Protein AF-A0A1I8IGD8-F1 (afdb_monomer)

Nearest PDB structures (foldseek):
  3fcs-assembly2_C  TM=5.533E-01  e=2.080E-25  Homo sapiens
  9deq-assembly1_A  TM=5.384E-01  e=1.278E-24  Homo sapiens
  6naj-assembly1_A  TM=5.267E-01  e=1.135E-25  Homo sapiens
  4g1m-assembly1_A  TM=5.327E-01  e=1.345E-24  Homo sapiens
  8xei-assembly1_A  TM=5.103E-01  e=1.880E-25  Homo sapiens

Solvent-accessible surface area (backbone atoms only — not comparable to full-atom values): 42184 Å² total; per-residue (Å²): 140,72,82,82,79,68,84,87,77,83,90,79,62,96,50,87,81,9,47,59,64,69,23,72,43,78,47,34,29,37,62,80,85,48,62,17,44,37,39,9,15,22,52,28,57,53,82,73,75,91,76,79,90,76,95,75,71,68,53,32,40,14,28,32,34,33,32,70,52,75,83,50,97,86,57,88,64,69,98,58,60,78,41,77,49,62,72,81,57,66,92,73,42,53,88,92,34,70,61,37,57,53,42,60,54,45,74,84,25,46,31,23,24,22,56,18,60,23,55,25,43,40,46,77,62,82,76,27,32,20,35,39,34,10,20,20,25,78,63,53,0,20,26,33,38,34,32,33,34,27,81,85,56,57,73,38,81,75,48,74,48,75,37,75,75,40,14,23,21,18,53,37,59,43,62,33,41,52,84,77,71,79,83,37,27,18,41,43,36,25,11,67,65,28,83,95,40,45,74,44,83,45,78,54,55,52,43,33,35,38,38,73,42,68,66,51,62,47,59,69,64,57,62,46,55,84,43,74,60,47,67,38,31,37,31,36,32,44,47,78,45,59,59,66,58,86,79,44,94,46,78,89,65,47,62,40,46,30,34,41,41,30,52,44,59,39,70,50,87,57,95,80,79,70,50,73,44,44,80,54,96,53,49,78,83,44,24,42,82,42,43,65,88,56,71,50,62,45,74,45,38,31,39,32,68,53,71,49,52,70,85,45,86,68,70,68,39,50,27,32,31,33,30,35,41,86,62,33,56,74,83,84,88,82,70,84,75,66,90,72,47,71,67,60,39,26,40,30,44,45,75,43,52,56,97,44,53,78,72,40,79,40,84,49,44,75,43,66,56,36,70,82,42,99,50,102,57,31,59,15,32,38,39,47,46,71,48,62,73,62,47,60,42,94,86,78,62,48,36,39,45,71,51,46,85,76,49,73,59,50,41,36,44,32,40,38,36,41,34,94,24,43,30,32,59,24,30,43,35,39,34,57,58,66,86,24,34,47,82,45,76,51,64,89,61,98,67,90,87,68,76,43,77,46,102,90,29,68,31,33,37,80,74,29,51,58,38,59,49,77,82,58,62,50,53,42,41,37,39,34,37,52,81,55,75,54,87,88,42,67,60,51,51,42,40,39,36,59,47,50,73,28,44,70,37,92,70,89,40,34,45,60,42,76,49,65,28,36,56,42,77,61,72,67,76,47,81,46,79,46,60,78,54,92,76,87,88,88,84,76,82,87,77,73,88,92,70,84,69,97,67,88,80,79,75,83,68,89,75,58,56,77,46,75,48,80,46,64,58,76,91,56,83,77,70,99,77,87,87,84,82,90,74,77,43,55,45,82,47,56,97,91,47,96,61,35,58,73,71,50,80,42,80,67,81,90,77,85,82,88,83,75,84,80,60,98,82,64,91,73,73,84,77,84,80,76,66,62,75,72,44,63,80,55,49,36,84,83,68,74,77,78,64,85,85,53,56,76,62,56,58,67,55,58,64,71,75,68,78,77,90,80,85,83,84,84,86,86,82,89,86,87,90,85,90,82,82,87,81,88,86,88,84,88,82,83,86,86,88,80,88,78,91,78,82,88,88,134

InterPro domains:
  IPR000413 Integrin alpha chain [PR01185] (13-33)
  IPR000413 Integrin alpha chain [PR01185] (169-190)
  IPR013517 FG-GAP repeat [PF01839] (114-147)
  IPR013517 FG-GAP repeat [PF01839] (169-202)
  IPR013519 Integrin alpha beta-propellor [PS51470] (99-156)
  IPR013519 Integrin alpha beta-propellor [PS51470] (169-211)
  IPR013519 Integrin alpha beta-propellor [SM00191] (16-83)
  IPR013519 Integrin alpha beta-propellor [SM00191] (109-162)
  IPR013519 Integrin alpha beta-propellor [SM00191] (165-214)
  IPR028994 Integrin alpha, N-terminal [G3DSA:2.130.10.130] (3-210)
  IPR028994 Integrin alpha, N-terminal [SSF69318] (10-200)

pLDDT: mean 74.11, std 19.92, range [24.48, 98.38]

Sequence (698 aa):
CFGESDLRGTLIGPAFAGRFGHALLAIDLNSDGWDDLLVSAPCTGVGEAAGGGGGGGARIHGAVFVYINKGSSGGYLPSLADHRLEFPSCATAAPDSPESAICSAASSSELWLGWSLANLGDVDLDGYADFAIGAPLTRGGGAVLIYRGAADGRPRHSQTLINTVANGFGESLSKGADFDGSGYPDLMIGAPRHGPGAVYFYPARYVVRLAIGEGGVDPGLPLDGTSPPGILRLTVWLNFTQQNDSLFKTDSEKPTYSVDLQFFIDTAVSPNGNGRFSAQGLGPNNTLRLSSGTPQLYTLNLVYTAGVSPESDTDSPLLIEAAWWNRSPKPRSDGVRPLDSRVTLRSAPLIRGIGSQEGTRFRLSEMKWNHGCRESWCQTTVTLDCESNITRQADTGSLEILVDSRATPVEVKCRIAVSDEPAYGAYLLVSYNSEAFSLTSSLEKSASSEFRSAANYTESLLIGNPVRPDGRSVEARLLFKPFAVGPDMAQVGFDFAVITRSRISPTGSRTRASLSAGVRTAVSVTLESLFTESTVYYNQRSVGFNAFDGSAYKLSRQFPRLSVTLSSQAGAYLPVSYVVLHWPLETRPEPGEQHGKYLTYWQTLPYIAVRGSKSNNATAATEVTCDADQVAGVLNPLQLKPDSVDAFAAAGAAEAATASPRTAGSAATRIVPVSLATGIAASAGQTPGPLTDEGQPD

Secondary structure (DSSP, 8-state):
--SS---------SSTTS-TTSSEEEE-SS-SSS-EEEEEETTPBP-----SSS--PPPB-BEEEEE-----TT-SS-SS-SEEEEPPPTTSPPTT-HHHHHHHHTTSS-B-BTSEEEEEE-SS-SSS-EEEEEEEBSSS-EEEEEEE--TTS--EEEEEEEESSSTTTTSEEPPPB-SSSSSS-BEEEEETTSTT-EEEEE----EEEEEEEEEEEESPPPSSTTSPSEEEEEEEEEEEEETTGGG-SSGGGSPP-EEEEEEEES-SS-TTS--SEEEES-BGGGEEEEETT--SEEEEEEEE-S---TTS--SS-EEEEEEEEE-S-PPP-SS---S--HHHHHTSPEEEESS--TT--EEEEEE------SSSS-EEEEEEEEEE-PEEPTTT--EEEEE-TT-PPEEEEEEEEEESS-BTTEEEEEEE-TTTEEEEEEESSSS----EEETTEEEEEEEETTBP-SSPPEEEEEEEEESS--TT-SEEEEEEEEE-SSEEPTTT-B-EEEEEEEEEE---EEEEEEES-S-----PPPPPSTT-SSS----SSPPPPEEEEEEE-TT----S---------BPPPPTT-SS--BSS-B-S-----------TT----------HHHHHTTB-TT-PPPPTTSHHHHHHHHTTS-----------------------------------------

Radius of gyration: 51.38 Å; Cα contacts (8 Å, |Δi|>4): 1357; chains: 1; bounding box: 122×74×148 Å

Foldseek 3Di:
DCDPVDPLDDADDPDDQQPWQLEKDWFFQQLPPGTKIKTWRQQDFDDPDDDDDDDDDGARFIKIFIWHDPPDPPDPTDNHGPDIDTQDDCVPDDPPDPSVVVVVLSVVWGWRWQLYKAWQQQQQLPNGTKIKTWTFTPPAWTKIWIWHGHNVRDT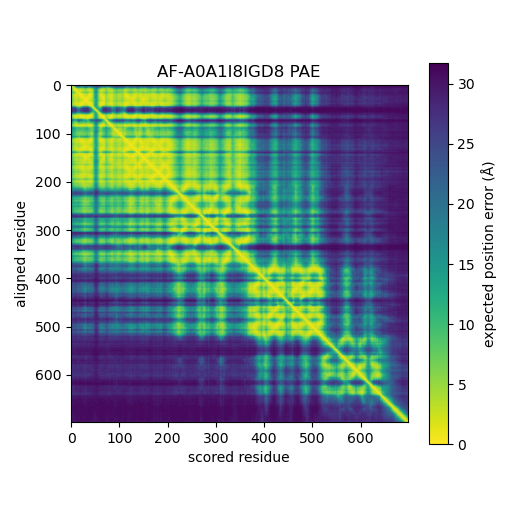HTDDMDTDRHLHCWRNYKYHFDQLLLQPGTWIWTWRCVGDVIDIDTGHGFWEKEKEKAWPDKPPAFPLFLQDAKDKIKTKMFIDIDTNPPVSDPDLVLAAKWKKKKAKDKQPFDDPPPDHQKDWPPADPRRIDIDIPPPDRIDITIIIGHRDCDLPHPGFFWTWMKMAMATPFDDPDPDDDDDSDDSVSSSRHHHYHYDVDDHPDIDTHDTHGRNNVDPDSFFEKAKAKDKDKPFDADPPPRFGADEDDPVQDKIKIKIWMAIDDGWFAQKKKFKAWDPVFWDKDKDWPDDDDWDWDQDPPGRTMTGQGGIDGNPVGITIMIMIIGTDHDDPVDQKIKMKIFIDGPGHYDPPNHDGIDMHMHGYDYDKDKDKDKDWPDPDDDDDDDDDDDPPLPDDDDDPPDDGTDIAIDIDIRPPHDDDDDDDDDDDQAFDDDDVPDPTHHGPDAAADDDDHDDDDDDDPPDPPPVDDDDDPVVVVVGYPPSVDDDDPVCVVVVVVVVVVVDDDDDDDDDDDDDDDDDDDDDDDDDDDDDDDDDDDDDDDDD

Mean predicted aligned error: 18.72 Å

Structure (mmCIF, N/CA/C/O backbone):
data_AF-A0A1I8IGD8-F1
#
_entry.id   AF-A0A1I8IGD8-F1
#
loop_
_atom_site.group_PDB
_atom_site.id
_atom_site.type_symbol
_atom_site.label_atom_id
_atom_site.label_alt_id
_atom_site.label_comp_id
_atom_site.label_asym_id
_atom_site.label_entity_id
_atom_site.label_seq_id
_atom_site.pdbx_PDB_ins_code
_atom_site.Cartn_x
_atom_site.Cartn_y
_atom_site.Cartn_z
_atom_site.occupancy
_atom_site.B_iso_or_equiv
_atom_site.auth_seq_id
_atom_site.auth_comp_id
_atom_site.auth_asym_id
_atom_site.auth_atom_id
_atom_site.pdbx_PDB_model_num
ATOM 1 N N . CYS A 1 1 ? 12.411 -9.472 -57.093 1.00 57.22 1 CYS A N 1
ATOM 2 C CA . CYS A 1 1 ? 12.026 -9.517 -55.665 1.00 57.22 1 CYS A CA 1
ATOM 3 C C . CYS A 1 1 ? 10.718 -8.787 -55.352 1.00 57.22 1 CYS A C 1
ATOM 5 O O . CYS A 1 1 ? 10.143 -9.086 -54.323 1.00 57.22 1 CYS A O 1
ATOM 7 N N . PHE A 1 2 ? 10.203 -7.927 -56.240 1.00 68.69 2 PHE A N 1
ATOM 8 C CA . PHE A 1 2 ? 8.816 -7.437 -56.189 1.00 68.69 2 PHE A CA 1
ATOM 9 C C . PHE A 1 2 ? 8.118 -7.755 -57.523 1.00 68.69 2 PHE A C 1
ATOM 11 O O . PHE A 1 2 ? 7.801 -6.860 -58.298 1.00 68.69 2 PHE A O 1
ATOM 18 N N . GLY A 1 3 ? 8.032 -9.045 -57.868 1.00 47.31 3 GLY A N 1
ATOM 19 C CA . GLY A 1 3 ? 7.309 -9.497 -59.063 1.00 47.31 3 GLY A CA 1
ATOM 20 C C . GLY A 1 3 ? 5.827 -9.609 -58.724 1.00 47.31 3 GLY A C 1
ATOM 21 O O . GLY A 1 3 ? 5.515 -10.306 -57.767 1.00 47.31 3 GLY A O 1
ATOM 22 N N . GLU A 1 4 ? 4.982 -8.895 -59.474 1.00 59.06 4 GLU A N 1
ATOM 23 C CA . GLU A 1 4 ? 3.607 -8.473 -59.126 1.00 59.06 4 GLU A CA 1
ATOM 24 C C . GLU A 1 4 ? 3.569 -7.419 -58.007 1.00 59.06 4 GLU A C 1
ATOM 26 O O . GLU A 1 4 ? 3.258 -7.677 -56.846 1.00 59.06 4 GLU A O 1
ATOM 31 N N . SER A 1 5 ? 3.913 -6.184 -58.384 1.00 60.81 5 SER A N 1
ATOM 32 C CA . SER A 1 5 ? 3.812 -4.962 -57.579 1.00 60.81 5 SER A CA 1
ATOM 33 C C . SER A 1 5 ? 2.357 -4.513 -57.379 1.00 60.81 5 SER A C 1
ATOM 35 O O . SER A 1 5 ? 2.017 -3.360 -57.647 1.00 60.81 5 SER A O 1
ATOM 37 N N . ASP A 1 6 ? 1.485 -5.419 -56.950 1.00 67.12 6 ASP A N 1
ATOM 38 C CA . ASP A 1 6 ? 0.107 -5.068 -56.635 1.00 67.12 6 ASP A CA 1
ATOM 39 C C . ASP A 1 6 ? 0.072 -4.417 -55.258 1.00 67.12 6 ASP A C 1
ATOM 41 O O . ASP A 1 6 ? 0.432 -5.023 -54.246 1.00 67.12 6 ASP A O 1
ATOM 45 N N . LEU A 1 7 ? -0.364 -3.160 -55.219 1.00 72.19 7 LEU A N 1
ATOM 46 C CA . LEU A 1 7 ? -0.692 -2.459 -53.985 1.00 72.19 7 LEU A CA 1
ATOM 47 C C . LEU A 1 7 ? -1.720 -3.290 -53.196 1.00 72.19 7 LEU A C 1
ATOM 49 O O . LEU A 1 7 ? -2.880 -3.382 -53.591 1.00 72.19 7 LEU A O 1
ATOM 53 N N . ARG A 1 8 ? -1.298 -3.902 -52.082 1.00 74.31 8 ARG A N 1
ATOM 54 C CA . ARG A 1 8 ? -2.155 -4.783 -51.262 1.00 74.31 8 ARG A CA 1
ATOM 55 C C . ARG A 1 8 ? -2.979 -4.047 -50.200 1.00 74.31 8 ARG A C 1
ATOM 57 O O . ARG A 1 8 ? -3.910 -4.631 -49.658 1.00 74.31 8 ARG A O 1
ATOM 64 N N . GLY A 1 9 ? -2.666 -2.785 -49.903 1.00 76.75 9 GLY A N 1
ATOM 65 C CA . GLY A 1 9 ? -3.381 -1.996 -48.900 1.00 76.75 9 GLY A CA 1
ATOM 66 C C . GLY A 1 9 ? -2.920 -0.541 -48.845 1.00 76.75 9 GLY A C 1
ATOM 67 O O . GLY A 1 9 ? -1.832 -0.200 -49.302 1.00 76.75 9 GLY A O 1
ATOM 68 N N . THR A 1 10 ? -3.762 0.338 -48.306 1.00 84.25 10 THR A N 1
ATOM 69 C CA . THR A 1 10 ? -3.452 1.759 -48.092 1.00 84.25 10 THR A CA 1
ATOM 70 C C . THR A 1 10 ? -3.971 2.179 -46.726 1.00 84.25 10 THR A C 1
ATOM 72 O O . THR A 1 10 ? -5.146 1.986 -46.427 1.00 84.25 10 THR A O 1
ATOM 75 N N . LEU A 1 11 ? -3.097 2.770 -45.910 1.00 87.81 11 LEU A N 1
ATOM 76 C CA . LEU A 1 11 ? -3.469 3.406 -44.650 1.00 87.81 11 LEU A CA 1
ATOM 77 C C . LEU A 1 11 ? -3.642 4.905 -44.885 1.00 87.81 11 LEU A C 1
ATOM 79 O O . LEU A 1 11 ? -2.775 5.547 -45.481 1.00 87.81 11 LEU A O 1
ATOM 83 N N . ILE A 1 12 ? -4.759 5.461 -44.421 1.00 87.69 12 ILE A N 1
ATOM 84 C CA . ILE A 1 12 ? -5.080 6.882 -44.573 1.00 87.69 12 ILE A CA 1
ATOM 85 C C . ILE A 1 12 ? -5.053 7.531 -43.193 1.00 87.69 12 ILE A C 1
ATOM 87 O O . ILE A 1 12 ? -5.730 7.087 -42.268 1.00 87.69 12 ILE A O 1
ATOM 91 N N . GLY A 1 13 ? -4.258 8.593 -43.063 1.00 86.06 13 GLY A N 1
ATOM 92 C CA . GLY A 1 13 ? -4.139 9.341 -41.818 1.00 86.06 13 GLY A CA 1
ATOM 93 C C . GLY A 1 13 ? -5.431 10.072 -41.437 1.00 86.06 13 GLY A C 1
ATOM 94 O O . GLY A 1 13 ? -6.161 10.530 -42.316 1.00 86.06 13 GLY A O 1
ATOM 95 N N . PRO A 1 14 ? -5.698 10.262 -40.135 1.00 83.50 14 PRO A N 1
ATOM 96 C CA . PRO A 1 14 ? -6.975 10.799 -39.664 1.00 83.50 14 PRO A CA 1
ATOM 97 C C . PRO A 1 14 ? -7.124 12.323 -39.803 1.00 83.50 14 PRO A C 1
ATOM 99 O O . PRO A 1 14 ? -8.210 12.843 -39.563 1.00 83.50 14 PRO A O 1
ATOM 102 N N . ALA A 1 15 ? -6.059 13.060 -40.146 1.00 82.38 15 ALA A N 1
ATOM 103 C CA . ALA A 1 15 ? -6.066 14.523 -40.168 1.00 82.38 15 ALA A CA 1
ATOM 104 C C . ALA A 1 15 ? -5.356 15.106 -41.400 1.00 82.38 15 ALA A C 1
ATOM 106 O O . ALA A 1 15 ? -4.236 14.715 -41.744 1.00 82.38 15 ALA A O 1
ATOM 107 N N . PHE A 1 16 ? -5.988 16.106 -42.023 1.00 79.81 16 PHE A N 1
ATOM 108 C CA . PHE A 1 16 ? -5.371 16.923 -43.068 1.00 79.81 16 PHE A CA 1
ATOM 109 C C . PHE A 1 16 ? -4.140 17.655 -42.514 1.00 79.81 16 PHE A C 1
ATOM 111 O O . PHE A 1 16 ? -4.165 18.151 -41.391 1.00 79.81 16 PHE A O 1
ATOM 118 N N . ALA A 1 17 ? -3.053 17.699 -43.290 1.00 83.19 17 ALA A N 1
ATOM 119 C CA . ALA A 1 17 ? -1.759 18.278 -42.903 1.00 83.19 17 ALA A CA 1
ATOM 120 C C . ALA A 1 17 ? -1.073 17.658 -41.660 1.00 83.19 17 ALA A C 1
ATOM 122 O O . ALA A 1 17 ? 0.001 18.116 -41.280 1.00 83.19 17 ALA A O 1
ATOM 123 N N . GLY A 1 18 ? -1.597 16.563 -41.090 1.00 84.88 18 GLY A N 1
ATOM 124 C CA . GLY A 1 18 ? -0.990 15.880 -39.937 1.00 84.88 18 GLY A CA 1
ATOM 125 C C . GLY A 1 18 ? 0.345 15.180 -40.233 1.00 84.88 18 GLY A C 1
ATOM 126 O O . GLY A 1 18 ? 1.047 14.776 -39.308 1.00 84.88 18 GLY A O 1
ATOM 127 N N . ARG A 1 19 ? 0.717 15.062 -41.520 1.00 92.25 19 ARG A N 1
ATOM 128 C CA . ARG A 1 19 ? 1.899 14.332 -42.020 1.00 92.25 19 ARG A CA 1
ATOM 129 C C . ARG A 1 19 ? 1.926 12.859 -41.601 1.00 92.25 19 ARG A C 1
ATOM 131 O O . ARG A 1 19 ? 2.971 12.337 -41.234 1.00 92.25 19 ARG A O 1
ATOM 138 N N . PHE A 1 20 ? 0.778 12.190 -41.649 1.00 94.31 20 PHE A N 1
ATOM 139 C CA . PHE A 1 20 ? 0.714 10.748 -41.423 1.00 94.31 20 PHE A CA 1
ATOM 140 C C . PHE A 1 20 ? 1.608 10.002 -42.425 1.00 94.31 20 PHE A C 1
ATOM 142 O O . PHE A 1 20 ? 1.514 10.250 -43.627 1.00 94.31 20 PHE A O 1
ATOM 149 N N . GLY A 1 21 ? 2.477 9.123 -41.928 1.00 94.69 21 GLY A N 1
ATOM 150 C CA . GLY A 1 21 ? 3.507 8.457 -42.728 1.00 94.69 21 GLY A CA 1
ATOM 151 C C . GLY A 1 21 ? 4.850 9.187 -42.758 1.00 94.69 21 GLY A C 1
ATOM 152 O O . GLY A 1 21 ? 5.694 8.841 -43.577 1.00 94.69 21 GLY A O 1
ATOM 153 N N . HIS A 1 22 ? 5.062 10.193 -41.900 1.00 96.44 22 HIS A N 1
ATOM 154 C CA . HIS A 1 22 ? 6.326 10.936 -41.852 1.00 96.44 22 HIS A CA 1
ATOM 155 C C . HIS A 1 22 ? 7.520 10.042 -41.494 1.00 96.44 22 HIS A C 1
ATOM 157 O O . HIS A 1 22 ? 8.560 10.114 -42.142 1.00 96.44 22 HIS A O 1
ATOM 163 N N . ALA A 1 23 ? 7.346 9.186 -40.489 1.00 97.25 23 ALA A N 1
ATOM 164 C CA . ALA A 1 23 ? 8.264 8.119 -40.130 1.00 97.25 23 ALA A CA 1
ATOM 165 C C . ALA A 1 23 ? 7.481 6.810 -39.973 1.00 97.25 23 ALA A C 1
ATOM 167 O O . ALA A 1 23 ? 6.320 6.805 -39.548 1.00 97.25 23 ALA A O 1
ATOM 168 N N . LEU A 1 24 ? 8.136 5.706 -40.325 1.00 97.38 24 LEU A N 1
ATOM 169 C CA . LEU A 1 24 ? 7.604 4.351 -40.238 1.00 97.38 24 LEU A CA 1
ATOM 170 C C . LEU A 1 24 ? 8.573 3.494 -39.429 1.00 97.38 24 LEU A C 1
ATOM 172 O O . LEU A 1 24 ? 9.787 3.634 -39.584 1.00 97.38 24 LEU A O 1
ATOM 176 N N . LEU A 1 25 ? 8.042 2.595 -38.605 1.00 97.56 25 LEU A N 1
ATOM 177 C CA . LEU A 1 25 ? 8.843 1.591 -37.917 1.00 97.56 25 LEU A CA 1
ATOM 178 C C . LEU A 1 25 ? 8.132 0.239 -37.935 1.00 97.56 25 LEU A C 1
ATOM 180 O O . LEU A 1 25 ? 6.968 0.163 -37.563 1.00 97.56 25 LEU A O 1
ATOM 184 N N . ALA A 1 26 ? 8.854 -0.795 -38.365 1.00 95.81 26 ALA A N 1
ATOM 185 C CA . ALA A 1 26 ? 8.448 -2.190 -38.244 1.00 95.81 26 ALA A CA 1
ATOM 186 C C . ALA A 1 26 ? 9.211 -2.822 -37.070 1.00 95.81 26 ALA A C 1
ATOM 188 O O . ALA A 1 26 ? 10.444 -2.711 -37.015 1.00 95.81 26 ALA A O 1
ATOM 189 N N . ILE A 1 27 ? 8.487 -3.384 -36.106 1.00 95.56 27 ILE A N 1
ATOM 190 C CA . ILE A 1 27 ? 9.047 -3.961 -34.879 1.00 95.56 27 ILE A CA 1
ATOM 191 C C . ILE A 1 27 ? 8.040 -4.927 -34.253 1.00 95.56 27 ILE A C 1
ATOM 193 O O . ILE A 1 27 ? 6.880 -4.576 -34.106 1.00 95.56 27 ILE A O 1
ATOM 197 N N . ASP A 1 28 ? 8.480 -6.119 -33.871 1.00 95.19 28 ASP A N 1
ATOM 198 C CA . ASP A 1 28 ? 7.681 -7.085 -33.108 1.00 95.19 28 ASP A CA 1
ATOM 199 C C . ASP A 1 28 ? 7.604 -6.667 -31.620 1.00 95.19 28 ASP A C 1
ATOM 201 O O . ASP A 1 28 ? 8.544 -6.888 -30.848 1.00 95.19 28 ASP A O 1
ATOM 205 N N . LEU A 1 29 ? 6.521 -5.987 -31.218 1.00 95.31 29 LEU A N 1
ATOM 206 C CA . LEU A 1 29 ? 6.360 -5.418 -29.869 1.00 95.31 29 LEU A CA 1
ATOM 207 C C . LEU A 1 29 ? 5.888 -6.440 -28.832 1.00 95.31 29 LEU A C 1
ATOM 209 O O . LEU A 1 29 ? 6.079 -6.228 -27.629 1.00 95.31 29 LEU A O 1
ATOM 213 N N . ASN A 1 30 ? 5.217 -7.501 -29.276 1.00 93.81 30 ASN A N 1
ATOM 214 C CA . ASN A 1 30 ? 4.636 -8.542 -28.426 1.00 93.81 30 ASN A CA 1
ATOM 215 C C . ASN A 1 30 ? 5.386 -9.879 -28.504 1.00 93.81 30 ASN A C 1
ATOM 217 O O . ASN A 1 30 ? 5.003 -10.821 -27.809 1.00 93.81 30 ASN A O 1
ATOM 221 N N . SER A 1 31 ? 6.471 -9.935 -29.278 1.00 94.94 31 SER A N 1
ATOM 222 C CA . SER A 1 31 ? 7.325 -11.110 -29.465 1.00 94.94 31 SER A CA 1
ATOM 223 C C . SER A 1 31 ? 6.558 -12.329 -29.974 1.00 94.94 31 SER A C 1
ATOM 225 O O . SER A 1 31 ? 6.815 -13.460 -29.549 1.00 94.94 31 SER A O 1
ATOM 227 N N . ASP A 1 32 ? 5.597 -12.103 -30.874 1.00 92.38 32 ASP A N 1
ATOM 228 C CA . ASP A 1 32 ? 4.801 -13.164 -31.499 1.00 92.38 32 ASP A CA 1
ATOM 229 C C . ASP A 1 32 ? 5.383 -13.666 -32.835 1.00 92.38 32 ASP A C 1
ATOM 231 O O . ASP A 1 32 ? 4.859 -14.613 -33.435 1.00 92.38 32 ASP A O 1
ATOM 235 N N . GLY A 1 33 ? 6.511 -13.089 -33.262 1.00 91.50 33 GLY A N 1
ATOM 236 C CA . GLY A 1 33 ? 7.224 -13.429 -34.486 1.00 91.50 33 GLY A CA 1
ATOM 237 C C . GLY A 1 33 ? 6.783 -12.626 -35.710 1.00 91.50 33 GLY A C 1
ATOM 238 O O . GLY A 1 33 ? 7.309 -12.880 -36.800 1.00 91.50 33 GLY A O 1
ATOM 239 N N . TRP A 1 34 ? 5.850 -11.681 -35.564 1.00 90.38 34 TRP A N 1
ATOM 240 C CA . TRP A 1 34 ? 5.403 -10.788 -36.627 1.00 90.38 34 TRP A CA 1
ATOM 241 C C . TRP A 1 34 ? 5.750 -9.335 -36.309 1.00 90.38 34 TRP A C 1
ATOM 243 O O . TRP A 1 34 ? 5.475 -8.833 -35.230 1.00 90.38 34 TRP A O 1
ATOM 253 N N . ASP A 1 35 ? 6.310 -8.619 -37.287 1.00 92.44 35 ASP A N 1
ATOM 254 C CA . ASP A 1 35 ? 6.536 -7.185 -37.117 1.00 92.44 35 ASP A CA 1
ATOM 255 C C . ASP A 1 35 ? 5.198 -6.427 -37.070 1.00 92.44 35 ASP A C 1
ATOM 257 O O . ASP A 1 35 ? 4.358 -6.553 -37.975 1.00 92.44 35 ASP A O 1
ATOM 261 N N . ASP A 1 36 ? 5.053 -5.578 -36.055 1.00 93.50 36 ASP A N 1
ATOM 262 C CA . ASP A 1 36 ? 4.009 -4.566 -35.934 1.00 93.50 36 ASP A CA 1
ATOM 263 C C . ASP A 1 36 ? 4.425 -3.280 -36.653 1.00 93.50 36 ASP A C 1
ATOM 265 O O . ASP A 1 36 ? 5.614 -2.980 -36.793 1.00 93.50 36 ASP A O 1
ATOM 269 N N . LEU A 1 37 ? 3.450 -2.478 -37.090 1.00 94.69 37 LEU A N 1
ATOM 270 C CA . LEU A 1 37 ? 3.718 -1.217 -37.784 1.00 94.69 37 LEU A CA 1
ATOM 271 C C . LEU A 1 37 ? 3.411 -0.009 -36.902 1.00 94.69 37 LEU A C 1
ATOM 273 O O . LEU A 1 37 ? 2.296 0.166 -36.416 1.00 94.69 37 LEU A O 1
ATOM 277 N N . LEU A 1 38 ? 4.371 0.905 -36.802 1.00 96.81 38 LEU A N 1
ATOM 278 C CA . LEU A 1 38 ? 4.176 2.243 -36.261 1.00 96.81 38 LEU A CA 1
ATOM 279 C C . LEU A 1 38 ? 4.226 3.269 -37.390 1.00 96.81 38 LEU A C 1
ATOM 281 O O . LEU A 1 38 ? 5.144 3.269 -38.212 1.00 96.81 38 LEU A O 1
ATOM 285 N N . VAL A 1 39 ? 3.256 4.179 -37.396 1.00 96.94 39 VAL A N 1
ATOM 286 C CA . VAL A 1 39 ? 3.142 5.262 -38.375 1.00 96.94 39 VAL A CA 1
ATOM 287 C C . VAL A 1 39 ? 3.008 6.590 -37.651 1.00 96.94 39 VAL A C 1
ATOM 289 O O . VAL A 1 39 ? 2.057 6.800 -36.898 1.00 96.94 39 VAL A O 1
ATOM 292 N N . SER A 1 40 ? 3.941 7.512 -37.874 1.00 96.31 40 SER A N 1
ATOM 293 C CA . SER A 1 40 ? 3.903 8.813 -37.210 1.00 96.31 40 SER A CA 1
ATOM 294 C C . SER A 1 40 ? 3.138 9.879 -37.992 1.00 96.31 40 SER A C 1
ATOM 296 O O . SER A 1 40 ? 3.037 9.836 -39.219 1.00 96.31 40 SER A O 1
ATOM 298 N N . ALA A 1 41 ? 2.608 10.858 -37.259 1.00 95.25 41 ALA A N 1
ATOM 299 C CA . ALA A 1 41 ? 1.933 12.041 -37.777 1.00 95.25 41 ALA A CA 1
ATOM 300 C C . ALA A 1 41 ? 2.287 13.274 -36.913 1.00 95.25 41 ALA A C 1
ATOM 302 O O . ALA A 1 41 ? 1.457 13.747 -36.124 1.00 95.25 41 ALA A O 1
ATOM 303 N N . PRO A 1 42 ? 3.522 13.799 -37.025 1.00 92.44 42 PRO A N 1
ATOM 304 C CA . PRO A 1 42 ? 4.070 14.795 -36.100 1.00 92.44 42 PRO A CA 1
ATOM 305 C C . PRO A 1 42 ? 3.386 16.161 -36.131 1.00 92.44 42 PRO A C 1
ATOM 307 O O . PRO A 1 42 ? 3.524 16.928 -35.185 1.00 92.44 42 PRO A O 1
ATOM 310 N N . CYS A 1 43 ? 2.629 16.472 -37.186 1.00 87.94 43 CYS A N 1
ATOM 311 C CA . CYS A 1 43 ? 1.902 17.737 -37.304 1.00 87.94 43 CYS A CA 1
ATOM 312 C C . CYS A 1 43 ? 0.430 17.623 -36.877 1.00 87.94 43 CYS A C 1
ATOM 314 O O . CYS A 1 43 ? -0.363 18.528 -37.126 1.00 87.94 43 CYS A O 1
ATOM 316 N N . THR A 1 44 ? 0.041 16.508 -36.255 1.00 84.75 44 THR A N 1
ATOM 317 C CA . THR A 1 44 ? -1.319 16.328 -35.739 1.00 84.75 44 THR A CA 1
ATOM 318 C C . THR A 1 44 ? -1.519 17.188 -34.489 1.00 84.75 44 THR A C 1
ATOM 320 O O . THR A 1 44 ? -0.753 17.096 -33.527 1.00 84.75 44 THR A O 1
ATOM 323 N N . GLY A 1 45 ? -2.544 18.041 -34.506 1.00 69.81 45 GLY A N 1
ATOM 324 C CA . GLY A 1 45 ? -2.974 18.807 -33.336 1.00 69.81 45 GLY A CA 1
ATOM 325 C C . GLY A 1 45 ? -3.813 17.965 -32.375 1.00 69.81 45 GLY A C 1
ATOM 326 O O . GLY A 1 45 ? -4.552 17.075 -32.805 1.00 69.81 45 GLY A O 1
ATOM 327 N N . VAL A 1 46 ? -3.729 18.270 -31.081 1.00 58.00 46 VAL A N 1
ATOM 328 C CA . VAL A 1 46 ? -4.670 17.755 -30.075 1.00 58.00 46 VAL A CA 1
ATOM 329 C C . VAL A 1 46 ? -5.769 18.802 -29.902 1.00 58.00 46 VAL A C 1
ATOM 331 O O . VAL A 1 46 ? -5.486 19.985 -29.715 1.00 58.00 46 VAL A O 1
ATOM 334 N N . GLY A 1 47 ? -7.030 18.391 -30.035 1.00 51.44 47 GLY A N 1
ATOM 335 C CA . GLY A 1 47 ? -8.165 19.293 -29.880 1.00 51.44 47 GLY A CA 1
ATOM 336 C C . GLY A 1 47 ? -8.405 19.644 -28.414 1.00 51.44 47 GLY A C 1
ATOM 337 O O . GLY A 1 47 ? -8.937 18.821 -27.678 1.00 51.44 47 GLY A O 1
ATOM 338 N N . GLU A 1 48 ? -8.116 20.881 -28.011 1.00 41.75 48 GLU A N 1
ATOM 339 C CA . GLU A 1 48 ? -9.015 21.570 -27.084 1.00 41.75 48 GLU A CA 1
ATOM 340 C C . GLU A 1 48 ? -10.167 22.105 -27.933 1.00 41.75 48 GLU A C 1
ATOM 342 O O . GLU A 1 48 ? -9.997 22.996 -28.768 1.00 41.75 48 GLU A O 1
ATOM 347 N N . ALA A 1 49 ? -11.340 21.490 -27.795 1.00 36.03 49 ALA A N 1
ATOM 348 C CA . ALA A 1 49 ? -12.545 22.024 -28.398 1.00 36.03 49 ALA A CA 1
ATOM 349 C C . ALA A 1 49 ? -12.762 23.448 -27.873 1.00 36.03 49 ALA A C 1
ATOM 351 O O . ALA A 1 49 ? -12.762 23.688 -26.667 1.00 36.03 49 ALA A O 1
ATOM 352 N N . ALA A 1 50 ? -12.944 24.375 -28.809 1.00 38.22 50 ALA A N 1
ATOM 353 C CA . ALA A 1 50 ? -13.294 25.759 -28.568 1.00 38.22 50 ALA A CA 1
ATOM 354 C C . ALA A 1 50 ? -14.481 25.869 -27.595 1.00 38.22 50 ALA A C 1
ATOM 356 O O . ALA A 1 50 ? -15.638 25.692 -27.972 1.00 38.22 50 ALA A O 1
ATOM 357 N N . GLY A 1 51 ? -14.176 26.203 -26.345 1.00 33.31 51 GLY A N 1
ATOM 358 C CA . GLY A 1 51 ? -15.127 26.637 -25.335 1.00 33.31 51 GLY A CA 1
ATOM 359 C C . GLY A 1 51 ? -14.778 28.047 -24.878 1.00 33.31 51 GLY A C 1
ATOM 360 O O . GLY A 1 51 ? -14.158 28.215 -23.840 1.00 33.31 51 GLY A O 1
ATOM 361 N N . GLY A 1 52 ? -15.186 29.050 -25.662 1.00 33.28 52 GLY A N 1
ATOM 362 C CA . GLY A 1 52 ? -15.310 30.439 -25.207 1.00 33.28 52 GLY A CA 1
ATOM 363 C C . GLY A 1 52 ? -14.037 31.294 -25.209 1.00 33.28 52 GLY A C 1
ATOM 364 O O . GLY A 1 52 ? -13.311 31.350 -24.230 1.00 33.28 52 GLY A O 1
ATOM 365 N N . GLY A 1 53 ? -13.866 32.076 -26.280 1.00 39.25 53 GLY A N 1
ATOM 366 C CA . GLY A 1 53 ? -13.299 33.430 -26.217 1.00 39.25 53 GLY A CA 1
ATOM 367 C C . GLY A 1 53 ? -11.835 33.585 -25.792 1.00 39.25 53 GLY A C 1
ATOM 368 O O . GLY A 1 53 ? -11.562 34.000 -24.673 1.00 39.25 53 GLY A O 1
ATOM 369 N N . GLY A 1 54 ? -10.906 33.417 -26.741 1.00 34.12 54 GLY A N 1
ATOM 370 C CA . GLY A 1 54 ? -9.566 34.009 -26.647 1.00 34.12 54 GLY A CA 1
ATOM 371 C C . GLY A 1 54 ? -8.454 33.188 -27.299 1.00 34.12 54 GLY A C 1
ATOM 372 O O . GLY A 1 54 ? -7.870 32.337 -26.650 1.00 34.12 54 GLY A O 1
ATOM 373 N N . GLY A 1 55 ? -8.131 33.468 -28.567 1.00 36.66 55 GLY A N 1
ATOM 374 C CA . GLY A 1 55 ? -6.779 33.362 -29.155 1.00 36.66 55 GLY A CA 1
ATOM 375 C C . GLY A 1 55 ? -5.939 32.070 -29.057 1.00 36.66 55 GLY A C 1
ATOM 376 O O . GLY A 1 55 ? -4.778 32.119 -29.454 1.00 36.66 55 GLY A O 1
ATOM 377 N N . GLY A 1 56 ? -6.443 30.942 -28.557 1.00 40.31 56 GLY A N 1
ATOM 378 C CA . GLY A 1 56 ? -5.690 29.686 -28.451 1.00 40.31 56 GLY A CA 1
ATOM 379 C C . GLY A 1 56 ? -5.868 28.799 -29.684 1.00 40.31 56 GLY A C 1
ATOM 380 O O . GLY A 1 56 ? -6.854 28.078 -29.783 1.00 40.31 56 GLY A O 1
ATOM 381 N N . GLY A 1 57 ? -4.940 28.853 -30.643 1.00 46.97 57 GLY A N 1
ATOM 382 C CA . GLY A 1 57 ? -4.904 27.888 -31.750 1.00 46.97 57 GLY A CA 1
ATOM 383 C C . GLY A 1 57 ? -4.633 26.463 -31.247 1.00 46.97 57 GLY A C 1
ATOM 384 O O . GLY A 1 57 ? -3.935 26.288 -30.248 1.00 46.97 57 GLY A O 1
ATOM 385 N N . ALA A 1 58 ? -5.167 25.452 -31.942 1.00 51.91 58 ALA A N 1
ATOM 386 C CA . ALA A 1 58 ? -4.871 24.046 -31.665 1.00 51.91 58 ALA A CA 1
ATOM 387 C C . ALA A 1 58 ? -3.350 23.831 -31.632 1.00 51.91 58 ALA A C 1
ATOM 389 O O . ALA A 1 58 ? -2.661 24.097 -32.620 1.00 51.91 58 ALA A O 1
ATOM 390 N N . ARG A 1 59 ? -2.814 23.388 -30.491 1.00 65.25 59 ARG A N 1
ATOM 391 C CA . ARG A 1 59 ? -1.373 23.168 -30.342 1.00 65.25 59 ARG A CA 1
ATOM 392 C C . ARG A 1 59 ? -0.984 21.850 -31.004 1.00 65.25 59 ARG A C 1
ATOM 394 O O . ARG A 1 59 ? -1.594 20.806 -30.765 1.00 65.25 59 ARG A O 1
ATOM 401 N N . ILE A 1 60 ? 0.030 21.912 -31.864 1.00 65.12 60 ILE A N 1
ATOM 402 C CA . ILE A 1 60 ? 0.603 20.741 -32.527 1.00 65.12 60 ILE A CA 1
ATOM 403 C C . ILE A 1 60 ? 1.526 20.047 -31.530 1.00 65.12 60 ILE A C 1
ATOM 405 O O . ILE A 1 60 ? 2.554 20.611 -31.150 1.00 65.12 60 ILE A O 1
ATOM 409 N N . HIS A 1 61 ? 1.119 18.853 -31.092 1.00 78.56 61 HIS A N 1
ATOM 410 C CA . HIS A 1 61 ? 1.917 17.980 -30.226 1.00 78.56 61 HIS A CA 1
ATOM 411 C C . HIS A 1 61 ? 2.402 16.712 -30.950 1.00 78.56 61 HIS A C 1
ATOM 413 O O . HIS A 1 61 ? 3.359 16.096 -30.489 1.00 78.56 61 HIS A O 1
ATOM 419 N N . GLY A 1 62 ? 1.791 16.346 -32.085 1.00 89.06 62 GLY A N 1
ATOM 420 C CA . GLY A 1 62 ? 2.120 15.140 -32.844 1.00 89.06 62 GLY A CA 1
ATOM 421 C C . GLY A 1 62 ? 1.542 13.857 -32.237 1.00 89.06 62 GLY A C 1
ATOM 422 O O . GLY A 1 62 ? 1.118 13.826 -31.082 1.00 89.06 62 GLY A O 1
ATOM 423 N N . ALA A 1 63 ? 1.496 12.793 -33.039 1.00 92.69 63 ALA A N 1
ATOM 424 C CA . ALA A 1 63 ? 1.005 11.480 -32.621 1.00 92.69 63 ALA A CA 1
ATOM 425 C C . ALA A 1 63 ? 1.712 10.342 -33.372 1.00 92.69 63 ALA A C 1
ATOM 427 O O . ALA A 1 63 ? 2.216 10.530 -34.484 1.00 92.69 63 ALA A O 1
ATOM 428 N N . VAL A 1 64 ? 1.695 9.145 -32.785 1.00 95.81 64 VAL A N 1
ATOM 429 C CA . VAL A 1 64 ? 2.151 7.898 -33.419 1.00 95.81 64 VAL A CA 1
ATOM 430 C C . VAL A 1 64 ? 1.050 6.849 -33.332 1.00 95.81 64 VAL A C 1
ATOM 432 O O . VAL A 1 64 ? 0.467 6.634 -32.275 1.00 95.81 64 VAL A O 1
ATOM 435 N N . PHE A 1 65 ? 0.752 6.207 -34.453 1.00 95.19 65 PHE A N 1
ATOM 436 C CA . PHE A 1 65 ? -0.278 5.184 -34.583 1.00 95.19 65 PHE A CA 1
ATOM 437 C C . PHE A 1 65 ? 0.380 3.811 -34.639 1.00 95.19 65 PHE A C 1
ATOM 439 O O . PHE A 1 65 ? 1.305 3.623 -35.423 1.00 95.19 65 PHE A O 1
ATOM 446 N N . VAL A 1 66 ? -0.092 2.877 -33.823 1.00 95.56 66 VAL A N 1
ATOM 447 C CA . VAL A 1 66 ? 0.461 1.525 -33.685 1.00 95.56 66 VAL A CA 1
ATOM 448 C C . VAL A 1 66 ? -0.566 0.532 -34.205 1.00 95.56 66 VAL A C 1
ATOM 450 O O . VAL A 1 66 ? -1.722 0.566 -33.779 1.00 95.56 66 VAL A O 1
ATOM 453 N N . TYR A 1 67 ? -0.138 -0.323 -35.123 1.00 93.38 67 TYR A N 1
ATOM 454 C CA . TYR A 1 67 ? -0.934 -1.359 -35.767 1.00 93.38 67 TYR A CA 1
ATOM 455 C C . TYR A 1 67 ? -0.304 -2.705 -35.425 1.00 93.38 67 TYR A C 1
ATOM 457 O O . TYR A 1 67 ? 0.780 -3.013 -35.921 1.00 93.38 67 TYR A O 1
ATOM 465 N N . ILE A 1 68 ? -0.975 -3.473 -34.572 1.00 91.31 68 ILE A N 1
ATOM 466 C CA . ILE A 1 68 ? -0.492 -4.770 -34.109 1.00 91.31 68 ILE A CA 1
ATOM 467 C C . ILE A 1 68 ? -0.850 -5.829 -35.141 1.00 91.31 68 ILE A C 1
ATOM 469 O O . ILE A 1 68 ? -2.023 -6.021 -35.490 1.00 91.31 68 ILE A O 1
ATOM 473 N N . ASN A 1 69 ? 0.166 -6.525 -35.631 1.00 88.94 69 ASN A N 1
ATOM 474 C CA . ASN A 1 69 ? -0.006 -7.608 -36.572 1.00 88.94 69 ASN A CA 1
ATOM 475 C C . ASN A 1 69 ? -0.638 -8.812 -35.859 1.00 88.94 69 ASN A C 1
ATOM 477 O O . ASN A 1 69 ? -0.364 -9.094 -34.699 1.00 88.94 69 ASN A O 1
ATOM 481 N N . LYS A 1 70 ? -1.562 -9.507 -36.530 1.00 84.19 70 LYS A N 1
ATOM 482 C CA . LYS A 1 70 ? -2.250 -10.687 -35.972 1.00 84.19 70 LYS A CA 1
ATOM 483 C C . LYS A 1 70 ? -1.837 -11.992 -36.652 1.00 84.19 70 LYS A C 1
ATOM 485 O O . LYS A 1 70 ? -2.432 -13.028 -36.367 1.00 84.19 70 LYS A O 1
ATOM 490 N N . GLY A 1 71 ? -0.890 -11.949 -37.594 1.00 74.00 71 GLY A N 1
ATOM 491 C CA . GLY A 1 71 ? -0.285 -13.129 -38.225 1.00 74.00 71 GLY A CA 1
ATOM 492 C C . GLY A 1 71 ? -1.224 -14.028 -39.048 1.00 74.00 71 GLY A C 1
ATOM 493 O O . GLY A 1 71 ? -0.794 -15.051 -39.577 1.00 74.00 71 GLY A O 1
ATOM 494 N N . SER A 1 72 ? -2.515 -13.698 -39.176 1.00 65.25 72 SER A N 1
ATOM 495 C CA . SER A 1 72 ? -3.483 -14.529 -39.898 1.00 65.25 72 SER A CA 1
ATOM 496 C C . SER A 1 72 ? -3.327 -14.393 -41.416 1.00 65.25 72 SER A C 1
ATOM 498 O O . SER A 1 72 ? -3.249 -13.281 -41.944 1.00 65.25 72 SER A O 1
ATOM 500 N N . SER A 1 73 ? -3.338 -15.523 -42.129 1.00 54.56 73 SER A N 1
ATOM 501 C CA . SER A 1 73 ? -3.240 -15.594 -43.590 1.00 54.56 73 SER A CA 1
ATOM 502 C C . SER A 1 73 ? -4.368 -14.796 -44.266 1.00 54.56 73 SER A C 1
ATOM 504 O O . SER A 1 73 ? -5.480 -15.300 -44.415 1.00 54.56 73 SER A O 1
ATOM 506 N N . GLY A 1 74 ? -4.080 -13.550 -44.659 1.00 55.25 74 GLY A N 1
ATOM 507 C CA . GLY A 1 74 ? -4.977 -12.680 -45.431 1.00 55.25 74 GLY A CA 1
ATOM 508 C C . GLY A 1 74 ? -5.192 -11.263 -44.879 1.00 55.25 74 GLY A C 1
ATOM 509 O O . GLY A 1 74 ? -5.713 -10.424 -45.609 1.00 55.25 74 GLY A O 1
ATOM 510 N N . GLY A 1 75 ? -4.783 -10.962 -43.641 1.00 58.12 75 GLY A N 1
ATOM 511 C CA . GLY A 1 75 ? -4.909 -9.625 -43.044 1.00 58.12 75 GLY A CA 1
ATOM 512 C C . GLY A 1 75 ? -3.544 -8.988 -42.816 1.00 58.12 75 GLY A C 1
ATOM 513 O O . GLY A 1 75 ? -2.886 -9.317 -41.840 1.00 58.12 75 GLY A O 1
ATOM 514 N N . TYR A 1 76 ? -3.107 -8.103 -43.717 1.00 60.75 76 TYR A N 1
ATOM 515 C CA . TYR A 1 76 ? -1.753 -7.540 -43.666 1.00 60.75 76 TYR A CA 1
ATOM 516 C C . TYR A 1 76 ? -1.565 -6.524 -42.527 1.00 60.75 76 TYR A C 1
ATOM 518 O O . TYR A 1 76 ? -0.504 -6.543 -41.924 1.00 60.75 76 TYR A O 1
ATOM 526 N N . LEU A 1 77 ? -2.579 -5.702 -42.207 1.00 67.94 77 LEU A N 1
ATOM 527 C CA . LEU A 1 77 ? -2.689 -4.801 -41.042 1.00 67.94 77 LEU A CA 1
ATOM 528 C C . LEU A 1 77 ? -4.168 -4.366 -40.883 1.00 67.94 77 LEU A C 1
ATOM 530 O O . LEU A 1 77 ? -4.877 -4.301 -41.895 1.00 67.94 77 LEU A O 1
ATOM 534 N N . PRO A 1 78 ? -4.666 -4.049 -39.671 1.00 68.31 78 PRO A N 1
ATOM 535 C CA . PRO A 1 78 ? -6.018 -3.515 -39.493 1.00 68.31 78 PRO A CA 1
ATOM 536 C C . PRO A 1 78 ? -6.176 -2.121 -40.133 1.00 68.31 78 PRO A C 1
ATOM 538 O O . PRO A 1 78 ? -5.228 -1.345 -40.224 1.00 68.31 78 PRO A O 1
ATOM 541 N N . SER A 1 79 ? -7.395 -1.771 -40.566 1.00 68.88 79 SER A N 1
ATOM 542 C CA . SER A 1 79 ? -7.695 -0.450 -41.157 1.00 68.88 79 SER A CA 1
ATOM 543 C C . SER A 1 79 ? -7.696 0.696 -40.138 1.00 68.88 79 SER A C 1
ATOM 545 O O . SER A 1 79 ? -7.751 1.863 -40.519 1.00 68.88 79 SER A O 1
ATOM 547 N N . LEU A 1 80 ? -7.685 0.366 -38.847 1.00 80.69 80 LEU A N 1
ATOM 548 C CA . LEU A 1 80 ? -7.617 1.293 -37.725 1.00 80.69 80 LEU A CA 1
ATOM 549 C C . LEU A 1 80 ? -6.423 0.911 -36.857 1.00 80.69 80 LEU A C 1
ATOM 551 O O . LEU A 1 80 ? -6.151 -0.272 -36.676 1.00 80.69 80 LEU A O 1
ATOM 555 N N . ALA A 1 81 ? -5.741 1.916 -36.317 1.00 83.88 81 ALA A N 1
ATOM 556 C CA . ALA A 1 81 ? -4.660 1.696 -35.369 1.00 83.88 81 ALA A CA 1
ATOM 557 C C . ALA A 1 81 ? -5.212 1.121 -34.058 1.00 83.88 81 ALA A C 1
ATOM 559 O O . ALA A 1 81 ? -6.188 1.648 -33.519 1.00 83.88 81 ALA A O 1
ATOM 560 N N . ASP A 1 82 ? -4.557 0.095 -33.522 1.00 88.50 82 ASP A N 1
ATOM 561 C CA . ASP A 1 82 ? -4.861 -0.466 -32.204 1.00 88.50 82 ASP A CA 1
ATOM 562 C C . ASP A 1 82 ? -4.570 0.551 -31.096 1.00 88.50 82 ASP A C 1
ATOM 564 O O . ASP A 1 82 ? -5.309 0.656 -30.110 1.00 88.50 82 ASP A O 1
ATOM 568 N N . HIS A 1 83 ? -3.504 1.343 -31.267 1.00 92.81 83 HIS A N 1
ATOM 569 C CA . HIS A 1 83 ? -3.106 2.365 -30.305 1.00 92.81 83 HIS A CA 1
ATOM 570 C C . HIS A 1 83 ? -2.723 3.686 -30.975 1.00 92.81 83 HIS A C 1
ATOM 572 O O . HIS A 1 83 ? -2.154 3.729 -32.065 1.00 92.81 83 HIS A O 1
ATOM 578 N N . ARG A 1 84 ? -3.004 4.786 -30.273 1.00 92.81 84 ARG A N 1
ATOM 579 C CA . ARG A 1 84 ? -2.556 6.139 -30.608 1.00 92.81 84 ARG A CA 1
ATOM 580 C C . ARG A 1 84 ? -1.738 6.668 -29.438 1.00 92.81 84 ARG A C 1
ATOM 582 O O . ARG A 1 84 ? -2.261 6.831 -28.340 1.00 92.81 84 ARG A O 1
ATOM 589 N N . LEU A 1 85 ? -0.454 6.887 -29.679 1.00 93.12 85 LEU A N 1
ATOM 590 C CA . LEU A 1 85 ? 0.495 7.417 -28.713 1.00 93.12 85 LEU A CA 1
ATOM 591 C C . LEU A 1 85 ? 0.579 8.927 -28.888 1.00 93.12 85 LEU A C 1
ATOM 593 O O . LEU A 1 85 ? 0.799 9.426 -29.993 1.00 93.12 85 LEU A O 1
ATOM 597 N N . GLU A 1 86 ? 0.411 9.635 -27.783 1.00 88.38 86 GLU A N 1
ATOM 598 C CA . GLU A 1 86 ? 0.476 11.088 -27.707 1.00 88.38 86 GLU A CA 1
ATOM 599 C C . GLU A 1 86 ? 1.370 11.497 -26.544 1.00 88.38 86 GLU A C 1
ATOM 601 O O . GLU A 1 86 ? 1.653 10.701 -25.642 1.00 88.38 86 GLU A O 1
ATOM 606 N N . PHE A 1 87 ? 1.814 12.750 -26.565 1.00 82.12 87 PHE A N 1
ATOM 607 C CA . PHE A 1 87 ? 2.598 13.292 -25.469 1.00 82.12 87 PHE A CA 1
ATOM 608 C C . PHE A 1 87 ? 1.719 13.391 -24.204 1.00 82.12 87 PHE A C 1
ATOM 610 O O . PHE A 1 87 ? 0.569 13.830 -24.319 1.00 82.12 87 PHE A O 1
ATOM 617 N N . PRO A 1 88 ? 2.216 13.011 -23.008 1.00 72.38 88 PRO A N 1
ATOM 618 C CA . PRO A 1 88 ? 1.462 13.144 -21.763 1.00 72.38 88 PRO A CA 1
ATOM 619 C C . PRO A 1 88 ? 0.929 14.572 -21.598 1.00 72.38 88 PRO A C 1
ATOM 621 O O . PRO A 1 88 ? 1.673 15.535 -21.779 1.00 72.38 88 PRO A O 1
ATOM 624 N N . SER A 1 89 ? -0.361 14.729 -21.287 1.00 67.75 89 SER A N 1
ATOM 625 C CA . SER A 1 89 ? -0.975 16.059 -21.209 1.00 67.75 89 SER A CA 1
ATOM 626 C C . SER A 1 89 ? -0.222 16.954 -20.225 1.00 67.75 89 SER A C 1
ATOM 628 O O . SER A 1 89 ? -0.015 16.594 -19.062 1.00 67.75 89 SER A O 1
ATOM 630 N N . CYS A 1 90 ? 0.122 18.159 -20.679 1.00 69.81 90 CYS A N 1
ATOM 631 C CA . CYS A 1 90 ? 0.783 19.166 -19.855 1.00 69.81 90 CYS A CA 1
ATOM 632 C C . CYS A 1 90 ? -0.044 19.591 -18.637 1.00 69.81 90 CYS A C 1
ATOM 634 O O . CYS A 1 90 ? 0.525 20.052 -17.655 1.00 69.81 90 CYS A O 1
ATOM 636 N N . ALA A 1 91 ? -1.366 19.393 -18.667 1.00 66.56 91 ALA A N 1
ATOM 637 C CA . ALA A 1 91 ? -2.238 19.655 -17.524 1.00 66.56 91 ALA A CA 1
ATOM 638 C C . ALA A 1 91 ? -2.071 18.628 -16.386 1.00 66.56 91 ALA A C 1
ATOM 640 O O . ALA A 1 91 ? -2.436 18.907 -15.249 1.00 66.56 91 ALA A O 1
ATOM 641 N N . THR A 1 92 ? -1.537 17.440 -16.688 1.00 69.69 92 THR A N 1
ATOM 642 C CA . THR A 1 92 ? -1.380 16.325 -15.735 1.00 69.69 92 THR A CA 1
ATOM 643 C C . THR A 1 92 ? 0.070 16.063 -15.328 1.00 69.69 92 THR A C 1
ATOM 645 O O . THR A 1 92 ? 0.327 15.155 -14.540 1.00 69.69 92 THR A O 1
ATOM 648 N N . ALA A 1 93 ? 1.025 16.831 -15.859 1.00 71.81 93 ALA A N 1
ATOM 649 C CA . ALA A 1 93 ? 2.432 16.687 -15.512 1.00 71.81 93 ALA A CA 1
ATOM 650 C C . ALA A 1 93 ? 2.661 17.073 -14.041 1.00 71.81 93 ALA A C 1
ATOM 652 O O . ALA A 1 93 ? 2.221 18.131 -13.589 1.00 71.81 93 ALA A O 1
ATOM 653 N N . ALA A 1 94 ? 3.358 16.219 -13.287 1.00 75.56 94 ALA A N 1
ATOM 654 C CA . ALA A 1 94 ? 3.706 16.530 -11.904 1.00 75.56 94 ALA A CA 1
ATOM 655 C C . ALA A 1 94 ? 4.640 17.759 -11.845 1.00 75.56 94 ALA A C 1
ATOM 657 O O . ALA A 1 94 ? 5.484 17.914 -12.740 1.00 75.56 94 ALA A O 1
ATOM 658 N N . PRO A 1 95 ? 4.542 18.612 -10.805 1.00 74.62 95 PRO A N 1
ATOM 659 C CA . PRO A 1 95 ? 5.499 19.694 -10.585 1.00 74.62 95 PRO A CA 1
ATOM 660 C C . PRO A 1 95 ? 6.934 19.149 -10.584 1.00 74.62 95 PRO A C 1
ATOM 662 O O . PRO A 1 95 ? 7.182 18.075 -10.040 1.00 74.62 95 PRO A O 1
ATOM 665 N N . ASP A 1 96 ? 7.856 19.859 -11.235 1.00 75.38 96 ASP A N 1
ATOM 666 C CA . ASP A 1 96 ? 9.275 19.484 -11.371 1.00 75.38 96 ASP A CA 1
ATOM 667 C C . ASP A 1 96 ? 9.557 18.137 -12.077 1.00 75.38 96 ASP A C 1
ATOM 669 O O . ASP A 1 96 ? 10.686 17.642 -12.060 1.00 75.38 96 ASP A O 1
ATOM 673 N N . SER A 1 97 ? 8.562 17.544 -12.749 1.00 79.25 97 SER A N 1
ATOM 674 C CA . SER A 1 97 ? 8.783 16.401 -13.645 1.00 79.25 97 SER A CA 1
ATOM 675 C C . SER A 1 97 ? 9.527 16.815 -14.925 1.00 79.25 97 SER A C 1
ATOM 677 O O . SER A 1 97 ? 9.425 17.972 -15.355 1.00 79.25 97 SER A O 1
ATOM 679 N N . PRO A 1 98 ? 10.233 15.882 -15.596 1.00 74.69 98 PRO A N 1
ATOM 680 C CA . PRO A 1 98 ? 10.756 16.124 -16.938 1.00 74.69 98 PRO A CA 1
ATOM 681 C C . PRO A 1 98 ? 9.656 16.641 -17.882 1.00 74.69 98 PRO A C 1
ATOM 683 O O . PRO A 1 98 ? 9.836 17.646 -18.568 1.00 74.69 98 PRO A O 1
ATOM 686 N N . GLU A 1 99 ? 8.474 16.029 -17.847 1.00 78.38 99 GLU A N 1
ATOM 687 C CA . GLU A 1 99 ? 7.313 16.414 -18.651 1.00 78.38 99 GLU A CA 1
ATOM 688 C C . GLU A 1 99 ? 6.910 17.884 -18.422 1.00 78.38 99 GLU A C 1
ATOM 690 O O . GLU A 1 99 ? 6.637 18.603 -19.383 1.00 78.38 99 GLU A O 1
ATOM 695 N N . SER A 1 100 ? 6.965 18.382 -17.182 1.00 79.44 100 SER A N 1
ATOM 696 C CA . SER A 1 100 ? 6.696 19.795 -16.865 1.00 79.44 100 SER A CA 1
ATOM 697 C C . SER A 1 100 ? 7.697 20.754 -17.531 1.00 79.44 100 SER A C 1
ATOM 699 O O . SER A 1 100 ? 7.319 21.829 -18.012 1.00 79.44 100 SER A O 1
ATOM 701 N N . ALA A 1 101 ? 8.976 20.369 -17.617 1.00 79.31 101 ALA A N 1
ATOM 702 C CA . ALA A 1 101 ? 10.014 21.192 -18.238 1.00 79.31 101 ALA A CA 1
ATOM 703 C C . ALA A 1 101 ? 9.795 21.357 -19.752 1.00 79.31 101 ALA A C 1
ATOM 705 O O . ALA A 1 101 ? 9.882 22.471 -20.277 1.00 79.31 101 ALA A O 1
ATOM 706 N N . ILE A 1 102 ? 9.460 20.271 -20.456 1.00 79.00 102 ILE A N 1
ATOM 707 C CA . ILE A 1 102 ? 9.173 20.336 -21.895 1.00 79.00 102 ILE A CA 1
ATOM 708 C C . ILE A 1 102 ? 7.817 20.993 -22.176 1.00 79.00 102 ILE A C 1
ATOM 710 O O . ILE A 1 102 ? 7.713 21.764 -23.125 1.00 79.00 102 ILE A O 1
ATOM 714 N N . CYS A 1 103 ? 6.812 20.798 -21.320 1.00 78.75 103 CYS A N 1
ATOM 715 C CA . CYS A 1 103 ? 5.526 21.493 -21.408 1.00 78.75 103 CYS A CA 1
ATOM 716 C C . CYS A 1 103 ? 5.660 23.012 -21.259 1.00 78.75 103 CYS A C 1
ATOM 718 O O . CYS A 1 103 ? 5.014 23.774 -21.982 1.00 78.75 103 CYS A O 1
ATOM 720 N N . SER A 1 104 ? 6.550 23.460 -20.372 1.00 77.19 104 SER A N 1
ATOM 721 C CA . SER A 1 104 ? 6.880 24.878 -20.226 1.00 77.19 104 SER A CA 1
ATOM 722 C C . SER A 1 104 ? 7.532 25.433 -21.497 1.00 77.19 104 SER A C 1
ATOM 724 O O . SER A 1 104 ? 7.151 26.505 -21.962 1.00 77.19 104 SER A O 1
ATOM 726 N N . ALA A 1 105 ? 8.452 24.690 -22.122 1.00 73.69 105 ALA A N 1
ATOM 727 C CA . ALA A 1 105 ? 9.075 25.084 -23.390 1.00 73.69 105 ALA A CA 1
ATOM 728 C C . ALA A 1 105 ? 8.080 25.072 -24.575 1.00 73.69 105 ALA A C 1
ATOM 730 O O . ALA A 1 105 ? 8.048 26.009 -25.378 1.00 73.69 105 ALA A O 1
ATOM 731 N N . ALA A 1 106 ? 7.190 24.075 -24.630 1.00 69.69 106 ALA A N 1
ATOM 732 C CA . ALA A 1 106 ? 6.117 23.943 -25.621 1.00 69.69 106 ALA A CA 1
ATOM 733 C C . ALA A 1 106 ? 5.008 25.009 -25.484 1.00 69.69 106 ALA A C 1
ATOM 735 O O . ALA A 1 106 ? 4.106 25.099 -26.314 1.00 69.69 106 ALA A O 1
ATOM 736 N N . SER A 1 107 ? 5.065 25.877 -24.467 1.00 68.56 107 SER A N 1
ATOM 737 C CA . SER A 1 107 ? 4.164 27.033 -24.374 1.00 68.56 107 SER A CA 1
ATOM 738 C C . SER A 1 107 ? 4.399 28.085 -25.467 1.00 68.56 107 SER A C 1
ATOM 740 O O . SER A 1 107 ? 3.490 28.858 -25.770 1.00 68.56 107 SER A O 1
ATOM 742 N N . SER A 1 108 ? 5.593 28.087 -26.072 1.00 63.69 108 SER A N 1
ATOM 743 C CA . SER A 1 108 ? 6.036 29.051 -27.092 1.00 63.69 108 SER A CA 1
ATOM 744 C C . SER A 1 108 ? 6.557 28.396 -28.386 1.00 63.69 108 SER A C 1
ATOM 746 O O . SER A 1 108 ? 7.026 29.084 -29.296 1.00 63.69 108 SER A O 1
ATOM 748 N N . SER A 1 109 ? 6.458 27.066 -28.475 1.00 69.00 109 SER A N 1
ATOM 749 C CA . SER A 1 109 ? 6.954 26.223 -29.566 1.00 69.00 109 SER A CA 1
ATOM 750 C C . SER A 1 109 ? 6.009 25.042 -29.777 1.00 69.00 109 SER A C 1
ATOM 752 O O . SER A 1 109 ? 5.414 24.546 -28.830 1.00 69.00 109 SER A O 1
ATOM 754 N N . GLU A 1 110 ? 5.913 24.541 -31.003 1.00 82.62 110 GLU A N 1
ATOM 755 C CA . GLU A 1 110 ? 5.206 23.286 -31.280 1.00 82.62 110 GLU A CA 1
ATOM 756 C C . GLU A 1 110 ? 6.101 22.097 -30.917 1.00 82.62 110 GLU A C 1
ATOM 758 O O . GLU A 1 110 ? 7.329 22.177 -31.057 1.00 82.62 110 GLU A O 1
ATOM 763 N N . LEU A 1 111 ? 5.479 21.006 -30.467 1.00 86.19 111 LEU A N 1
ATOM 764 C CA . LEU A 1 111 ? 6.129 19.729 -30.200 1.00 86.19 111 LEU A CA 1
ATOM 765 C C . LEU A 1 111 ? 5.779 18.774 -31.341 1.00 86.19 111 LEU A C 1
ATOM 767 O O . LEU A 1 111 ? 4.611 18.538 -31.621 1.00 86.19 111 LEU A O 1
ATOM 771 N N . TRP A 1 112 ? 6.781 18.232 -32.023 1.00 91.06 112 TRP A N 1
ATOM 772 C CA . TRP A 1 112 ? 6.561 17.359 -33.178 1.00 91.06 112 TRP A CA 1
ATOM 773 C C . TRP A 1 112 ? 6.790 15.889 -32.811 1.00 91.06 112 TRP A C 1
ATOM 775 O O . TRP A 1 112 ? 7.702 15.249 -33.334 1.00 91.06 112 TRP A O 1
ATOM 785 N N . LEU A 1 113 ? 5.990 15.345 -31.883 1.00 92.81 113 LEU A N 1
ATOM 786 C CA . LEU A 1 113 ? 6.089 13.934 -31.488 1.00 92.81 113 LEU A CA 1
ATOM 787 C C . LEU A 1 113 ? 5.905 13.015 -32.699 1.00 92.81 113 LEU A C 1
ATOM 789 O O . LEU A 1 113 ? 4.917 13.109 -33.424 1.00 92.81 113 LEU A O 1
ATOM 793 N N . GLY A 1 114 ? 6.840 12.088 -32.887 1.00 95.25 114 GLY A N 1
ATOM 794 C CA . GLY A 1 114 ? 6.841 11.189 -34.036 1.00 95.25 114 GLY A CA 1
ATOM 795 C C . GLY A 1 114 ? 7.621 11.738 -35.226 1.00 95.25 114 GLY A C 1
ATOM 796 O O . GLY A 1 114 ? 7.509 11.201 -36.327 1.00 95.25 114 GLY A O 1
ATOM 797 N N . TRP A 1 115 ? 8.424 12.788 -35.036 1.00 96.38 115 TRP A N 1
ATOM 798 C CA . TRP A 1 115 ? 9.343 13.255 -36.073 1.00 96.38 115 TRP A CA 1
ATOM 799 C C . TRP A 1 115 ? 10.339 12.164 -36.480 1.00 96.38 115 TRP A C 1
ATOM 801 O O . TRP A 1 115 ? 10.630 11.977 -37.655 1.00 96.38 115 TRP A O 1
ATOM 811 N N . SER A 1 116 ? 10.825 11.401 -35.505 1.00 97.94 116 SER A N 1
ATOM 812 C CA . SER A 1 116 ? 11.672 10.237 -35.733 1.00 97.94 116 SER A CA 1
ATOM 813 C C . SER A 1 116 ? 11.166 9.051 -34.913 1.00 97.94 116 SER A C 1
ATOM 815 O O . SER A 1 116 ? 10.575 9.224 -33.844 1.00 97.94 116 SER A O 1
ATOM 817 N N . LEU A 1 117 ? 11.375 7.846 -35.440 1.00 98.38 117 LEU A N 1
ATOM 818 C CA . LEU A 1 117 ? 11.091 6.577 -34.776 1.00 98.38 117 LEU A CA 1
ATOM 819 C C . LEU A 1 117 ? 12.353 5.720 -34.831 1.00 98.38 117 LEU A C 1
ATOM 821 O O . LEU A 1 117 ? 13.028 5.693 -35.861 1.00 98.38 117 LEU A O 1
ATOM 825 N N . ALA A 1 118 ? 12.659 5.013 -33.748 1.00 98.19 118 ALA A N 1
ATOM 826 C CA . ALA A 1 118 ? 13.775 4.078 -33.709 1.00 98.19 118 ALA A CA 1
ATOM 827 C C . ALA A 1 118 ? 13.412 2.808 -32.946 1.00 98.19 118 ALA A C 1
ATOM 829 O O . ALA A 1 118 ? 12.897 2.879 -31.835 1.00 98.19 118 ALA A O 1
ATOM 830 N N . ASN A 1 119 ? 13.735 1.658 -33.534 1.00 97.31 119 ASN A N 1
ATOM 831 C CA . ASN A 1 119 ? 13.737 0.372 -32.845 1.00 97.31 119 ASN A CA 1
ATOM 832 C C . ASN A 1 119 ? 14.973 0.327 -31.945 1.00 97.31 119 ASN A C 1
ATOM 834 O O . ASN A 1 119 ? 16.095 0.443 -32.448 1.00 97.31 119 ASN A O 1
ATOM 838 N N . LEU A 1 120 ? 14.764 0.196 -30.638 1.00 96.94 120 LEU A N 1
ATOM 839 C CA . LEU A 1 120 ? 15.840 0.143 -29.658 1.00 96.94 120 LEU A CA 1
ATOM 840 C C . LEU A 1 120 ? 16.305 -1.290 -29.366 1.00 96.94 120 LEU A C 1
ATOM 842 O O . LEU A 1 120 ? 17.299 -1.473 -28.675 1.00 96.94 120 LEU A O 1
ATOM 846 N N . GLY A 1 121 ? 15.633 -2.304 -29.910 1.00 95.19 121 GLY A N 1
ATOM 847 C CA . GLY A 1 121 ? 15.738 -3.666 -29.401 1.00 95.19 121 GLY A CA 1
ATOM 848 C C . GLY A 1 121 ? 15.179 -3.740 -27.984 1.00 95.19 121 GLY A C 1
ATOM 849 O O . GLY A 1 121 ? 14.433 -2.867 -27.566 1.00 95.19 121 GLY A O 1
ATOM 850 N N . ASP A 1 122 ? 15.540 -4.774 -27.246 1.00 95.12 122 ASP A N 1
ATOM 851 C CA . ASP A 1 122 ? 15.112 -4.958 -25.860 1.00 95.12 122 ASP A CA 1
ATOM 852 C C . ASP A 1 122 ? 16.082 -4.216 -24.916 1.00 95.12 122 ASP A C 1
ATOM 854 O O . ASP A 1 122 ? 17.168 -4.713 -24.606 1.00 95.12 122 ASP A O 1
ATOM 858 N N . VAL A 1 123 ? 15.753 -2.972 -24.542 1.00 93.50 123 VAL A N 1
ATOM 859 C CA . VAL A 1 123 ? 16.639 -2.083 -23.763 1.00 93.50 123 VAL A CA 1
ATOM 860 C C . VAL A 1 123 ? 16.652 -2.454 -22.292 1.00 93.50 123 VAL A C 1
ATOM 862 O O . VAL A 1 123 ? 17.654 -2.209 -21.625 1.00 93.50 123 VAL A O 1
ATOM 865 N N . ASP A 1 124 ? 15.570 -3.013 -21.749 1.00 91.69 124 ASP A N 1
ATOM 866 C CA . ASP A 1 124 ? 15.538 -3.474 -20.359 1.00 91.69 124 ASP A CA 1
ATOM 867 C C . ASP A 1 124 ? 15.710 -4.994 -20.202 1.00 91.69 124 ASP A C 1
ATOM 869 O O . ASP A 1 124 ? 15.743 -5.479 -19.067 1.00 91.69 124 ASP A O 1
ATOM 873 N N . LEU A 1 125 ? 15.964 -5.699 -21.311 1.00 93.12 125 LEU A N 1
ATOM 874 C CA . LEU A 1 125 ? 16.174 -7.142 -21.442 1.00 93.12 125 LEU A CA 1
ATOM 875 C C . LEU A 1 125 ? 15.001 -7.977 -20.915 1.00 93.12 125 LEU A C 1
ATOM 877 O O . LEU A 1 125 ? 15.224 -9.075 -20.393 1.00 93.12 125 LEU A O 1
ATOM 881 N N . ASP A 1 126 ? 13.772 -7.457 -20.963 1.00 91.56 126 ASP A N 1
ATOM 882 C CA . ASP A 1 126 ? 12.580 -8.114 -20.423 1.00 91.56 126 ASP A CA 1
ATOM 883 C C . ASP A 1 126 ? 11.918 -9.134 -21.365 1.00 91.56 126 ASP A C 1
ATOM 885 O O . ASP A 1 126 ? 11.018 -9.866 -20.933 1.00 91.56 126 ASP A O 1
ATOM 889 N N . GLY A 1 127 ? 12.446 -9.264 -22.581 1.00 93.12 127 GLY A N 1
ATOM 890 C CA . GLY A 1 127 ? 12.029 -10.199 -23.614 1.00 93.12 127 GLY A CA 1
ATOM 891 C C . GLY A 1 127 ? 11.228 -9.560 -24.744 1.00 93.12 127 GLY A C 1
ATOM 892 O O . GLY A 1 127 ? 10.969 -10.262 -25.717 1.00 93.12 127 GLY A O 1
ATOM 893 N N . TYR A 1 128 ? 10.856 -8.280 -24.642 1.00 96.06 128 TYR A N 1
ATOM 894 C CA . TYR A 1 128 ? 10.080 -7.565 -25.656 1.00 96.06 128 TYR A CA 1
ATOM 895 C C . TYR A 1 128 ? 10.892 -6.424 -26.271 1.00 96.06 128 TYR A C 1
ATOM 897 O O . TYR A 1 128 ? 11.737 -5.814 -25.625 1.00 96.06 128 TYR A O 1
ATOM 905 N N . ALA A 1 129 ? 10.652 -6.124 -27.547 1.00 96.25 129 ALA A N 1
ATOM 906 C CA . ALA A 1 129 ? 11.365 -5.042 -28.210 1.00 96.25 129 ALA A CA 1
ATOM 907 C C . ALA A 1 129 ? 10.797 -3.666 -27.814 1.00 96.25 129 ALA A C 1
ATOM 909 O O . ALA A 1 129 ? 9.585 -3.442 -27.794 1.00 96.25 129 ALA A O 1
ATOM 910 N N . ASP A 1 130 ? 11.696 -2.720 -27.572 1.00 97.38 130 ASP A N 1
ATOM 911 C CA . ASP A 1 130 ? 11.414 -1.343 -27.196 1.00 97.38 130 ASP A CA 1
ATOM 912 C C . ASP A 1 130 ? 11.648 -0.386 -28.369 1.00 97.38 130 ASP A C 1
ATOM 914 O O . ASP A 1 130 ? 12.366 -0.669 -29.337 1.00 97.38 130 ASP A O 1
ATOM 918 N N . PHE A 1 131 ? 11.073 0.811 -28.278 1.00 98.06 131 PHE A N 1
ATOM 919 C CA . PHE A 1 131 ? 11.258 1.845 -29.288 1.00 98.06 131 PHE A CA 1
ATOM 920 C C . PHE A 1 131 ? 11.310 3.254 -28.695 1.00 98.06 131 PHE A C 1
ATOM 922 O O . PHE A 1 131 ? 10.797 3.537 -27.610 1.00 98.06 131 PHE A O 1
ATOM 929 N N . ALA A 1 132 ? 11.930 4.163 -29.444 1.00 98.12 132 ALA A N 1
ATOM 930 C CA . ALA A 1 132 ? 11.990 5.583 -29.136 1.00 98.12 132 ALA A CA 1
ATOM 931 C C . ALA A 1 132 ? 11.188 6.406 -30.146 1.00 98.12 132 ALA A C 1
ATOM 933 O O . ALA A 1 132 ? 11.194 6.132 -31.349 1.00 98.12 132 ALA A O 1
ATOM 934 N N . ILE A 1 133 ? 10.552 7.462 -29.643 1.00 97.94 133 ILE A N 1
ATOM 935 C CA . ILE A 1 133 ? 9.846 8.470 -30.426 1.00 97.94 133 ILE A CA 1
ATOM 936 C C . ILE A 1 133 ? 10.522 9.820 -30.206 1.00 97.94 133 ILE A C 1
ATOM 938 O O . ILE A 1 133 ? 10.546 10.343 -29.090 1.00 97.94 133 ILE A O 1
ATOM 942 N N . GLY A 1 134 ? 11.046 10.409 -31.276 1.00 96.88 134 GLY A N 1
ATOM 943 C CA . GLY A 1 134 ? 11.595 11.755 -31.251 1.00 96.88 134 GLY A CA 1
ATOM 944 C C . GLY A 1 134 ? 10.505 12.817 -31.302 1.00 96.88 134 GLY A C 1
ATOM 945 O O . GLY A 1 134 ? 9.554 12.721 -32.083 1.00 96.88 134 GLY A O 1
ATOM 946 N N . ALA A 1 135 ? 10.664 13.843 -30.476 1.00 94.50 135 ALA A N 1
ATOM 947 C CA . ALA A 1 135 ? 9.779 14.993 -30.378 1.00 94.50 135 ALA A CA 1
ATOM 948 C C . ALA A 1 135 ? 10.610 16.290 -30.315 1.00 94.50 135 ALA A C 1
ATOM 950 O O . ALA A 1 135 ? 10.680 16.941 -29.266 1.00 94.50 135 ALA A O 1
ATOM 951 N N . PRO A 1 136 ? 11.298 16.671 -31.408 1.00 94.19 136 PRO A N 1
ATOM 952 C CA . PRO A 1 136 ? 12.008 17.937 -31.454 1.00 94.19 136 PRO A CA 1
ATOM 953 C C . PRO A 1 136 ? 11.012 19.096 -31.338 1.00 94.19 136 PRO A C 1
ATOM 955 O O . PRO A 1 136 ? 9.928 19.070 -31.928 1.00 94.19 136 PRO A O 1
ATOM 958 N N . LEU A 1 137 ? 11.394 20.135 -30.598 1.00 87.69 137 LEU A N 1
ATOM 959 C CA . LEU A 1 137 ? 10.643 21.385 -30.569 1.00 87.69 137 LEU A CA 1
ATOM 960 C C . LEU A 1 137 ? 10.952 22.201 -31.828 1.00 87.69 137 LEU A C 1
ATOM 962 O O . LEU A 1 137 ? 12.082 22.204 -32.335 1.00 87.69 137 LEU A O 1
ATOM 966 N N . THR A 1 138 ? 9.955 22.928 -32.331 1.00 79.19 138 THR A N 1
ATOM 967 C CA . THR A 1 138 ? 10.147 23.825 -33.481 1.00 79.19 138 THR A CA 1
ATOM 968 C C . THR A 1 138 ? 11.055 25.004 -33.177 1.00 79.19 138 THR A C 1
ATOM 970 O O . THR A 1 138 ? 11.694 25.534 -34.088 1.00 79.19 138 THR A O 1
ATOM 973 N N . ARG A 1 139 ? 11.142 25.409 -31.907 1.00 76.81 139 ARG A N 1
ATOM 974 C CA . ARG A 1 139 ? 11.962 26.528 -31.444 1.00 76.81 139 ARG A CA 1
ATOM 975 C C . ARG A 1 139 ? 12.687 26.176 -30.142 1.00 76.81 139 ARG A C 1
ATOM 977 O O . ARG A 1 139 ? 12.206 26.494 -29.062 1.00 76.81 139 ARG A O 1
ATOM 984 N N . GLY A 1 140 ? 13.879 25.590 -30.272 1.00 78.25 140 GLY A N 1
ATOM 985 C CA . GLY A 1 140 ? 14.810 25.362 -29.161 1.00 78.25 140 GLY A CA 1
ATOM 986 C C . GLY A 1 140 ? 14.507 24.101 -28.349 1.00 78.25 140 GLY A C 1
ATOM 987 O O . GLY A 1 140 ? 13.376 23.868 -27.946 1.00 78.25 140 GLY A O 1
ATOM 988 N N . GLY A 1 141 ? 15.534 23.288 -28.098 1.00 89.69 141 GLY A N 1
ATOM 989 C CA . GLY A 1 141 ? 15.408 22.027 -27.368 1.00 89.69 141 GLY A CA 1
ATOM 990 C C . GLY A 1 141 ? 14.702 20.891 -28.124 1.00 89.69 141 GLY A C 1
ATOM 991 O O . GLY A 1 141 ? 14.568 20.904 -29.354 1.00 89.69 141 GLY A O 1
ATOM 992 N N . GLY A 1 142 ? 14.257 19.897 -27.356 1.00 91.88 142 GLY A N 1
ATOM 993 C CA . GLY A 1 142 ? 13.466 18.754 -27.804 1.00 91.88 142 GLY A CA 1
ATOM 994 C C . GLY A 1 142 ? 13.391 17.641 -26.757 1.00 91.88 142 GLY A C 1
ATOM 995 O O . GLY A 1 142 ? 13.994 17.733 -25.681 1.00 91.88 142 GLY A O 1
ATOM 996 N N . ALA A 1 143 ? 12.651 16.583 -27.083 1.00 92.88 143 ALA A N 1
ATOM 997 C CA . ALA A 1 143 ? 12.493 15.405 -26.239 1.00 92.88 143 ALA A CA 1
ATOM 998 C C . ALA A 1 143 ? 12.562 14.097 -27.040 1.00 92.88 143 ALA A C 1
ATOM 1000 O O . ALA A 1 143 ? 12.356 14.075 -28.253 1.00 92.88 143 ALA A O 1
ATOM 1001 N N . VAL A 1 144 ? 12.823 12.997 -26.338 1.00 95.62 144 VAL A N 1
ATOM 1002 C CA . VAL A 1 144 ? 12.718 11.626 -26.844 1.00 95.62 144 VAL A CA 1
ATOM 1003 C C . VAL A 1 144 ? 11.975 10.791 -25.812 1.00 95.62 144 VAL A C 1
ATOM 1005 O O . VAL A 1 144 ? 12.359 10.762 -24.644 1.00 95.62 144 VAL A O 1
ATOM 1008 N N . LEU A 1 145 ? 10.900 10.134 -26.232 1.00 94.75 145 LEU A N 1
ATOM 1009 C CA . LEU A 1 145 ? 10.087 9.276 -25.378 1.00 94.75 145 LEU A CA 1
ATOM 1010 C C . LEU A 1 145 ? 10.442 7.823 -25.667 1.00 94.75 145 LEU A C 1
ATOM 1012 O O . LEU A 1 145 ? 10.474 7.423 -26.828 1.00 94.75 145 LEU A O 1
ATOM 1016 N N . ILE A 1 146 ? 10.677 7.044 -24.619 1.00 95.81 146 ILE A N 1
ATOM 1017 C CA . ILE A 1 146 ? 10.953 5.613 -24.705 1.00 95.81 146 ILE A CA 1
ATOM 1018 C C . ILE A 1 146 ? 9.683 4.860 -24.317 1.00 95.81 146 ILE A C 1
ATOM 1020 O O . ILE A 1 146 ? 9.052 5.147 -23.292 1.00 95.81 146 ILE A O 1
ATOM 1024 N N . TYR A 1 147 ? 9.308 3.906 -25.159 1.00 96.88 147 TYR A N 1
ATOM 1025 C CA . TYR A 1 147 ? 8.181 3.011 -24.957 1.00 96.88 147 TYR A CA 1
ATOM 1026 C C . TYR A 1 147 ? 8.677 1.577 -24.971 1.00 96.88 147 TYR A C 1
ATOM 1028 O O . TYR A 1 147 ? 9.470 1.202 -25.833 1.00 96.88 147 TYR A O 1
ATOM 1036 N N . ARG A 1 148 ? 8.168 0.790 -24.027 1.00 95.94 148 ARG A N 1
ATOM 1037 C CA . ARG A 1 148 ? 8.451 -0.636 -23.953 1.00 95.94 148 ARG A CA 1
ATOM 1038 C C . ARG A 1 148 ? 7.400 -1.482 -24.633 1.00 95.94 148 ARG A C 1
ATOM 1040 O O . ARG A 1 148 ? 6.210 -1.133 -24.571 1.00 95.94 148 ARG A O 1
ATOM 1047 N N . GLY A 1 149 ? 7.859 -2.583 -25.215 1.00 95.88 149 GLY A N 1
ATOM 1048 C CA . GLY A 1 149 ? 7.017 -3.681 -25.668 1.00 95.88 149 GLY A CA 1
ATOM 1049 C C . GLY A 1 149 ? 6.356 -4.415 -24.498 1.00 95.88 149 GLY A C 1
ATOM 1050 O O . GLY A 1 149 ? 6.629 -4.153 -23.323 1.00 95.88 149 GLY A O 1
ATOM 1051 N N . ALA A 1 150 ? 5.409 -5.291 -24.815 1.00 95.12 150 ALA A N 1
ATOM 1052 C CA . ALA A 1 150 ? 4.731 -6.129 -23.833 1.00 95.12 150 ALA A CA 1
ATOM 1053 C C . ALA A 1 150 ? 3.971 -7.261 -24.525 1.00 95.12 150 ALA A C 1
ATOM 1055 O O . ALA A 1 150 ? 3.491 -7.099 -25.643 1.00 95.12 150 ALA A O 1
ATOM 1056 N N . ALA A 1 151 ? 3.743 -8.358 -23.800 1.00 94.31 151 ALA A N 1
ATOM 1057 C CA . ALA A 1 151 ? 2.992 -9.522 -24.282 1.00 94.31 151 ALA A CA 1
ATOM 1058 C C . ALA A 1 151 ? 1.604 -9.190 -24.863 1.00 94.31 151 ALA A C 1
ATOM 1060 O O . ALA A 1 151 ? 1.112 -9.885 -25.746 1.00 94.31 151 ALA A O 1
ATOM 1061 N N . ASP A 1 152 ? 0.943 -8.148 -24.348 1.00 91.88 152 ASP A N 1
ATOM 1062 C CA . ASP A 1 152 ? -0.374 -7.706 -24.815 1.00 91.88 152 ASP A CA 1
ATOM 1063 C C . ASP A 1 152 ? -0.313 -6.805 -26.064 1.00 91.88 152 ASP A C 1
ATOM 1065 O O . ASP A 1 152 ? -1.354 -6.339 -26.527 1.00 91.88 152 ASP A O 1
ATOM 1069 N N . GLY A 1 153 ? 0.883 -6.545 -26.603 1.00 88.56 153 GLY A N 1
ATOM 1070 C CA . GLY A 1 153 ? 1.132 -5.653 -27.740 1.00 88.56 153 GLY A CA 1
ATOM 1071 C C . GLY A 1 153 ? 0.915 -4.176 -27.433 1.00 88.56 153 GLY A C 1
ATOM 1072 O O . GLY A 1 153 ? 1.066 -3.337 -28.315 1.00 88.56 153 GLY A O 1
ATOM 1073 N N . ARG A 1 154 ? 0.573 -3.821 -26.188 1.00 92.88 154 ARG A N 1
ATOM 1074 C CA . ARG A 1 154 ? 0.285 -2.441 -25.805 1.00 92.88 154 ARG A CA 1
ATOM 1075 C C . ARG A 1 154 ? 1.566 -1.724 -25.367 1.00 92.88 154 ARG A C 1
ATOM 1077 O O . ARG A 1 154 ? 2.092 -2.056 -24.302 1.00 92.88 154 ARG A O 1
ATOM 1084 N N . PRO A 1 155 ? 2.017 -0.676 -26.083 1.00 94.81 155 PRO A N 1
ATOM 1085 C CA . PRO A 1 155 ? 3.212 0.065 -25.697 1.00 94.81 155 PRO A CA 1
ATOM 1086 C C . PRO A 1 155 ? 3.072 0.738 -24.333 1.00 94.81 155 PRO A C 1
ATOM 1088 O O . PRO A 1 155 ? 2.047 1.362 -24.031 1.00 94.81 155 PRO A O 1
ATOM 1091 N N . ARG A 1 156 ? 4.128 0.672 -23.520 1.00 93.69 156 ARG A N 1
ATOM 1092 C CA . ARG A 1 156 ? 4.171 1.265 -22.174 1.00 93.69 156 ARG A CA 1
ATOM 1093 C C . ARG A 1 156 ? 5.225 2.361 -22.125 1.00 93.69 156 ARG A C 1
ATOM 1095 O O . ARG A 1 156 ? 6.412 2.061 -22.202 1.00 93.69 156 ARG A O 1
ATOM 1102 N N . HIS A 1 157 ? 4.804 3.617 -21.966 1.00 92.50 157 HIS A N 1
ATOM 1103 C CA . HIS A 1 157 ? 5.740 4.723 -21.724 1.00 92.50 157 HIS A CA 1
ATOM 1104 C C . HIS A 1 157 ? 6.598 4.410 -20.490 1.00 92.50 157 HIS A C 1
ATOM 1106 O O . HIS A 1 157 ? 6.067 4.013 -19.449 1.00 92.50 157 HIS A O 1
ATOM 1112 N N . SER A 1 158 ? 7.919 4.513 -20.634 1.00 89.81 158 SER A N 1
ATOM 1113 C CA . SER A 1 158 ? 8.883 4.164 -19.585 1.00 89.81 158 SER A CA 1
ATOM 1114 C C . SER A 1 158 ? 9.730 5.352 -19.145 1.00 89.81 158 SER A C 1
ATOM 1116 O O . SER A 1 158 ? 9.998 5.501 -17.953 1.00 89.81 158 SER A O 1
ATOM 1118 N N . GLN A 1 159 ? 10.157 6.196 -20.087 1.00 89.81 159 GLN A N 1
ATOM 1119 C CA . GLN A 1 159 ? 11.066 7.303 -19.817 1.00 89.81 159 GLN A CA 1
ATOM 1120 C C . GLN A 1 159 ? 10.904 8.431 -20.839 1.00 89.81 159 GLN A C 1
ATOM 1122 O O . GLN A 1 159 ? 10.658 8.191 -22.020 1.00 89.81 159 GLN A O 1
ATOM 1127 N N . THR A 1 160 ? 11.132 9.666 -20.391 1.00 91.25 160 THR A N 1
ATOM 1128 C CA . THR A 1 160 ? 11.264 10.845 -21.254 1.00 91.25 160 THR A CA 1
ATOM 1129 C C . THR A 1 160 ? 12.660 11.448 -21.084 1.00 91.25 160 THR A C 1
ATOM 1131 O O . THR A 1 160 ? 13.059 11.826 -19.982 1.00 91.25 160 THR A O 1
ATOM 1134 N N . LEU A 1 161 ? 13.417 11.544 -22.175 1.00 91.25 161 LEU A N 1
ATOM 1135 C CA . LEU A 1 161 ? 14.706 12.231 -22.244 1.00 91.25 161 LEU A CA 1
ATOM 1136 C C . LEU A 1 161 ? 14.477 13.639 -22.789 1.00 91.25 161 LEU A C 1
ATOM 1138 O O . LEU A 1 161 ? 13.940 13.789 -23.882 1.00 91.25 161 LEU A O 1
ATOM 1142 N N . ILE A 1 162 ? 14.879 14.672 -22.050 1.00 89.31 162 ILE A N 1
ATOM 1143 C CA . ILE A 1 162 ? 14.651 16.070 -22.436 1.00 89.31 162 ILE A CA 1
ATOM 1144 C C . ILE A 1 162 ? 15.956 16.839 -22.442 1.00 89.31 162 ILE A C 1
ATOM 1146 O O . ILE A 1 162 ? 16.766 16.739 -21.521 1.00 89.31 162 ILE A O 1
ATOM 1150 N N . ASN A 1 163 ? 16.107 17.669 -23.467 1.00 90.00 163 ASN A N 1
ATOM 1151 C CA . ASN A 1 163 ? 17.132 18.688 -23.513 1.00 90.00 163 ASN A CA 1
ATOM 1152 C C . ASN A 1 163 ? 16.497 19.991 -24.004 1.00 90.00 163 ASN A C 1
ATOM 1154 O O . ASN A 1 163 ? 16.177 20.132 -25.180 1.00 90.00 163 ASN A O 1
ATOM 1158 N N . THR A 1 164 ? 16.289 20.946 -23.098 1.00 86.25 164 THR A N 1
ATOM 1159 C CA . THR A 1 164 ? 15.583 22.204 -23.400 1.00 86.25 164 THR A CA 1
ATOM 1160 C C . THR A 1 164 ? 16.437 23.214 -24.169 1.00 86.25 164 THR A C 1
ATOM 1162 O O . THR A 1 164 ? 15.898 24.174 -24.710 1.00 86.25 164 THR A O 1
ATOM 1165 N N . VAL A 1 165 ? 17.755 23.002 -24.263 1.00 86.44 165 VAL A N 1
ATOM 1166 C CA . VAL A 1 165 ? 18.690 23.925 -24.934 1.00 86.44 165 VAL A CA 1
ATOM 1167 C C . VAL A 1 165 ? 19.230 23.380 -26.260 1.00 86.44 165 VAL A C 1
ATOM 1169 O O . VAL A 1 165 ? 19.588 24.153 -27.152 1.00 86.44 165 VAL A O 1
ATOM 1172 N N . ALA A 1 166 ? 19.258 22.057 -26.439 1.00 90.50 166 ALA A N 1
ATOM 1173 C CA . ALA A 1 166 ? 19.719 21.416 -27.667 1.00 90.50 166 ALA A CA 1
ATOM 1174 C C . ALA A 1 166 ? 18.649 21.469 -28.764 1.00 90.50 166 ALA A C 1
ATOM 1176 O O . ALA A 1 166 ? 17.795 20.595 -28.877 1.00 90.50 166 ALA A O 1
ATOM 1177 N N . ASN A 1 167 ? 18.670 22.526 -29.574 1.00 91.62 167 ASN A N 1
ATOM 1178 C CA . ASN A 1 167 ? 17.719 22.704 -30.669 1.00 91.62 167 ASN A CA 1
ATOM 1179 C C . ASN A 1 167 ? 17.732 21.519 -31.652 1.00 91.62 167 ASN A C 1
ATOM 1181 O O . ASN A 1 167 ? 18.778 21.164 -32.197 1.00 91.62 167 ASN A O 1
ATOM 1185 N N . GLY A 1 168 ? 16.559 20.929 -31.888 1.00 92.81 168 GLY A N 1
ATOM 1186 C CA . GLY A 1 168 ? 16.415 19.734 -32.721 1.00 92.81 168 GLY A CA 1
ATOM 1187 C C . GLY A 1 168 ? 16.749 18.425 -32.002 1.00 92.81 168 GLY A C 1
ATOM 1188 O O . GLY A 1 168 ? 16.889 17.405 -32.662 1.00 92.81 168 GLY A O 1
ATOM 1189 N N . PHE A 1 169 ? 16.892 18.411 -30.674 1.00 95.69 169 PHE A N 1
ATOM 1190 C CA . PHE A 1 169 ? 17.090 17.167 -29.927 1.00 95.69 169 PHE A CA 1
ATOM 1191 C C . PHE A 1 169 ? 15.944 16.178 -30.188 1.00 95.69 169 PHE A C 1
ATOM 1193 O O . PHE A 1 169 ? 14.775 16.515 -30.008 1.00 95.69 169 PHE A O 1
ATOM 1200 N N . GLY A 1 170 ? 16.279 14.967 -30.637 1.00 96.25 170 GLY A N 1
ATOM 1201 C CA . GLY A 1 170 ? 15.296 13.957 -31.044 1.00 96.25 170 GLY A CA 1
ATOM 1202 C C . GLY A 1 170 ? 14.869 14.053 -32.511 1.00 96.25 170 GLY A C 1
ATOM 1203 O O . GLY A 1 170 ? 14.000 13.305 -32.950 1.00 96.25 170 GLY A O 1
ATOM 1204 N N . GLU A 1 171 ? 15.471 14.938 -33.308 1.00 96.69 171 GLU A N 1
ATOM 1205 C CA . GLU A 1 171 ? 15.184 15.049 -34.745 1.00 96.69 171 GLU A CA 1
ATOM 1206 C C . GLU A 1 171 ? 15.690 13.840 -35.543 1.00 96.69 171 GLU A C 1
ATOM 1208 O O . GLU A 1 171 ? 15.111 13.478 -36.562 1.00 96.69 171 GLU A O 1
ATOM 1213 N N . SER A 1 172 ? 16.738 13.177 -35.059 1.00 97.00 172 SER A N 1
ATOM 1214 C CA . SER A 1 172 ? 17.199 11.888 -35.576 1.00 97.00 172 SER A CA 1
ATOM 1215 C C . SER A 1 172 ? 17.592 10.978 -34.420 1.00 97.00 172 SER A C 1
ATOM 1217 O O . SER A 1 172 ? 18.078 11.446 -33.389 1.00 97.00 172 SER A O 1
ATOM 1219 N N . LEU A 1 173 ? 17.359 9.681 -34.593 1.00 98.06 173 LEU A N 1
ATOM 1220 C CA . LEU A 1 173 ? 17.630 8.643 -33.606 1.00 98.06 173 LEU A CA 1
ATOM 1221 C C . LEU A 1 173 ? 18.392 7.511 -34.292 1.00 98.06 173 LEU A C 1
ATOM 1223 O O . LEU A 1 173 ? 18.098 7.181 -35.444 1.00 98.06 173 LEU A O 1
ATOM 1227 N N . SER A 1 174 ? 19.365 6.915 -33.606 1.00 96.56 174 SER A N 1
ATOM 1228 C CA . SER A 1 174 ? 19.953 5.656 -34.067 1.00 96.56 174 SER A CA 1
ATOM 1229 C C . SER A 1 174 ? 19.014 4.487 -33.789 1.00 96.56 174 SER A C 1
ATOM 1231 O O . SER A 1 174 ? 18.195 4.541 -32.874 1.00 96.56 174 SER A O 1
ATOM 1233 N N . LYS A 1 175 ? 19.203 3.379 -34.514 1.00 94.56 175 LYS A N 1
ATOM 1234 C CA . LYS A 1 175 ? 18.765 2.070 -34.014 1.00 94.56 175 LYS A CA 1
ATOM 1235 C C . LYS A 1 175 ? 19.449 1.802 -32.665 1.00 94.56 175 LYS A C 1
ATOM 1237 O O . LYS A 1 175 ? 20.586 2.241 -32.466 1.00 94.56 175 LYS A O 1
ATOM 1242 N N . GLY A 1 176 ? 18.772 1.080 -31.779 1.00 93.38 176 GLY A N 1
ATOM 1243 C CA . GLY A 1 176 ? 19.389 0.541 -30.576 1.00 93.38 176 GLY A CA 1
ATOM 1244 C C . GLY A 1 176 ? 20.525 -0.406 -30.930 1.00 93.38 176 GLY A C 1
ATOM 1245 O O . GLY A 1 176 ? 20.377 -1.304 -31.768 1.00 93.38 176 GLY A O 1
ATOM 1246 N N . ALA A 1 177 ? 21.677 -0.161 -30.326 1.00 92.31 177 ALA A N 1
ATOM 1247 C CA . ALA A 1 177 ? 22.863 -0.985 -30.463 1.00 92.31 177 ALA A CA 1
ATOM 1248 C C . ALA A 1 177 ? 23.725 -0.806 -29.218 1.00 92.31 177 ALA A C 1
ATOM 1250 O O . ALA A 1 177 ? 23.769 0.277 -28.647 1.00 92.31 177 ALA A O 1
ATOM 1251 N N . ASP A 1 178 ? 24.407 -1.864 -28.813 1.00 90.62 178 ASP A N 1
ATOM 1252 C CA . ASP A 1 178 ? 25.346 -1.825 -27.699 1.00 90.62 178 ASP A CA 1
ATOM 1253 C C . ASP A 1 178 ? 26.640 -1.125 -28.152 1.00 90.62 178 ASP A C 1
ATOM 1255 O O . ASP A 1 178 ? 27.483 -1.722 -28.831 1.00 90.62 178 ASP A O 1
ATOM 1259 N N . PHE A 1 179 ? 26.758 0.175 -27.866 1.00 86.94 179 PHE A N 1
ATOM 1260 C CA . PHE A 1 179 ? 27.890 0.997 -28.301 1.00 86.94 179 PHE A CA 1
ATOM 1261 C C . PHE A 1 179 ? 29.034 0.985 -27.281 1.00 86.94 179 PHE A C 1
ATOM 1263 O O . PHE A 1 179 ? 30.172 1.291 -27.647 1.00 86.94 179 PHE A O 1
ATOM 1270 N N . ASP A 1 180 ? 28.760 0.624 -26.024 1.00 82.81 180 ASP A N 1
ATOM 1271 C CA . ASP A 1 180 ? 29.752 0.553 -24.943 1.00 82.81 180 ASP A CA 1
ATOM 1272 C C . ASP A 1 180 ? 30.152 -0.886 -24.538 1.00 82.81 180 ASP A C 1
ATOM 1274 O O . ASP A 1 180 ? 31.072 -1.118 -23.733 1.00 82.81 180 ASP A O 1
ATOM 1278 N N . GLY A 1 181 ? 29.526 -1.881 -25.162 1.00 84.38 181 GLY A N 1
ATOM 1279 C CA . GLY A 1 181 ? 29.735 -3.303 -24.927 1.00 84.38 181 GLY A CA 1
ATOM 1280 C C . GLY A 1 181 ? 29.244 -3.768 -23.550 1.00 84.38 181 GLY A C 1
ATOM 1281 O O . GLY A 1 181 ? 29.879 -4.637 -22.940 1.00 84.38 181 GLY A O 1
ATOM 1282 N N . SER A 1 182 ? 28.191 -3.144 -23.020 1.00 84.06 182 SER A N 1
ATOM 1283 C CA . SER A 1 182 ? 27.512 -3.522 -21.774 1.00 84.06 182 SER A CA 1
ATOM 1284 C C . SER A 1 182 ? 26.587 -4.733 -21.930 1.00 84.06 182 SER A C 1
ATOM 1286 O O . SER A 1 182 ? 26.168 -5.314 -20.927 1.00 84.06 182 SER A O 1
ATOM 1288 N N . GLY A 1 183 ? 26.282 -5.133 -23.165 1.00 87.12 183 GLY A N 1
ATOM 1289 C CA . GLY A 1 183 ? 25.274 -6.136 -23.493 1.00 87.12 183 GLY A CA 1
ATOM 1290 C C . GLY A 1 183 ? 23.846 -5.587 -23.523 1.00 87.12 183 GLY A C 1
ATOM 1291 O O . GLY A 1 183 ? 22.921 -6.357 -23.775 1.00 87.12 183 GLY A O 1
ATOM 1292 N N . TYR A 1 184 ? 23.663 -4.288 -23.274 1.00 90.31 184 TYR A N 1
ATOM 1293 C CA . TYR A 1 184 ? 22.381 -3.599 -23.357 1.00 90.31 184 TYR A CA 1
ATOM 1294 C C . TYR A 1 184 ? 22.367 -2.680 -24.589 1.00 90.31 184 TYR A C 1
ATOM 1296 O O . TYR A 1 184 ? 23.372 -2.031 -24.871 1.00 90.31 184 TYR A O 1
ATOM 1304 N N . PRO A 1 185 ? 21.258 -2.596 -25.343 1.00 93.00 185 PRO A N 1
ATOM 1305 C CA . PRO A 1 185 ? 21.150 -1.628 -26.426 1.00 93.00 185 PRO A CA 1
ATOM 1306 C C . PRO A 1 185 ? 21.155 -0.180 -25.911 1.00 93.00 185 PRO A C 1
ATOM 1308 O O . PRO A 1 185 ? 20.344 0.198 -25.068 1.00 93.00 185 PRO A O 1
ATOM 1311 N N . ASP A 1 186 ? 22.028 0.650 -26.473 1.00 92.06 186 ASP A N 1
ATOM 1312 C CA . ASP A 1 186 ? 22.130 2.077 -26.177 1.00 92.06 186 ASP A CA 1
ATOM 1313 C C . ASP A 1 186 ? 21.470 2.938 -27.268 1.00 92.06 186 ASP A C 1
ATOM 1315 O O . ASP A 1 186 ? 21.146 2.470 -28.365 1.00 92.06 186 ASP A O 1
ATOM 1319 N N . LEU A 1 187 ? 21.322 4.240 -26.993 1.00 94.75 187 LEU A N 1
ATOM 1320 C CA . LEU A 1 187 ? 20.680 5.196 -27.897 1.00 94.75 187 LEU A CA 1
ATOM 1321 C C . LEU A 1 187 ? 21.574 6.403 -28.219 1.00 94.75 187 LEU A C 1
ATOM 1323 O O . LEU A 1 187 ? 22.087 7.079 -27.326 1.00 94.75 187 LEU A O 1
ATOM 1327 N N . MET A 1 188 ? 21.683 6.738 -29.509 1.00 95.56 188 MET A N 1
ATOM 1328 C CA . MET A 1 188 ? 22.231 8.010 -29.985 1.00 95.56 188 MET A CA 1
ATOM 1329 C C . MET A 1 188 ? 21.101 8.948 -30.420 1.00 95.56 188 MET A C 1
ATOM 1331 O O . MET A 1 188 ? 20.219 8.562 -31.191 1.00 95.56 188 MET A O 1
ATOM 1335 N N . ILE A 1 189 ? 21.152 10.200 -29.963 1.00 97.31 189 ILE A N 1
ATOM 1336 C CA . ILE A 1 189 ? 20.136 11.224 -30.238 1.00 97.31 189 ILE A CA 1
ATOM 1337 C C . ILE A 1 189 ? 20.780 12.407 -30.952 1.00 97.31 189 ILE A C 1
ATOM 1339 O O . ILE A 1 189 ? 21.663 13.067 -30.406 1.00 97.31 189 ILE A O 1
ATOM 1343 N N . GLY A 1 190 ? 20.325 12.706 -32.164 1.00 96.75 190 GLY A N 1
ATOM 1344 C CA . GLY A 1 190 ? 20.778 13.864 -32.925 1.00 96.75 190 GLY A CA 1
ATOM 1345 C C . GLY A 1 190 ? 20.046 15.150 -32.542 1.00 96.75 190 GLY A C 1
ATOM 1346 O O . GLY A 1 190 ? 18.847 15.143 -32.260 1.00 96.75 190 GLY A O 1
ATOM 1347 N N . ALA A 1 191 ? 20.783 16.259 -32.586 1.00 96.38 191 ALA A N 1
ATOM 1348 C CA . ALA A 1 191 ? 20.300 17.633 -32.506 1.00 96.38 191 ALA A CA 1
ATOM 1349 C C . ALA A 1 191 ? 20.979 18.477 -33.604 1.00 96.38 191 ALA A C 1
ATOM 1351 O O . ALA A 1 191 ? 21.886 19.267 -33.321 1.00 96.38 191 ALA A O 1
ATOM 1352 N N . PRO A 1 192 ? 20.604 18.289 -34.883 1.00 95.12 192 PRO A N 1
ATOM 1353 C CA . PRO A 1 192 ? 21.321 18.883 -36.012 1.00 95.12 192 PRO A CA 1
ATOM 1354 C C . PRO A 1 192 ? 21.172 20.410 -36.081 1.00 95.12 192 PRO A C 1
ATOM 1356 O O . PRO A 1 192 ? 21.976 21.072 -36.728 1.00 95.12 192 PRO A O 1
ATOM 1359 N N . ARG A 1 193 ? 20.183 20.987 -35.385 1.00 93.06 193 ARG A N 1
ATOM 1360 C CA . ARG A 1 193 ? 19.967 22.441 -35.305 1.00 93.06 193 ARG A CA 1
ATOM 1361 C C . ARG A 1 193 ? 20.658 23.103 -34.105 1.00 93.06 193 ARG A C 1
ATOM 1363 O O . ARG A 1 193 ? 20.482 24.306 -33.896 1.00 93.06 193 ARG A O 1
ATOM 1370 N N . HIS A 1 194 ? 21.401 22.351 -33.290 1.00 93.25 194 HIS A N 1
ATOM 1371 C CA . HIS A 1 194 ? 22.128 22.878 -32.136 1.00 93.25 194 HIS A CA 1
ATOM 1372 C C . HIS A 1 194 ? 23.561 23.271 -32.523 1.00 93.25 194 HIS A C 1
ATOM 1374 O O . HIS A 1 194 ? 24.432 22.413 -32.655 1.00 93.25 194 HIS A O 1
ATOM 1380 N N . GLY A 1 195 ? 23.820 24.572 -32.699 1.00 88.94 195 GLY A N 1
ATOM 1381 C CA . GLY A 1 195 ? 25.137 25.064 -33.122 1.00 88.94 195 GLY A CA 1
ATOM 1382 C C . GLY A 1 195 ? 25.547 24.471 -34.484 1.00 88.94 195 GLY A C 1
ATOM 1383 O O . GLY A 1 195 ? 24.748 24.553 -35.414 1.00 88.94 195 GLY A O 1
ATOM 1384 N N . PRO A 1 196 ? 26.743 23.862 -34.625 1.00 90.88 196 PRO A N 1
ATOM 1385 C CA . PRO A 1 196 ? 27.138 23.141 -35.843 1.00 90.88 196 PRO A CA 1
ATOM 1386 C C . PRO A 1 196 ? 26.452 21.765 -36.007 1.00 90.88 196 PRO A C 1
ATOM 1388 O O . PRO A 1 196 ? 26.728 21.064 -36.977 1.00 90.88 196 PRO A O 1
ATOM 1391 N N . GLY A 1 197 ? 25.585 21.375 -35.067 1.00 92.06 197 GLY A N 1
ATOM 1392 C CA . GLY A 1 197 ? 24.995 20.046 -34.934 1.00 92.06 197 GLY A CA 1
ATOM 1393 C C . GLY A 1 197 ? 25.643 19.259 -33.791 1.00 92.06 197 GLY A C 1
ATOM 1394 O O . GLY A 1 197 ? 26.852 19.337 -33.574 1.00 92.06 197 GLY A O 1
ATOM 1395 N N . ALA A 1 198 ? 24.837 18.498 -33.050 1.00 93.69 198 ALA A N 1
ATOM 1396 C CA . ALA A 1 198 ? 25.302 17.651 -31.950 1.00 93.69 198 ALA A CA 1
ATOM 1397 C C . ALA A 1 198 ? 24.674 16.251 -31.997 1.00 93.69 198 ALA A C 1
ATOM 1399 O O . ALA A 1 198 ? 23.568 16.074 -32.509 1.00 93.69 198 ALA A O 1
ATOM 1400 N N . VAL A 1 199 ? 25.372 15.268 -31.426 1.00 94.06 199 VAL A N 1
ATOM 1401 C CA . VAL A 1 199 ? 24.873 13.907 -31.185 1.00 94.06 199 VAL A CA 1
ATOM 1402 C C . VAL A 1 199 ? 25.130 13.562 -29.722 1.00 94.06 199 VAL A C 1
ATOM 1404 O O . VAL A 1 199 ? 26.232 13.773 -29.218 1.00 94.06 199 VAL A O 1
ATOM 1407 N N . TYR A 1 200 ? 24.111 13.054 -29.039 1.00 91.94 200 TYR A N 1
ATOM 1408 C CA . TYR A 1 200 ? 24.150 12.702 -27.626 1.00 91.94 200 TYR A CA 1
ATOM 1409 C C . TYR A 1 200 ? 24.084 11.189 -27.458 1.00 91.94 200 TYR A C 1
ATOM 1411 O O . TYR A 1 200 ? 23.204 10.547 -28.025 1.00 91.94 200 TYR A O 1
ATOM 1419 N N . PHE A 1 201 ? 24.987 10.643 -26.650 1.00 89.81 201 PHE A N 1
ATOM 1420 C CA . PHE A 1 201 ? 25.022 9.228 -26.297 1.00 89.81 201 PHE A CA 1
ATOM 1421 C C . PHE A 1 201 ? 24.302 8.984 -24.966 1.00 89.81 201 PHE A C 1
ATOM 1423 O O . PHE A 1 201 ? 24.644 9.600 -23.953 1.00 89.81 201 PHE A O 1
ATOM 1430 N N . TYR A 1 202 ? 23.325 8.080 -24.975 1.00 88.81 202 TYR A N 1
ATOM 1431 C CA . TYR A 1 202 ? 22.570 7.641 -23.807 1.00 88.81 202 TYR A CA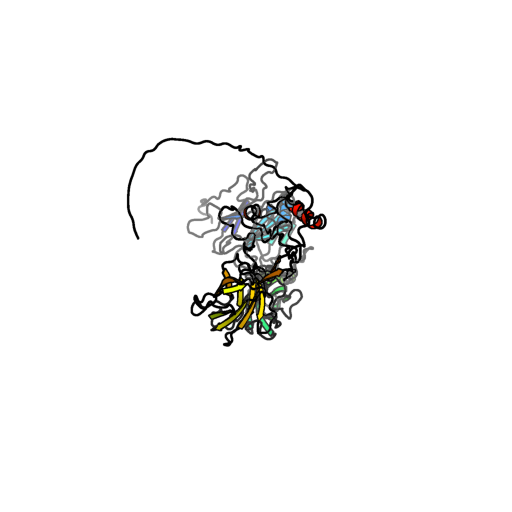 1
ATOM 1432 C C . TYR A 1 202 ? 22.779 6.137 -23.600 1.00 88.81 202 TYR A C 1
ATOM 1434 O O . TYR A 1 202 ? 22.079 5.346 -24.236 1.00 88.81 202 TYR A O 1
ATOM 1442 N N . PRO A 1 203 ? 23.723 5.743 -22.725 1.00 87.50 203 PRO A N 1
ATOM 1443 C CA . PRO A 1 203 ? 23.923 4.341 -22.401 1.00 87.50 203 PRO A CA 1
ATOM 1444 C C . PRO A 1 203 ? 22.776 3.797 -21.548 1.00 87.50 203 PRO A C 1
ATOM 1446 O O . PRO A 1 203 ? 22.286 4.484 -20.636 1.00 87.50 203 PRO A O 1
ATOM 1449 N N . ALA A 1 204 ? 22.384 2.554 -21.808 1.00 88.38 204 ALA A N 1
ATOM 1450 C CA . ALA A 1 204 ? 21.440 1.832 -20.971 1.00 88.38 204 ALA A CA 1
ATOM 1451 C C . ALA A 1 204 ? 22.059 1.486 -19.603 1.00 88.38 204 ALA A C 1
ATOM 1453 O O . ALA A 1 204 ? 23.275 1.437 -19.407 1.00 88.38 204 ALA A O 1
ATOM 1454 N N . ARG A 1 205 ? 21.205 1.287 -18.593 1.00 87.75 205 ARG A N 1
ATOM 1455 C CA . ARG A 1 205 ? 21.631 0.915 -17.234 1.00 87.75 205 ARG A CA 1
ATOM 1456 C C . ARG A 1 205 ? 21.277 -0.540 -16.988 1.00 87.75 205 ARG A C 1
ATOM 1458 O O . ARG A 1 205 ? 20.164 -0.953 -17.293 1.00 87.75 205 ARG A O 1
ATOM 1465 N N . TYR A 1 206 ? 22.167 -1.266 -16.317 1.00 89.38 206 TYR A N 1
ATOM 1466 C CA . TYR A 1 206 ? 21.855 -2.610 -15.840 1.00 89.38 206 TYR A CA 1
ATOM 1467 C C . TYR A 1 206 ? 20.597 -2.610 -14.970 1.00 89.38 206 TYR A C 1
ATOM 1469 O O . TYR A 1 206 ? 20.443 -1.753 -14.093 1.00 89.38 206 TYR A O 1
ATOM 1477 N N . VAL A 1 207 ? 19.732 -3.600 -15.185 1.00 91.06 207 VAL A N 1
ATOM 1478 C CA . VAL A 1 207 ? 18.488 -3.769 -14.428 1.00 91.06 207 VAL A CA 1
ATOM 1479 C C . VAL A 1 207 ? 18.667 -4.870 -13.387 1.00 91.06 207 VAL A C 1
ATOM 1481 O O . VAL A 1 207 ? 18.950 -6.018 -13.725 1.00 91.06 207 VAL A O 1
ATOM 1484 N N . VAL A 1 208 ? 18.477 -4.524 -12.116 1.00 91.19 208 VAL A N 1
ATOM 1485 C CA . VAL A 1 208 ? 18.468 -5.461 -10.986 1.00 91.19 208 VAL A CA 1
ATOM 1486 C C . VAL A 1 208 ? 17.043 -5.548 -10.456 1.00 91.19 208 VAL A C 1
ATOM 1488 O O . VAL A 1 208 ? 16.448 -4.536 -10.083 1.00 91.19 208 VAL A O 1
ATOM 1491 N N . ARG A 1 209 ? 16.474 -6.749 -10.395 1.00 91.38 209 ARG A N 1
ATOM 1492 C CA . ARG A 1 209 ? 15.162 -6.969 -9.784 1.00 91.38 209 ARG A CA 1
ATOM 1493 C C . ARG A 1 209 ? 15.316 -7.280 -8.304 1.00 91.38 209 ARG A C 1
ATOM 1495 O O . ARG A 1 209 ? 16.155 -8.093 -7.927 1.00 91.38 209 ARG A O 1
ATOM 1502 N N . LEU A 1 210 ? 14.479 -6.653 -7.487 1.00 92.31 210 LEU A N 1
ATOM 1503 C CA . LEU A 1 210 ? 14.431 -6.837 -6.041 1.00 92.31 210 LEU A CA 1
ATOM 1504 C C . LEU A 1 210 ? 13.095 -7.464 -5.651 1.00 92.31 210 LEU A C 1
ATOM 1506 O O . LEU A 1 210 ? 12.045 -6.848 -5.823 1.00 92.31 210 LEU A O 1
ATOM 1510 N N . ALA A 1 211 ? 13.140 -8.669 -5.098 1.00 92.19 211 ALA A N 1
ATOM 1511 C CA . ALA A 1 211 ? 12.017 -9.283 -4.408 1.00 92.19 211 ALA A CA 1
ATOM 1512 C C . ALA A 1 211 ? 12.312 -9.348 -2.907 1.00 92.19 211 ALA A C 1
ATOM 1514 O O . ALA A 1 211 ? 13.420 -9.686 -2.493 1.00 92.19 211 ALA A O 1
ATOM 1515 N N . ILE A 1 212 ? 11.315 -8.999 -2.103 1.00 93.19 212 ILE A N 1
ATOM 1516 C CA . ILE A 1 212 ? 11.389 -8.986 -0.644 1.00 93.19 212 ILE A CA 1
ATOM 1517 C C . ILE A 1 212 ? 10.183 -9.763 -0.146 1.00 93.19 212 ILE A C 1
ATOM 1519 O O . ILE A 1 212 ? 9.070 -9.520 -0.615 1.00 93.19 212 ILE A O 1
ATOM 1523 N N . GLY A 1 213 ? 10.385 -10.660 0.810 1.00 92.62 213 GLY A N 1
ATOM 1524 C CA . GLY A 1 213 ? 9.271 -11.362 1.424 1.00 92.62 213 GLY A CA 1
ATOM 1525 C C . GLY A 1 213 ? 9.592 -11.937 2.791 1.00 92.62 213 GLY A C 1
ATOM 1526 O O . GLY A 1 213 ? 10.721 -11.889 3.280 1.00 92.62 213 GLY A O 1
ATOM 1527 N N . GLU A 1 214 ? 8.552 -12.475 3.415 1.00 92.94 214 GLU A N 1
ATOM 1528 C CA . GLU A 1 214 ? 8.639 -13.192 4.678 1.00 92.94 214 GLU A CA 1
ATOM 1529 C C . GLU A 1 214 ? 9.189 -14.610 4.458 1.00 92.94 214 GLU A C 1
ATOM 1531 O O . GLU A 1 214 ? 8.725 -15.352 3.593 1.00 92.94 214 GLU A O 1
ATOM 1536 N N . GLY A 1 215 ? 10.201 -14.970 5.246 1.00 88.12 215 GLY A N 1
ATOM 1537 C CA . GLY A 1 215 ? 10.832 -16.291 5.299 1.00 88.12 215 GLY A CA 1
ATOM 1538 C C . GLY A 1 215 ? 10.437 -17.120 6.521 1.00 88.12 215 GLY A C 1
ATOM 1539 O O . GLY A 1 215 ? 10.959 -18.218 6.690 1.00 88.12 215 GLY A O 1
ATOM 1540 N N . GLY A 1 216 ? 9.537 -16.604 7.359 1.00 88.12 216 GLY A N 1
ATOM 1541 C CA . GLY A 1 216 ? 9.019 -17.271 8.550 1.00 88.12 216 GLY A CA 1
ATOM 1542 C C . GLY A 1 216 ? 9.277 -16.493 9.837 1.00 88.12 216 GLY A C 1
ATOM 1543 O O . GLY A 1 216 ? 10.035 -15.521 9.870 1.00 88.12 216 GLY A O 1
ATOM 1544 N N . VAL A 1 217 ? 8.625 -16.943 10.905 1.00 86.50 217 VAL A N 1
ATOM 1545 C CA . VAL A 1 217 ? 8.629 -16.292 12.216 1.00 86.50 217 VAL A CA 1
ATOM 1546 C C . VAL A 1 217 ? 8.923 -17.333 13.286 1.00 86.50 217 VAL A C 1
ATOM 1548 O O . VAL A 1 217 ? 8.259 -18.369 13.326 1.00 86.50 217 VAL A O 1
ATOM 1551 N N . ASP A 1 218 ? 9.908 -17.061 14.143 1.00 82.06 218 ASP A N 1
ATOM 1552 C CA . ASP A 1 218 ? 10.286 -17.950 15.245 1.00 82.06 218 ASP A CA 1
ATOM 1553 C C . ASP A 1 218 ? 10.649 -17.179 16.536 1.00 82.06 218 ASP A C 1
ATOM 1555 O O . ASP A 1 218 ? 11.477 -16.260 16.503 1.00 82.06 218 ASP A O 1
ATOM 1559 N N . PRO A 1 219 ? 10.083 -17.544 17.700 1.00 75.12 219 PRO A N 1
ATOM 1560 C CA . PRO A 1 219 ? 8.904 -18.406 17.856 1.00 75.12 219 PRO A CA 1
ATOM 1561 C C . PRO A 1 219 ? 7.674 -17.785 17.180 1.00 75.12 219 PRO A C 1
ATOM 1563 O O . PRO A 1 219 ? 7.717 -16.644 16.735 1.00 75.12 219 PRO A O 1
ATOM 1566 N N . GLY A 1 220 ? 6.559 -18.514 17.095 1.00 70.69 220 GLY A N 1
ATOM 1567 C CA . GLY A 1 220 ? 5.278 -17.885 16.754 1.00 70.69 220 GLY A CA 1
ATOM 1568 C C . GLY A 1 220 ? 4.934 -16.750 17.731 1.00 70.69 220 GLY A C 1
ATOM 1569 O O . GLY A 1 220 ? 5.545 -16.633 18.798 1.00 70.69 220 GLY A O 1
ATOM 1570 N N . LEU A 1 221 ? 3.949 -15.915 17.382 1.00 71.69 221 LEU A N 1
ATOM 1571 C CA . LEU A 1 221 ? 3.523 -14.831 18.269 1.00 71.69 221 LEU A CA 1
ATOM 1572 C C . LEU A 1 221 ? 3.210 -15.356 19.686 1.00 71.69 221 LEU A C 1
ATOM 1574 O O . LEU A 1 221 ? 2.627 -16.439 19.819 1.00 71.69 221 LEU A O 1
ATOM 1578 N N . PRO A 1 222 ? 3.584 -14.603 20.739 1.00 69.44 222 PRO A N 1
ATOM 1579 C CA . PRO A 1 222 ? 3.258 -14.960 22.114 1.00 69.44 222 PRO A CA 1
ATOM 1580 C C . PRO A 1 222 ? 1.746 -15.158 22.298 1.00 69.44 222 PRO A C 1
ATOM 1582 O O . PRO A 1 222 ? 0.944 -14.535 21.601 1.00 69.44 222 PRO A O 1
ATOM 1585 N N . LEU A 1 223 ? 1.369 -16.015 23.257 1.00 62.91 223 LEU A N 1
ATOM 1586 C CA . LEU A 1 223 ? -0.019 -16.461 23.459 1.00 62.91 223 LEU A CA 1
ATOM 1587 C C . LEU A 1 223 ? -1.007 -15.316 23.783 1.00 62.91 223 LEU A C 1
ATOM 1589 O O . LEU A 1 223 ? -2.218 -15.473 23.657 1.00 62.91 223 LEU A O 1
ATOM 1593 N N . ASP A 1 224 ? -0.486 -14.180 24.249 1.00 62.34 224 ASP A N 1
ATOM 1594 C CA . ASP A 1 224 ? -1.160 -12.906 24.527 1.00 62.34 224 ASP A CA 1
ATOM 1595 C C . ASP A 1 224 ? -0.175 -11.983 25.287 1.00 62.34 224 ASP A C 1
ATOM 1597 O O . ASP A 1 224 ? 0.968 -12.362 25.584 1.00 62.34 224 ASP A O 1
ATOM 1601 N N . GLY A 1 225 ? -0.623 -10.775 25.654 1.00 55.78 225 GLY A N 1
ATOM 1602 C CA . GLY A 1 225 ? 0.130 -9.799 26.455 1.00 55.78 225 GLY A CA 1
ATOM 1603 C C . GLY A 1 225 ? 0.563 -10.266 27.857 1.00 55.78 225 GLY A C 1
ATOM 1604 O O . GLY A 1 225 ? 1.210 -9.496 28.568 1.00 55.78 225 GLY A O 1
ATOM 1605 N N . THR A 1 226 ? 0.244 -11.505 28.262 1.00 56.75 226 THR A N 1
ATOM 1606 C CA . THR A 1 226 ? 0.702 -12.111 29.528 1.00 56.75 226 THR A CA 1
ATOM 1607 C C . THR A 1 226 ? 2.021 -12.875 29.398 1.00 56.75 226 THR A C 1
ATOM 1609 O O . THR A 1 226 ? 2.591 -13.297 30.406 1.00 56.75 226 THR A O 1
ATOM 1612 N N . SER A 1 227 ? 2.529 -13.041 28.173 1.00 64.00 227 SER A N 1
ATOM 1613 C CA . SER A 1 227 ? 3.836 -13.658 27.943 1.00 64.00 227 SER A CA 1
ATOM 1614 C C . SER A 1 227 ? 4.961 -12.766 28.490 1.00 64.00 227 SER A C 1
ATOM 1616 O O . SER A 1 227 ? 4.889 -11.542 28.345 1.00 64.00 227 SER A O 1
ATOM 1618 N N . PRO A 1 228 ? 6.017 -13.340 29.101 1.00 69.75 228 PRO A N 1
ATOM 1619 C CA . PRO A 1 228 ? 7.165 -12.560 29.551 1.00 69.75 228 PRO A CA 1
ATOM 1620 C C . PRO A 1 228 ? 7.814 -11.814 28.371 1.00 69.75 228 PRO A C 1
ATOM 1622 O O . PRO A 1 228 ? 7.672 -12.261 27.225 1.00 69.75 228 PRO A O 1
ATOM 1625 N N . PRO A 1 229 ? 8.525 -10.696 28.634 1.00 76.44 229 PRO A N 1
ATOM 1626 C CA . PRO A 1 229 ? 9.213 -9.945 27.591 1.00 76.44 229 PRO A CA 1
ATOM 1627 C C . PRO A 1 229 ? 10.103 -10.880 26.779 1.00 76.44 229 PRO A C 1
ATOM 1629 O O . PRO A 1 229 ? 10.771 -11.751 27.342 1.00 76.44 229 PRO A O 1
ATOM 1632 N N . GLY A 1 230 ? 10.117 -10.696 25.467 1.00 80.56 230 GLY A N 1
ATOM 1633 C CA . GLY A 1 230 ? 10.794 -11.627 24.582 1.00 80.56 230 GLY A CA 1
ATOM 1634 C C . GLY A 1 230 ? 11.176 -11.015 23.250 1.00 80.56 230 GLY A C 1
ATOM 1635 O O . GLY A 1 230 ? 10.997 -9.821 22.998 1.00 80.56 230 GLY A O 1
ATOM 1636 N N . ILE A 1 231 ? 11.747 -11.873 22.409 1.00 85.50 231 ILE A N 1
ATOM 1637 C CA . ILE A 1 231 ? 12.214 -11.527 21.072 1.00 85.50 231 ILE A CA 1
ATOM 1638 C C . ILE A 1 231 ? 11.523 -12.455 20.085 1.00 85.50 231 ILE A C 1
ATOM 1640 O O . ILE A 1 231 ? 11.697 -13.671 20.147 1.00 85.50 231 ILE A O 1
ATOM 1644 N N . LEU A 1 232 ? 10.773 -11.856 19.171 1.00 87.06 232 LEU A N 1
ATOM 1645 C CA . LEU A 1 232 ? 10.224 -12.500 17.991 1.00 87.06 232 LEU A CA 1
ATOM 1646 C C . LEU A 1 232 ? 11.220 -12.316 16.842 1.00 87.06 232 LEU A C 1
ATOM 1648 O O . LEU A 1 232 ? 11.657 -11.193 16.586 1.00 87.06 232 LEU A O 1
ATOM 1652 N N . ARG A 1 233 ? 11.608 -13.391 16.156 1.00 90.88 233 ARG A N 1
ATOM 1653 C CA . ARG A 1 233 ? 12.528 -13.312 15.016 1.00 90.88 233 ARG A CA 1
ATOM 1654 C C . ARG A 1 233 ? 11.742 -13.477 13.730 1.00 90.88 233 ARG A C 1
ATOM 1656 O O . ARG A 1 233 ? 11.280 -14.570 13.427 1.00 90.88 233 ARG A O 1
ATOM 1663 N N . LEU A 1 234 ? 11.610 -12.392 12.977 1.00 92.50 234 LEU A N 1
ATOM 1664 C CA . LEU A 1 234 ? 11.087 -12.439 11.619 1.00 92.50 234 LEU A CA 1
ATOM 1665 C C . LEU A 1 234 ? 12.255 -12.647 10.656 1.00 92.50 234 LEU A C 1
ATOM 1667 O O . LEU A 1 234 ? 13.123 -11.783 10.525 1.00 92.50 234 LEU A O 1
ATOM 1671 N N . THR A 1 235 ? 12.270 -13.769 9.950 1.00 93.56 235 THR A N 1
ATOM 1672 C CA . THR A 1 235 ? 13.167 -13.958 8.815 1.00 93.56 235 THR A CA 1
ATOM 1673 C C . THR A 1 235 ? 12.580 -13.243 7.605 1.00 93.56 235 THR A C 1
ATOM 1675 O O . THR A 1 235 ? 11.455 -13.503 7.193 1.00 93.56 235 THR A O 1
ATOM 1678 N N . VAL A 1 236 ? 13.353 -12.339 7.019 1.00 93.75 236 VAL A N 1
ATOM 1679 C CA . VAL A 1 236 ? 13.047 -11.636 5.776 1.00 93.75 236 VAL A CA 1
ATOM 1680 C C . VAL A 1 236 ? 14.004 -12.163 4.722 1.00 93.75 236 VAL A C 1
ATOM 1682 O O . VAL A 1 236 ? 15.221 -12.071 4.893 1.00 93.75 236 VAL A O 1
ATOM 1685 N N . TRP A 1 237 ? 13.477 -12.723 3.638 1.00 93.06 237 TRP A N 1
ATOM 1686 C CA . TRP A 1 237 ? 14.304 -13.059 2.488 1.00 93.06 237 TRP A CA 1
ATOM 1687 C C . TRP A 1 237 ? 14.340 -11.885 1.511 1.00 93.06 237 TRP A C 1
ATOM 1689 O O . TRP A 1 237 ? 13.366 -11.156 1.312 1.00 93.06 237 TRP A O 1
ATOM 1699 N N . LEU A 1 238 ? 15.509 -11.700 0.918 1.00 91.19 238 LEU A N 1
ATOM 1700 C CA . LEU A 1 238 ? 15.837 -10.652 -0.029 1.00 91.19 238 LEU A CA 1
ATOM 1701 C C . LEU A 1 238 ? 16.432 -11.345 -1.237 1.00 91.19 238 LEU A C 1
ATOM 1703 O O . LEU A 1 238 ? 17.475 -11.976 -1.103 1.00 91.19 238 LEU A O 1
ATOM 1707 N N . ASN A 1 239 ? 15.786 -11.220 -2.390 1.00 89.94 239 ASN A N 1
ATOM 1708 C CA . ASN A 1 239 ? 16.281 -11.783 -3.632 1.00 89.94 239 ASN A CA 1
ATOM 1709 C C . ASN A 1 239 ? 16.590 -10.683 -4.641 1.00 89.94 239 ASN A C 1
ATOM 1711 O O . ASN A 1 239 ? 15.692 -9.986 -5.119 1.00 89.94 239 ASN A O 1
ATOM 1715 N N . PHE A 1 240 ? 17.875 -10.543 -4.954 1.00 89.62 240 PHE A N 1
ATOM 1716 C CA . PHE A 1 240 ? 18.362 -9.663 -6.006 1.00 89.62 240 PHE A CA 1
ATOM 1717 C C . PHE A 1 240 ? 18.710 -10.512 -7.220 1.00 89.62 240 PHE A C 1
ATOM 1719 O O . PHE A 1 240 ? 19.646 -11.307 -7.175 1.00 89.62 240 PHE A O 1
ATOM 1726 N N . THR A 1 241 ? 17.969 -10.326 -8.306 1.00 88.50 241 THR A N 1
ATOM 1727 C CA . THR A 1 241 ? 18.207 -11.039 -9.563 1.00 88.50 241 THR A CA 1
ATOM 1728 C C . THR A 1 241 ? 18.643 -10.054 -10.632 1.00 88.50 241 THR A C 1
ATOM 1730 O O . THR A 1 241 ? 17.969 -9.059 -10.902 1.00 88.50 241 THR A O 1
ATOM 1733 N N . GLN A 1 242 ? 19.804 -10.312 -11.222 1.00 88.25 242 GLN A N 1
ATOM 1734 C CA . GLN A 1 242 ? 20.298 -9.530 -12.342 1.00 88.25 242 GLN A CA 1
ATOM 1735 C C . GLN A 1 242 ? 19.507 -9.898 -13.597 1.00 88.25 242 GLN A C 1
ATOM 1737 O O . GLN A 1 242 ? 19.365 -11.079 -13.923 1.00 88.25 242 GLN A O 1
ATOM 1742 N N . GLN A 1 243 ? 18.997 -8.893 -14.309 1.00 88.44 243 GLN A N 1
ATOM 1743 C CA . GLN A 1 243 ? 18.394 -9.138 -15.610 1.00 88.44 243 GLN A CA 1
ATOM 1744 C C . GLN A 1 243 ? 19.481 -9.628 -16.571 1.00 88.44 243 GLN A C 1
ATOM 1746 O O . GLN A 1 243 ? 20.526 -8.990 -16.702 1.00 88.44 243 GLN A O 1
ATOM 1751 N N . ASN A 1 244 ? 19.222 -10.779 -17.194 1.00 84.69 244 ASN A N 1
ATOM 1752 C CA . ASN A 1 244 ? 20.149 -11.497 -18.064 1.00 84.69 244 ASN A CA 1
ATOM 1753 C C . ASN A 1 244 ? 21.540 -11.739 -17.431 1.00 84.69 244 ASN A C 1
ATOM 1755 O O . ASN A 1 244 ? 22.563 -11.279 -17.934 1.00 84.69 244 ASN A O 1
ATOM 1759 N N . ASP A 1 245 ? 21.582 -12.496 -16.326 1.00 84.12 245 ASP A N 1
ATOM 1760 C CA . ASP A 1 245 ? 22.818 -12.810 -15.577 1.00 84.12 245 ASP A CA 1
ATOM 1761 C C . ASP A 1 245 ? 23.927 -13.451 -16.441 1.00 84.12 245 ASP A C 1
ATOM 1763 O O . ASP A 1 245 ? 25.108 -13.341 -16.122 1.00 84.12 245 ASP A O 1
ATOM 1767 N N . SER A 1 246 ? 23.559 -14.056 -17.580 1.00 85.25 246 SER A N 1
ATOM 1768 C CA . SER A 1 246 ? 24.488 -14.652 -18.552 1.00 85.25 246 SER A CA 1
ATOM 1769 C C . SER A 1 246 ? 25.465 -13.654 -19.193 1.00 85.25 246 SER A C 1
ATOM 1771 O O . SER A 1 246 ? 26.490 -14.067 -19.738 1.00 85.25 246 SER A O 1
ATOM 1773 N N . LEU A 1 247 ? 25.183 -12.349 -19.098 1.00 83.50 247 LEU A N 1
ATOM 1774 C CA . LEU A 1 247 ? 26.064 -11.282 -19.577 1.00 83.50 247 LEU A CA 1
ATOM 1775 C C . LEU A 1 247 ? 27.380 -11.183 -18.788 1.00 83.50 247 LEU A C 1
ATOM 1777 O O . LEU A 1 247 ? 28.357 -10.633 -19.298 1.00 83.50 247 LEU A O 1
ATOM 1781 N N . PHE A 1 248 ? 27.429 -11.708 -17.562 1.00 84.69 248 PHE A N 1
ATOM 1782 C CA . PHE A 1 248 ? 28.577 -11.575 -16.666 1.00 84.69 248 PHE A CA 1
ATOM 1783 C C . PHE A 1 248 ? 29.304 -12.909 -16.523 1.00 84.69 248 PHE A C 1
ATOM 1785 O O . PHE A 1 248 ? 28.707 -13.921 -16.161 1.00 84.69 248 PHE A O 1
ATOM 1792 N N . LYS A 1 249 ? 30.618 -12.924 -16.776 1.00 84.69 249 LYS A N 1
ATOM 1793 C CA . LYS A 1 249 ? 31.423 -14.152 -16.663 1.00 84.69 249 LYS A CA 1
ATOM 1794 C C . LYS A 1 249 ? 31.822 -14.443 -15.222 1.00 84.69 249 LYS A C 1
ATOM 1796 O O . LYS A 1 249 ? 32.051 -15.597 -14.871 1.00 84.69 249 LYS A O 1
ATOM 1801 N N . THR A 1 250 ? 31.948 -13.400 -14.403 1.00 84.75 250 THR A N 1
ATOM 1802 C CA . THR A 1 250 ? 32.323 -13.499 -12.989 1.00 84.75 250 THR A CA 1
ATOM 1803 C C . THR A 1 250 ? 31.465 -12.575 -12.128 1.00 84.75 250 THR A C 1
ATOM 1805 O O . THR A 1 250 ? 30.986 -11.541 -12.591 1.00 84.75 250 THR A O 1
ATOM 1808 N N . ASP A 1 251 ? 31.306 -12.892 -10.840 1.00 81.38 251 ASP A N 1
ATOM 1809 C CA . ASP A 1 251 ? 30.506 -12.061 -9.925 1.00 81.38 251 ASP A CA 1
ATOM 1810 C C . ASP A 1 251 ? 31.091 -10.654 -9.716 1.00 81.38 251 ASP A C 1
ATOM 1812 O O . ASP A 1 251 ? 30.350 -9.709 -9.464 1.00 81.38 251 ASP A O 1
ATOM 1816 N N . SER A 1 252 ? 32.407 -10.470 -9.889 1.00 80.56 252 SER A N 1
ATOM 1817 C CA . SER A 1 252 ? 33.040 -9.141 -9.844 1.00 80.56 252 SER A CA 1
ATOM 1818 C C . SER A 1 252 ? 32.653 -8.241 -11.022 1.00 80.56 252 SER A C 1
ATOM 1820 O O . SER A 1 252 ? 32.886 -7.033 -10.982 1.00 80.56 252 SER A O 1
ATOM 1822 N N . GLU A 1 253 ? 32.110 -8.822 -12.096 1.00 80.94 253 GLU A N 1
ATOM 1823 C CA . GLU A 1 253 ? 31.611 -8.066 -13.241 1.00 80.94 253 GLU A CA 1
ATOM 1824 C C . GLU A 1 253 ? 30.168 -7.595 -13.063 1.00 80.94 253 GLU A C 1
ATOM 1826 O O . GLU A 1 253 ? 29.743 -6.695 -13.792 1.00 80.94 253 GLU A O 1
ATOM 1831 N N . LYS A 1 254 ? 29.438 -8.158 -12.094 1.00 85.94 254 LYS A N 1
ATOM 1832 C CA . LYS A 1 254 ? 28.036 -7.829 -11.850 1.00 85.94 254 LYS A CA 1
ATOM 1833 C C . LYS A 1 254 ? 27.875 -6.411 -11.287 1.00 85.94 254 LYS A C 1
ATOM 1835 O O . LYS A 1 254 ? 28.800 -5.872 -10.669 1.00 85.94 254 LYS A O 1
ATOM 1840 N N . PRO A 1 255 ? 26.703 -5.784 -11.482 1.00 86.94 255 PRO A N 1
ATOM 1841 C CA . PRO A 1 255 ? 26.439 -4.456 -10.952 1.00 86.94 255 PRO A CA 1
ATOM 1842 C C . PRO A 1 255 ? 26.505 -4.422 -9.425 1.00 86.94 255 PRO A C 1
ATOM 1844 O O . PRO A 1 255 ? 25.988 -5.302 -8.736 1.00 86.94 255 PRO A O 1
ATOM 1847 N N . THR A 1 256 ? 27.101 -3.361 -8.893 1.00 89.25 256 THR A N 1
ATOM 1848 C CA . THR A 1 256 ? 27.065 -3.056 -7.468 1.00 89.25 256 THR A CA 1
ATOM 1849 C C . THR A 1 256 ? 25.899 -2.120 -7.195 1.00 89.25 256 THR A C 1
ATOM 1851 O O . THR A 1 256 ? 25.662 -1.145 -7.906 1.00 89.25 256 THR A O 1
ATOM 1854 N N . TYR A 1 257 ? 25.135 -2.429 -6.157 1.00 89.81 257 TYR A N 1
ATOM 1855 C CA . TYR A 1 257 ? 23.945 -1.675 -5.790 1.00 89.81 257 TYR A CA 1
ATOM 1856 C C . TYR A 1 257 ? 23.905 -1.432 -4.295 1.00 89.81 257 TYR A C 1
ATOM 1858 O O . TYR A 1 257 ? 24.541 -2.136 -3.505 1.00 89.81 257 TYR A O 1
ATOM 1866 N N . SER A 1 258 ? 23.124 -0.429 -3.909 1.00 92.31 258 SER A N 1
ATOM 1867 C CA . SER A 1 258 ? 22.839 -0.149 -2.516 1.00 92.31 258 SER A CA 1
ATOM 1868 C C . SER A 1 258 ? 21.385 0.265 -2.332 1.00 92.31 258 SER A C 1
ATOM 1870 O O . SER A 1 258 ? 20.890 1.120 -3.062 1.00 92.31 258 SER A O 1
ATOM 1872 N N . VAL A 1 259 ? 20.702 -0.350 -1.371 1.00 93.06 259 VAL A N 1
ATOM 1873 C CA . VAL A 1 259 ? 19.270 -0.166 -1.111 1.00 93.06 259 VAL A CA 1
ATOM 1874 C C . VAL A 1 259 ? 19.066 0.121 0.367 1.00 93.06 259 VAL A C 1
ATOM 1876 O O . VAL A 1 259 ? 19.624 -0.572 1.211 1.00 93.06 259 VAL A O 1
ATOM 1879 N N . ASP A 1 260 ? 18.259 1.126 0.681 1.00 94.69 260 ASP A N 1
ATOM 1880 C CA . ASP A 1 260 ? 17.709 1.280 2.028 1.00 94.69 260 ASP A CA 1
ATOM 1881 C C . ASP A 1 260 ? 16.386 0.527 2.087 1.00 94.69 260 ASP A C 1
ATOM 1883 O O . ASP A 1 260 ? 15.507 0.810 1.279 1.00 94.69 260 ASP A O 1
ATOM 1887 N N . LEU A 1 261 ? 16.240 -0.402 3.030 1.00 94.62 261 LEU A N 1
ATOM 1888 C CA . LEU A 1 261 ? 14.982 -1.068 3.352 1.00 94.62 261 LEU A CA 1
ATOM 1889 C C . LEU A 1 261 ? 14.499 -0.573 4.715 1.00 94.62 261 LEU A C 1
ATOM 1891 O O . LEU A 1 261 ? 15.108 -0.870 5.739 1.00 94.62 261 LEU A O 1
ATOM 1895 N N . GLN A 1 262 ? 13.422 0.198 4.729 1.00 95.31 262 GLN A N 1
ATOM 1896 C CA . GLN A 1 262 ? 12.822 0.730 5.943 1.00 95.31 262 GLN A CA 1
ATOM 1897 C C . GLN A 1 262 ? 11.659 -0.144 6.396 1.00 95.31 262 GLN A C 1
ATOM 1899 O O . GLN A 1 262 ? 10.785 -0.462 5.590 1.00 95.31 262 GLN A O 1
ATOM 1904 N N . PHE A 1 263 ? 11.621 -0.469 7.687 1.00 94.31 263 PHE A N 1
ATOM 1905 C CA . PHE A 1 263 ? 10.544 -1.236 8.305 1.00 94.31 263 PHE A CA 1
ATOM 1906 C C . PHE A 1 263 ? 9.606 -0.336 9.113 1.00 94.31 263 PHE A C 1
ATOM 1908 O O . PHE A 1 263 ? 10.039 0.499 9.910 1.00 94.31 263 PHE A O 1
ATOM 1915 N N . PHE A 1 264 ? 8.308 -0.561 8.955 1.00 91.81 264 PHE A N 1
ATOM 1916 C CA . PHE A 1 264 ? 7.252 0.026 9.768 1.00 91.81 264 PHE A CA 1
ATOM 1917 C C . PHE A 1 264 ? 6.614 -1.102 10.568 1.00 91.81 264 PHE A C 1
ATOM 1919 O O . PHE A 1 264 ? 6.101 -2.065 10.002 1.00 91.81 264 PHE A O 1
ATOM 1926 N N . ILE A 1 265 ? 6.721 -1.011 11.887 1.00 88.25 265 ILE A N 1
ATOM 1927 C CA . ILE A 1 265 ? 6.435 -2.117 12.798 1.00 88.25 265 ILE A CA 1
ATOM 1928 C C . ILE A 1 265 ? 5.181 -1.777 13.574 1.00 88.25 265 ILE A C 1
ATOM 1930 O O . ILE A 1 265 ? 5.067 -0.673 14.103 1.00 88.25 265 ILE A O 1
ATOM 1934 N N . ASP A 1 266 ? 4.285 -2.752 13.657 1.00 83.38 266 ASP A N 1
ATOM 1935 C CA . ASP A 1 266 ? 3.038 -2.666 14.405 1.00 83.38 266 ASP A CA 1
ATOM 1936 C C . ASP A 1 266 ? 2.144 -1.506 13.944 1.00 83.38 266 ASP A C 1
ATOM 1938 O O . ASP A 1 266 ? 1.654 -0.700 14.734 1.00 83.38 266 ASP A O 1
ATOM 1942 N N . THR A 1 267 ? 1.951 -1.402 12.625 1.00 80.12 267 THR A N 1
ATOM 1943 C CA . THR A 1 267 ? 1.164 -0.320 12.008 1.00 80.12 267 THR A CA 1
ATOM 1944 C C . THR A 1 267 ? -0.347 -0.549 12.052 1.00 80.12 267 THR A C 1
ATOM 1946 O O . THR A 1 267 ? -1.118 0.317 11.632 1.00 80.12 267 THR A O 1
ATOM 1949 N N . ALA A 1 268 ? -0.804 -1.683 12.585 1.00 70.81 268 ALA A N 1
ATOM 1950 C CA . ALA A 1 268 ? -2.222 -1.962 12.748 1.00 70.81 268 ALA A CA 1
ATOM 1951 C C . ALA A 1 268 ? -2.811 -1.133 13.907 1.00 70.81 268 ALA A C 1
ATOM 1953 O O . ALA A 1 268 ? -2.554 -1.415 15.070 1.00 70.81 268 ALA A O 1
ATOM 1954 N N . VAL A 1 269 ? -3.605 -0.108 13.570 1.00 62.38 269 VAL A N 1
ATOM 1955 C CA . VAL A 1 269 ? -4.595 0.585 14.429 1.00 62.38 269 VAL A CA 1
ATOM 1956 C C . VAL A 1 269 ? -4.153 0.834 15.886 1.00 62.38 269 VAL A C 1
ATOM 1958 O O . VAL A 1 269 ? -4.882 0.530 16.825 1.00 62.38 269 VAL A O 1
ATOM 1961 N N . SER A 1 270 ? -2.990 1.457 16.100 1.00 53.94 270 SER A N 1
ATOM 1962 C CA . SER A 1 270 ? -2.663 2.090 17.389 1.00 53.94 270 SER A CA 1
ATOM 1963 C C . SER A 1 270 ? -2.881 3.608 17.287 1.00 53.94 270 SER A C 1
ATOM 1965 O O . SER A 1 270 ? -2.040 4.302 16.713 1.00 53.94 270 SER A O 1
ATOM 1967 N N . PRO A 1 271 ? -3.985 4.167 17.834 1.00 46.38 271 PRO A N 1
ATOM 1968 C CA . PRO A 1 271 ? -4.217 5.616 17.889 1.00 46.38 271 PRO A CA 1
ATOM 1969 C C . PRO A 1 271 ? -3.229 6.345 18.811 1.00 46.38 271 PRO A C 1
ATOM 1971 O O . PRO A 1 271 ? -3.084 7.561 18.725 1.00 46.38 271 PRO A O 1
ATOM 1974 N N . ASN A 1 272 ? -2.551 5.601 19.694 1.00 47.84 272 ASN A N 1
ATOM 1975 C CA . ASN A 1 272 ? -1.758 6.141 20.799 1.00 47.84 272 ASN A CA 1
ATOM 1976 C C . ASN A 1 272 ? -0.240 6.094 20.542 1.00 47.84 272 ASN A C 1
ATOM 1978 O O . ASN A 1 272 ? 0.542 6.350 21.453 1.00 47.84 272 ASN A O 1
ATOM 1982 N N . GLY A 1 273 ? 0.193 5.762 19.320 1.00 48.91 273 GLY A N 1
ATOM 1983 C CA . GLY A 1 273 ? 1.571 5.965 18.845 1.00 48.91 273 GLY A CA 1
ATOM 1984 C C . GLY A 1 273 ? 2.659 5.049 19.421 1.00 48.91 273 GLY A C 1
ATOM 1985 O O . GLY A 1 273 ? 3.769 5.049 18.896 1.00 48.91 273 GLY A O 1
ATOM 1986 N N . ASN A 1 274 ? 2.366 4.236 20.437 1.00 57.62 274 ASN A N 1
ATOM 1987 C CA . ASN A 1 274 ? 3.316 3.260 20.968 1.00 57.62 274 ASN A CA 1
ATOM 1988 C C . ASN A 1 274 ? 3.024 1.882 20.360 1.00 57.62 274 ASN A C 1
ATOM 1990 O O . ASN A 1 274 ? 1.991 1.279 20.654 1.00 57.62 274 ASN A O 1
ATOM 1994 N N . GLY A 1 275 ? 3.916 1.403 19.489 1.00 64.69 275 GLY A N 1
ATOM 1995 C CA . GLY A 1 275 ? 3.878 0.030 18.982 1.00 64.69 275 GLY A CA 1
ATOM 1996 C C . GLY A 1 275 ? 4.215 -0.972 20.091 1.00 64.69 275 GLY A C 1
ATOM 1997 O O . GLY A 1 275 ? 5.077 -0.708 20.930 1.00 64.69 275 GLY A O 1
ATOM 1998 N N . ARG A 1 276 ? 3.546 -2.129 20.100 1.00 78.38 276 ARG A N 1
ATOM 1999 C CA . ARG A 1 276 ? 3.786 -3.248 21.036 1.00 78.38 276 ARG A CA 1
ATOM 2000 C C . ARG A 1 276 ? 5.134 -3.922 20.784 1.00 78.38 276 ARG A C 1
ATOM 2002 O O . ARG A 1 276 ? 5.694 -4.551 21.680 1.00 78.38 276 ARG A O 1
ATOM 2009 N N . PHE A 1 277 ? 5.642 -3.778 19.563 1.00 81.94 277 PHE A N 1
ATOM 2010 C CA . PHE A 1 277 ? 6.909 -4.327 19.109 1.00 81.94 277 PHE A CA 1
ATOM 2011 C C . PHE A 1 277 ? 7.836 -3.210 18.637 1.00 81.94 277 PHE A C 1
ATOM 2013 O O . PHE A 1 277 ? 7.418 -2.248 17.995 1.00 81.94 277 PHE A O 1
ATOM 2020 N N . SER A 1 278 ? 9.123 -3.379 18.915 1.00 85.38 278 SER A N 1
ATOM 2021 C CA . SER A 1 278 ? 10.197 -2.510 18.440 1.00 85.38 278 SER A CA 1
ATOM 2022 C C . SER A 1 278 ? 11.279 -3.353 17.776 1.00 85.38 278 SER A C 1
ATOM 2024 O O . SER A 1 278 ? 11.583 -4.450 18.240 1.00 85.38 278 SER A O 1
ATOM 2026 N N . ALA A 1 279 ? 11.866 -2.871 16.683 1.00 89.56 279 ALA A N 1
ATOM 2027 C CA . ALA A 1 279 ? 12.987 -3.572 16.066 1.00 89.56 279 ALA A CA 1
ATOM 2028 C C . ALA A 1 279 ? 14.299 -3.269 16.779 1.00 89.56 279 ALA A C 1
ATOM 2030 O O . ALA A 1 279 ? 14.579 -2.131 17.155 1.00 89.56 279 ALA A O 1
ATOM 2031 N N . GLN A 1 280 ? 15.143 -4.291 16.876 1.00 90.56 280 GLN A N 1
ATOM 2032 C CA . GLN A 1 280 ? 16.536 -4.166 17.277 1.00 90.56 280 GLN A CA 1
ATOM 2033 C C . GLN A 1 280 ? 17.480 -4.398 16.100 1.00 90.56 280 GLN A C 1
ATOM 2035 O O . GLN A 1 280 ? 17.203 -5.190 15.203 1.00 90.56 280 GLN A O 1
ATOM 2040 N N . GLY A 1 281 ? 18.639 -3.737 16.145 1.00 85.69 281 GLY A N 1
ATOM 2041 C CA . GLY A 1 281 ? 19.708 -3.940 15.164 1.00 85.69 281 GLY A CA 1
ATOM 2042 C C . GLY A 1 281 ? 19.492 -3.236 13.821 1.00 85.69 281 GLY A C 1
ATOM 2043 O O . GLY A 1 281 ? 20.186 -3.558 12.859 1.00 85.69 281 GLY A O 1
ATOM 2044 N N . LEU A 1 282 ? 18.559 -2.281 13.753 1.00 90.56 282 LEU A N 1
ATOM 2045 C CA . LEU A 1 282 ? 18.353 -1.413 12.594 1.00 90.56 282 LEU A CA 1
ATOM 2046 C C . LEU A 1 282 ? 19.021 -0.048 12.793 1.00 90.56 282 LEU A C 1
ATOM 2048 O O . LEU A 1 282 ? 19.249 0.398 13.918 1.00 90.56 282 LEU A O 1
ATOM 2052 N N . GLY A 1 283 ? 19.328 0.620 11.681 1.00 89.75 283 GLY A N 1
ATOM 2053 C CA . GLY A 1 283 ? 19.801 1.999 11.680 1.00 89.75 283 GLY A CA 1
ATOM 2054 C C . GLY A 1 283 ? 18.681 3.011 11.970 1.00 89.75 283 GLY A C 1
ATOM 2055 O O . GLY A 1 283 ? 17.557 2.634 12.316 1.00 89.75 283 GLY A O 1
ATOM 2056 N N . PRO A 1 284 ? 18.962 4.314 11.789 1.00 90.06 284 PRO A N 1
ATOM 2057 C CA . PRO A 1 284 ? 17.979 5.377 11.976 1.00 90.06 284 PRO A CA 1
ATOM 2058 C C . PRO A 1 284 ? 16.665 5.103 11.231 1.00 90.06 284 PRO A C 1
ATOM 2060 O O . PRO A 1 284 ? 16.667 4.630 10.092 1.00 90.06 284 PRO A O 1
ATOM 2063 N N . ASN A 1 285 ? 15.542 5.420 11.878 1.00 88.38 285 ASN A N 1
ATOM 2064 C CA . ASN A 1 285 ? 14.187 5.226 11.352 1.00 88.38 285 ASN A CA 1
ATOM 2065 C C . ASN A 1 285 ? 13.857 3.778 10.945 1.00 88.38 285 ASN A C 1
ATOM 2067 O O . ASN A 1 285 ? 13.104 3.587 9.993 1.00 88.38 285 ASN A O 1
ATOM 2071 N N . ASN A 1 286 ? 14.404 2.776 11.646 1.00 92.31 286 ASN A N 1
ATOM 2072 C CA . ASN A 1 286 ? 14.222 1.352 11.334 1.00 92.31 286 ASN A CA 1
ATOM 2073 C C . ASN A 1 286 ? 14.680 0.995 9.911 1.00 92.31 286 ASN A C 1
ATOM 2075 O O . ASN A 1 286 ? 14.009 0.251 9.195 1.00 92.31 286 ASN A O 1
ATOM 2079 N N . THR A 1 287 ? 15.821 1.544 9.491 1.00 94.00 287 THR A N 1
ATOM 2080 C CA . THR A 1 287 ? 16.363 1.322 8.145 1.00 94.00 287 THR A CA 1
ATOM 2081 C C . THR A 1 287 ? 17.492 0.297 8.167 1.00 94.00 287 THR A C 1
ATOM 2083 O O . THR A 1 287 ? 18.448 0.423 8.934 1.00 94.00 287 THR A O 1
ATOM 2086 N N . LEU A 1 288 ? 17.404 -0.698 7.288 1.00 92.69 288 LEU A N 1
ATOM 2087 C CA . LEU A 1 288 ? 18.456 -1.653 6.971 1.00 92.69 288 LEU A CA 1
ATOM 2088 C C . LEU A 1 288 ? 19.124 -1.255 5.654 1.00 92.69 288 LEU A C 1
ATOM 2090 O O . LEU A 1 288 ? 18.467 -1.164 4.617 1.00 92.69 288 LEU A O 1
ATOM 2094 N N . ARG A 1 289 ? 20.441 -1.043 5.684 1.00 91.69 289 ARG A N 1
ATOM 2095 C CA . ARG A 1 289 ? 21.225 -0.789 4.474 1.00 91.69 289 ARG A CA 1
ATOM 2096 C C . ARG A 1 289 ? 21.653 -2.111 3.849 1.00 91.69 289 ARG A C 1
ATOM 2098 O O . ARG A 1 289 ? 22.379 -2.881 4.467 1.00 91.69 289 ARG A O 1
ATOM 2105 N N . LEU A 1 290 ? 21.241 -2.332 2.611 1.00 90.12 290 LEU A N 1
ATOM 2106 C CA . LEU A 1 290 ? 21.594 -3.483 1.793 1.00 90.12 290 LEU A CA 1
ATOM 2107 C C . LEU A 1 290 ? 22.596 -3.050 0.717 1.00 90.12 290 LEU A C 1
ATOM 2109 O O . LEU A 1 290 ? 22.490 -1.963 0.142 1.00 90.12 290 LEU A O 1
ATOM 2113 N N . SER A 1 291 ? 23.567 -3.903 0.422 1.00 88.25 291 SER A N 1
ATOM 2114 C CA . SER A 1 291 ? 24.501 -3.746 -0.698 1.00 88.25 291 SER A CA 1
ATOM 2115 C C . SER A 1 291 ? 24.684 -5.045 -1.481 1.00 88.25 291 SER A C 1
ATOM 2117 O O . SER A 1 291 ? 24.316 -6.124 -1.011 1.00 88.25 291 SER A O 1
ATOM 2119 N N . SER A 1 292 ? 25.281 -4.970 -2.669 1.00 82.81 292 SER A N 1
ATOM 2120 C CA . SER A 1 292 ? 25.725 -6.160 -3.407 1.00 82.81 292 SER A CA 1
ATOM 2121 C C . SER A 1 292 ? 26.573 -7.072 -2.507 1.00 82.81 292 SER A C 1
ATOM 2123 O O . SER A 1 292 ? 27.504 -6.596 -1.856 1.00 82.81 292 SER A O 1
ATOM 2125 N N . GLY A 1 293 ? 26.227 -8.362 -2.440 1.00 74.38 293 GLY A N 1
ATOM 2126 C CA . GLY A 1 293 ? 26.863 -9.343 -1.546 1.00 74.38 293 GLY A CA 1
ATOM 2127 C C . GLY A 1 293 ? 26.236 -9.470 -0.149 1.00 74.38 293 GLY A C 1
ATOM 2128 O O . GLY A 1 293 ? 26.680 -10.309 0.632 1.00 74.38 293 GLY A O 1
ATOM 2129 N N . THR A 1 294 ? 25.201 -8.685 0.179 1.00 75.81 294 THR A N 1
ATOM 2130 C CA . THR A 1 294 ? 24.437 -8.882 1.427 1.00 75.81 294 THR A CA 1
ATOM 2131 C C . THR A 1 294 ? 23.776 -10.266 1.417 1.00 75.81 294 THR A C 1
ATOM 2133 O O . THR A 1 294 ? 23.260 -10.667 0.367 1.00 75.81 294 THR A O 1
ATOM 2136 N N . PRO A 1 295 ? 23.761 -10.999 2.547 1.00 74.75 295 PRO A N 1
ATOM 2137 C CA . PRO A 1 295 ? 23.045 -12.264 2.646 1.00 74.75 295 PRO A CA 1
ATOM 2138 C C . PRO A 1 295 ? 21.585 -12.132 2.198 1.00 74.75 295 PRO A C 1
ATOM 2140 O O . PRO A 1 295 ? 20.909 -11.159 2.523 1.00 74.75 295 PRO A O 1
ATOM 2143 N N . GLN A 1 296 ? 21.094 -13.150 1.491 1.00 83.00 296 GLN A N 1
ATOM 2144 C CA . GLN A 1 296 ? 19.722 -13.217 0.963 1.00 83.00 296 GLN A CA 1
ATOM 2145 C C . GLN A 1 296 ? 18.668 -13.437 2.065 1.00 83.00 296 GLN A C 1
ATOM 2147 O O . GLN A 1 296 ? 17.476 -13.501 1.791 1.00 83.00 296 GLN A O 1
ATOM 2152 N N . LEU A 1 297 ? 19.103 -13.591 3.315 1.00 90.00 297 LEU A N 1
ATOM 2153 C CA . LEU A 1 297 ? 18.265 -13.804 4.485 1.00 90.00 297 LEU A CA 1
ATOM 2154 C C . LEU A 1 297 ? 18.722 -12.847 5.581 1.00 90.00 297 LEU A C 1
ATOM 2156 O O . LEU A 1 297 ? 19.896 -12.832 5.954 1.00 90.00 297 LEU A O 1
ATOM 2160 N N . TYR A 1 298 ? 17.784 -12.065 6.099 1.00 90.06 298 TYR A N 1
ATOM 2161 C CA . TYR A 1 298 ? 17.986 -11.168 7.224 1.00 90.06 298 TYR A CA 1
ATOM 2162 C C . TYR A 1 298 ? 17.009 -11.519 8.340 1.00 90.06 298 TYR A C 1
ATOM 2164 O O . TYR A 1 298 ? 15.817 -11.685 8.098 1.00 90.06 298 TYR A O 1
ATOM 2172 N N . THR A 1 299 ? 17.500 -11.603 9.571 1.00 92.50 299 THR A N 1
ATOM 2173 C CA . THR A 1 299 ? 16.651 -11.852 10.738 1.00 92.50 299 THR A CA 1
ATOM 2174 C C . THR A 1 299 ? 16.376 -10.539 11.458 1.00 92.50 299 THR A C 1
ATOM 2176 O O . THR A 1 299 ? 17.263 -9.976 12.099 1.00 92.50 299 THR A O 1
ATOM 2179 N N . LEU A 1 300 ? 15.135 -10.068 11.364 1.00 92.69 300 LEU A N 1
ATOM 2180 C CA . LEU A 1 300 ? 14.631 -8.913 12.091 1.00 92.69 300 LEU A CA 1
ATOM 2181 C C . LEU A 1 300 ? 14.209 -9.340 13.501 1.00 92.69 300 LEU A C 1
ATOM 2183 O O . LEU A 1 300 ? 13.233 -10.068 13.679 1.00 92.69 300 LEU A O 1
ATOM 2187 N N . ASN A 1 301 ? 14.942 -8.868 14.508 1.00 92.50 301 ASN A N 1
ATOM 2188 C CA . ASN A 1 301 ? 14.612 -9.105 15.911 1.00 92.50 301 ASN A CA 1
ATOM 2189 C C . ASN A 1 301 ? 13.604 -8.056 16.388 1.00 92.50 301 ASN A C 1
ATOM 2191 O O . ASN A 1 301 ? 13.927 -6.869 16.467 1.00 92.50 301 ASN A O 1
ATOM 2195 N N . LEU A 1 302 ? 12.401 -8.502 16.727 1.00 89.12 302 LEU A N 1
ATOM 2196 C CA . LEU A 1 302 ? 11.320 -7.681 17.252 1.00 89.12 302 LEU A CA 1
ATOM 2197 C C . LEU A 1 302 ? 11.187 -7.922 18.752 1.00 89.12 302 LEU A C 1
ATOM 2199 O O . LEU A 1 302 ? 10.812 -9.006 19.197 1.00 89.12 302 LEU A O 1
ATOM 2203 N N . VAL A 1 303 ? 11.508 -6.902 19.535 1.00 86.38 303 VAL A N 1
ATOM 2204 C CA . VAL A 1 303 ? 11.372 -6.921 20.987 1.00 86.38 303 VAL A CA 1
ATOM 2205 C C . VAL A 1 303 ? 10.006 -6.411 21.373 1.00 86.38 303 VAL A C 1
ATOM 2207 O O . VAL A 1 303 ? 9.598 -5.331 20.941 1.00 86.38 303 VAL A O 1
ATOM 2210 N N . TYR A 1 304 ? 9.353 -7.157 22.251 1.00 80.00 304 TYR A N 1
ATOM 2211 C CA . TYR A 1 304 ? 8.154 -6.716 22.941 1.00 80.00 304 TYR A CA 1
ATOM 2212 C C . TYR A 1 304 ? 8.411 -6.722 24.448 1.00 80.00 304 TYR A C 1
ATOM 2214 O O . TYR A 1 304 ? 8.988 -7.656 25.013 1.00 80.00 304 TYR A O 1
ATOM 2222 N N . THR A 1 305 ? 8.001 -5.650 25.114 1.00 66.44 305 THR A N 1
ATOM 2223 C CA . THR A 1 305 ? 8.040 -5.550 26.573 1.00 66.44 305 THR A CA 1
ATOM 2224 C C . THR A 1 305 ? 6.719 -6.060 27.134 1.00 66.44 305 THR A C 1
ATOM 2226 O O . THR A 1 305 ? 5.659 -5.578 26.737 1.00 66.44 305 THR A O 1
ATOM 2229 N N . ALA A 1 306 ? 6.765 -7.024 28.057 1.00 51.38 306 ALA A N 1
ATOM 2230 C CA . ALA A 1 306 ? 5.574 -7.421 28.804 1.00 51.38 306 ALA A CA 1
ATOM 2231 C C . ALA A 1 306 ? 5.037 -6.235 29.610 1.00 51.38 306 ALA A C 1
ATOM 2233 O O . ALA A 1 306 ? 5.804 -5.426 30.134 1.00 51.38 306 ALA A O 1
ATOM 2234 N N . GLY A 1 307 ? 3.713 -6.163 29.707 1.00 52.41 307 GLY A N 1
ATOM 2235 C CA . GLY A 1 307 ? 3.006 -5.011 30.258 1.00 52.41 307 GLY A CA 1
ATOM 2236 C C . GLY A 1 307 ? 2.150 -4.290 29.227 1.00 52.41 307 GLY A C 1
ATOM 2237 O O . GLY A 1 307 ? 1.864 -3.107 29.384 1.00 52.41 307 GLY A O 1
ATOM 2238 N N . VAL A 1 308 ? 1.705 -4.987 28.183 1.00 51.84 308 VAL A N 1
ATOM 2239 C CA . VAL A 1 308 ? 0.492 -4.563 27.497 1.00 51.84 308 VAL A CA 1
ATOM 2240 C C . VAL A 1 308 ? -0.613 -4.678 28.556 1.00 51.84 308 VAL A C 1
ATOM 2242 O O . VAL A 1 308 ? -0.864 -5.763 29.079 1.00 51.84 308 VAL A O 1
ATOM 2245 N N . SER A 1 309 ? -1.146 -3.539 29.006 1.00 54.28 309 SER A N 1
ATOM 2246 C CA . SER A 1 309 ? -2.151 -3.469 30.075 1.00 54.28 309 SER A CA 1
ATOM 2247 C C . SER A 1 309 ? -3.325 -4.423 29.787 1.00 54.28 309 SER A C 1
ATOM 2249 O O . SER A 1 309 ? -3.506 -4.839 28.643 1.00 54.28 309 SER A O 1
ATOM 2251 N N . PRO A 1 310 ? -4.192 -4.761 30.756 1.00 55.75 310 PRO A N 1
ATOM 2252 C CA . PRO A 1 310 ? -5.431 -5.486 30.452 1.00 55.75 310 PRO A CA 1
ATOM 2253 C C . PRO A 1 310 ? -6.275 -4.807 29.351 1.00 55.75 310 PRO A C 1
ATOM 2255 O O . PRO A 1 310 ? -7.052 -5.460 28.670 1.00 55.75 310 PRO A O 1
ATOM 2258 N N . GLU A 1 311 ? -6.102 -3.503 29.126 1.00 57.91 311 GLU A N 1
ATOM 2259 C CA . GLU A 1 311 ? -6.759 -2.745 28.049 1.00 57.91 311 GLU A CA 1
ATOM 2260 C C . GLU A 1 311 ? -6.029 -2.802 26.699 1.00 57.91 311 GLU A C 1
ATOM 2262 O O . GLU A 1 311 ? -6.469 -2.202 25.720 1.00 57.91 311 GLU A O 1
ATOM 2267 N N . SER A 1 312 ? -4.885 -3.472 26.642 1.00 63.88 312 SER A N 1
ATOM 2268 C CA . SER A 1 312 ? -4.085 -3.547 25.438 1.00 63.88 312 SER A CA 1
ATOM 2269 C C . SER A 1 312 ? -4.792 -4.250 24.299 1.00 63.88 312 SER A C 1
ATOM 2271 O O . SER A 1 312 ? -5.511 -5.232 24.473 1.00 63.88 312 SER A O 1
ATOM 2273 N N . ASP A 1 313 ? -4.531 -3.764 23.096 1.00 66.69 313 ASP A N 1
ATOM 2274 C CA . ASP A 1 313 ? -4.995 -4.440 21.909 1.00 66.69 313 ASP A CA 1
ATOM 2275 C C . ASP A 1 313 ? -4.174 -5.721 21.698 1.00 66.69 313 ASP A C 1
ATOM 2277 O O . ASP A 1 313 ? -2.971 -5.675 21.449 1.00 66.69 313 ASP A O 1
ATOM 2281 N N . THR A 1 314 ? -4.827 -6.865 21.853 1.00 66.94 314 THR A N 1
ATOM 2282 C CA . THR A 1 314 ? -4.265 -8.211 21.659 1.00 66.94 314 THR A CA 1
ATOM 2283 C C . THR A 1 314 ? -4.919 -8.922 20.480 1.00 66.94 314 THR A C 1
ATOM 2285 O O . THR A 1 314 ? -4.730 -10.116 20.313 1.00 66.94 314 THR A O 1
ATOM 2288 N N . ASP A 1 315 ? -5.701 -8.198 19.683 1.00 67.38 315 ASP A N 1
ATOM 2289 C CA . ASP A 1 315 ? -6.591 -8.748 18.660 1.00 67.38 315 ASP A CA 1
ATOM 2290 C C . ASP A 1 315 ? -6.242 -8.200 17.269 1.00 67.38 315 ASP A C 1
ATOM 2292 O O . ASP A 1 315 ? -6.237 -8.959 16.298 1.00 67.38 315 ASP A O 1
ATOM 2296 N N . SER A 1 316 ? -5.828 -6.925 17.153 1.00 74.31 316 SER A N 1
ATOM 2297 C CA . SER A 1 316 ? -5.254 -6.472 15.879 1.00 74.31 316 SER A CA 1
ATOM 2298 C C . SER A 1 316 ? -3.955 -7.229 15.590 1.00 74.31 316 SER A C 1
ATOM 2300 O O . SER A 1 316 ? -3.102 -7.348 16.481 1.00 74.31 316 SER A O 1
ATOM 2302 N N . PRO A 1 317 ? -3.763 -7.709 14.349 1.00 78.44 317 PRO A N 1
ATOM 2303 C CA . PRO A 1 317 ? -2.561 -8.435 13.981 1.00 78.44 317 PRO A CA 1
ATOM 2304 C C . PRO A 1 317 ? -1.327 -7.542 14.114 1.00 78.44 317 PRO A C 1
ATOM 2306 O O . PRO A 1 317 ? -1.394 -6.326 13.923 1.00 78.44 317 PRO A O 1
ATOM 2309 N N . LEU A 1 318 ? -0.177 -8.159 14.375 1.00 82.62 318 LEU A N 1
ATOM 2310 C CA . LEU A 1 318 ? 1.102 -7.495 14.180 1.00 82.62 318 LEU A CA 1
ATOM 2311 C C . LEU A 1 318 ? 1.306 -7.310 12.673 1.00 82.62 318 LEU A C 1
ATOM 2313 O O . LEU A 1 318 ? 1.589 -8.266 11.948 1.00 82.62 318 LEU A O 1
ATOM 2317 N N . LEU A 1 319 ? 1.132 -6.074 12.210 1.00 87.75 319 LEU A N 1
ATOM 2318 C CA . LEU A 1 319 ? 1.367 -5.689 10.824 1.00 87.75 319 LEU A CA 1
ATOM 2319 C C . LEU A 1 319 ? 2.776 -5.115 10.682 1.00 87.75 319 LEU A C 1
ATOM 2321 O O . LEU A 1 319 ? 3.135 -4.147 11.358 1.00 87.75 319 LEU A O 1
ATOM 2325 N N . ILE A 1 320 ? 3.561 -5.715 9.792 1.00 91.06 320 ILE A N 1
ATOM 2326 C CA . ILE A 1 320 ? 4.887 -5.236 9.416 1.00 91.06 320 ILE A CA 1
ATOM 2327 C C . ILE A 1 320 ? 4.831 -4.840 7.952 1.00 91.06 320 ILE A C 1
ATOM 2329 O O . ILE A 1 320 ? 4.568 -5.653 7.062 1.00 91.06 320 ILE A O 1
ATOM 2333 N N . GLU A 1 321 ? 5.106 -3.572 7.706 1.00 93.31 321 GLU A N 1
ATOM 2334 C CA . GLU A 1 321 ? 5.210 -3.012 6.370 1.00 93.31 321 GLU A CA 1
ATOM 2335 C C . GLU A 1 321 ? 6.658 -2.633 6.097 1.00 93.31 321 GLU A C 1
ATOM 2337 O O . GLU A 1 321 ? 7.450 -2.394 7.012 1.00 93.31 321 GLU A O 1
ATOM 2342 N N . ALA A 1 322 ? 7.011 -2.555 4.823 1.00 94.75 322 ALA A N 1
ATOM 2343 C CA . ALA A 1 322 ? 8.325 -2.106 4.412 1.00 94.75 322 ALA A CA 1
ATOM 2344 C C . ALA A 1 322 ? 8.234 -1.147 3.227 1.00 94.75 322 ALA A C 1
ATOM 2346 O O . ALA A 1 322 ? 7.256 -1.136 2.484 1.00 94.75 322 ALA A O 1
ATOM 2347 N N . ALA A 1 323 ? 9.260 -0.322 3.063 1.00 96.00 323 ALA A N 1
ATOM 2348 C CA . ALA A 1 323 ? 9.481 0.490 1.874 1.00 96.00 323 ALA A CA 1
ATOM 2349 C C . ALA A 1 323 ? 10.973 0.491 1.554 1.00 96.00 323 ALA A C 1
ATOM 2351 O O . ALA A 1 323 ? 11.801 0.372 2.458 1.00 96.00 323 ALA A O 1
ATOM 2352 N N . TRP A 1 324 ? 11.327 0.624 0.279 1.00 95.62 324 TRP A N 1
ATOM 2353 C CA . TRP A 1 324 ? 12.724 0.607 -0.138 1.00 95.62 324 TRP A CA 1
ATOM 2354 C C . TRP A 1 324 ? 13.081 1.789 -1.035 1.00 95.62 324 TRP A C 1
ATOM 2356 O O . TRP A 1 324 ? 12.229 2.307 -1.756 1.00 95.62 324 TRP A O 1
ATOM 2366 N N . TRP A 1 325 ? 14.351 2.196 -0.996 1.00 94.75 325 TRP A N 1
ATOM 2367 C CA . TRP A 1 325 ? 14.913 3.258 -1.835 1.00 94.75 325 TRP A CA 1
ATOM 2368 C C . TRP A 1 325 ? 16.215 2.811 -2.479 1.00 94.75 325 TRP A C 1
ATOM 2370 O O . TRP A 1 325 ? 17.098 2.271 -1.806 1.00 94.75 325 TRP A O 1
ATOM 2380 N N . ASN A 1 326 ? 16.369 3.088 -3.771 1.00 93.12 326 ASN A N 1
ATOM 2381 C CA . ASN A 1 326 ? 17.627 2.901 -4.467 1.00 93.12 326 ASN A CA 1
ATOM 2382 C C . ASN A 1 326 ? 18.592 4.014 -4.055 1.00 93.12 326 ASN A C 1
ATOM 2384 O O . ASN A 1 326 ? 18.367 5.209 -4.250 1.00 93.12 326 ASN A O 1
ATOM 2388 N N . ARG A 1 327 ? 19.707 3.603 -3.471 1.00 92.38 327 ARG A N 1
ATOM 2389 C CA . ARG A 1 327 ? 20.761 4.477 -2.963 1.00 92.38 327 ARG A CA 1
ATOM 2390 C C . ARG A 1 327 ? 22.094 4.208 -3.637 1.00 92.38 327 ARG A C 1
ATOM 2392 O O . ARG A 1 327 ? 23.137 4.627 -3.130 1.00 92.38 327 ARG A O 1
ATOM 2399 N N . SER A 1 328 ? 22.051 3.501 -4.759 1.00 88.50 328 SER A N 1
ATOM 2400 C CA . SER A 1 328 ? 23.184 3.360 -5.656 1.00 88.50 328 SER A CA 1
ATOM 2401 C C . SER A 1 328 ? 23.571 4.747 -6.189 1.00 88.50 328 SER A C 1
ATOM 2403 O O . SER A 1 328 ? 22.688 5.595 -6.377 1.00 88.50 328 SER A O 1
ATOM 2405 N N . PRO A 1 329 ? 24.868 5.012 -6.409 1.00 81.69 329 PRO A N 1
ATOM 2406 C CA . PRO A 1 329 ? 25.342 6.232 -7.046 1.00 81.69 329 PRO A CA 1
ATOM 2407 C C . PRO A 1 329 ? 24.483 6.628 -8.251 1.00 81.69 329 PRO A C 1
ATOM 2409 O O . PRO A 1 329 ? 24.227 5.823 -9.147 1.00 81.69 329 PRO A O 1
ATOM 2412 N N . LYS A 1 330 ? 24.019 7.882 -8.279 1.00 71.25 330 LYS A N 1
ATOM 2413 C CA . LYS A 1 330 ? 23.388 8.427 -9.481 1.00 71.25 330 LYS A CA 1
ATOM 2414 C C . LYS A 1 330 ? 24.484 8.819 -10.468 1.00 71.25 330 LYS A C 1
ATOM 2416 O O . LYS A 1 330 ? 25.499 9.379 -10.045 1.00 71.25 330 LYS A O 1
ATOM 2421 N N . PRO A 1 331 ? 24.288 8.582 -11.771 1.00 63.62 331 PRO A N 1
ATOM 2422 C CA . PRO A 1 331 ? 25.221 9.089 -12.757 1.00 63.62 331 PRO A CA 1
ATOM 2423 C C . PRO A 1 331 ? 25.257 10.626 -12.691 1.00 63.62 331 PRO A C 1
ATOM 2425 O O . PRO A 1 331 ? 24.209 11.271 -12.714 1.00 63.62 331 PRO A O 1
ATOM 2428 N N . ARG A 1 332 ? 26.455 11.203 -12.567 1.00 57.12 332 ARG A N 1
ATOM 2429 C CA . ARG A 1 332 ? 26.683 12.656 -12.524 1.00 57.12 332 ARG A CA 1
ATOM 2430 C C . ARG A 1 332 ? 26.191 13.343 -13.812 1.00 57.12 332 ARG A C 1
ATOM 2432 O O . ARG A 1 332 ? 26.325 12.777 -14.899 1.00 57.12 332 ARG A O 1
ATOM 2439 N N . SER A 1 333 ? 25.594 14.532 -13.679 1.00 53.09 333 SER A N 1
ATOM 2440 C CA . SER A 1 333 ? 24.981 15.315 -14.771 1.00 53.09 333 SER A CA 1
ATOM 2441 C C . SER A 1 333 ? 25.928 16.340 -15.414 1.00 53.09 333 SER A C 1
ATOM 2443 O O . SER A 1 333 ? 25.564 16.994 -16.387 1.00 53.09 333 SER A O 1
ATOM 2445 N N . ASP A 1 334 ? 27.131 16.508 -14.870 1.00 44.12 334 ASP A N 1
ATOM 2446 C CA . ASP A 1 334 ? 28.096 17.563 -15.174 1.00 44.12 334 ASP A CA 1
ATOM 2447 C C . ASP A 1 334 ? 29.198 17.103 -16.144 1.00 44.12 334 ASP A C 1
ATOM 2449 O O . ASP A 1 334 ? 30.355 16.960 -15.774 1.00 44.12 334 ASP A O 1
ATOM 2453 N N . GLY A 1 335 ? 28.830 16.944 -17.420 1.00 46.47 335 GLY A N 1
ATOM 2454 C CA . GLY A 1 335 ? 29.765 17.085 -18.545 1.00 46.47 335 GLY A CA 1
ATOM 2455 C C . GLY A 1 335 ? 30.630 15.868 -18.899 1.00 46.47 335 GLY A C 1
ATOM 2456 O O . GLY A 1 335 ? 31.187 15.192 -18.047 1.00 46.47 335 GLY A O 1
ATOM 2457 N N . VAL A 1 336 ? 30.715 15.621 -20.212 1.00 45.22 336 VAL A N 1
ATOM 2458 C CA . VAL A 1 336 ? 31.631 14.722 -20.946 1.00 45.22 336 VAL A CA 1
ATOM 2459 C C . VAL A 1 336 ? 32.106 13.500 -20.155 1.00 45.22 336 VAL A C 1
ATOM 2461 O O . VAL A 1 336 ? 33.155 13.504 -19.512 1.00 45.22 336 VAL A O 1
ATOM 2464 N N . ARG A 1 337 ? 31.362 12.397 -20.281 1.00 54.19 337 ARG A N 1
ATOM 2465 C CA . ARG A 1 337 ? 31.904 11.093 -19.901 1.00 54.19 337 ARG A CA 1
ATOM 2466 C C . ARG A 1 337 ? 33.009 10.715 -20.886 1.00 54.19 337 ARG A C 1
ATOM 2468 O O . ARG A 1 337 ? 32.805 10.869 -22.092 1.00 54.19 337 ARG A O 1
ATOM 2475 N N . PRO A 1 338 ? 34.142 10.172 -20.420 1.00 51.03 338 PRO A N 1
ATOM 2476 C CA . PRO A 1 338 ? 34.953 9.326 -21.279 1.00 51.03 338 PRO A CA 1
ATOM 2477 C C . PRO A 1 338 ? 34.044 8.244 -21.880 1.00 51.03 338 PRO A C 1
ATOM 2479 O O . PRO A 1 338 ? 33.187 7.712 -21.171 1.00 51.03 338 PRO A O 1
ATOM 2482 N N . LEU A 1 339 ? 34.236 7.908 -23.162 1.00 49.88 339 LEU A N 1
ATOM 2483 C CA . LEU A 1 339 ? 33.539 6.797 -23.837 1.00 49.88 339 LEU A CA 1
ATOM 2484 C C . LEU A 1 339 ? 33.700 5.451 -23.111 1.00 49.88 339 LEU A C 1
ATOM 2486 O O . LEU A 1 339 ? 33.013 4.492 -23.437 1.00 49.88 339 LEU A O 1
ATOM 2490 N N . ASP A 1 340 ? 34.590 5.385 -22.125 1.00 53.91 340 ASP A N 1
ATOM 2491 C CA . ASP A 1 340 ? 34.817 4.213 -21.313 1.00 53.91 340 ASP A CA 1
ATOM 2492 C C . ASP A 1 340 ? 34.431 4.490 -19.858 1.00 53.91 340 ASP A C 1
ATOM 2494 O O . ASP A 1 340 ? 35.086 5.254 -19.149 1.00 53.91 340 ASP A O 1
ATOM 2498 N N . SER A 1 341 ? 33.346 3.875 -19.392 1.00 58.28 341 SER A N 1
ATOM 2499 C CA . SER A 1 341 ? 33.312 3.390 -18.013 1.00 58.28 341 SER A CA 1
ATOM 2500 C C . SER A 1 341 ? 32.138 2.442 -17.803 1.00 58.28 341 SER A C 1
ATOM 2502 O O . SER A 1 341 ? 31.185 2.748 -17.083 1.00 58.28 341 SER A O 1
ATOM 2504 N N . ARG A 1 342 ? 32.260 1.214 -18.325 1.00 64.62 342 ARG A N 1
ATOM 2505 C CA . ARG A 1 342 ? 31.445 0.069 -17.863 1.00 64.62 342 ARG A CA 1
ATOM 2506 C C . ARG A 1 342 ? 31.374 0.007 -16.329 1.00 64.62 342 ARG A C 1
ATOM 2508 O O . ARG A 1 342 ? 30.348 -0.343 -15.758 1.00 64.62 342 ARG A O 1
ATOM 2515 N N . VAL A 1 343 ? 32.448 0.427 -15.658 1.00 67.81 343 VAL A N 1
ATOM 2516 C CA . VAL A 1 343 ? 32.558 0.590 -14.199 1.00 67.81 343 VAL A CA 1
ATOM 2517 C C . VAL A 1 343 ? 31.527 1.578 -13.620 1.00 67.81 343 VAL A C 1
ATOM 2519 O O . VAL A 1 343 ? 30.912 1.302 -12.588 1.00 67.81 343 VAL A O 1
ATOM 2522 N N . THR A 1 344 ? 31.289 2.712 -14.281 1.00 70.69 344 THR A N 1
ATOM 2523 C CA . THR A 1 344 ? 30.294 3.707 -13.846 1.00 70.69 344 THR A CA 1
ATOM 2524 C C . THR A 1 344 ? 28.872 3.183 -14.024 1.00 70.69 344 THR A C 1
ATOM 2526 O O . THR A 1 344 ? 28.020 3.416 -13.172 1.00 70.69 344 THR A O 1
ATOM 2529 N N . LEU A 1 345 ? 28.608 2.430 -15.095 1.00 76.19 345 LEU A N 1
ATOM 2530 C CA . LEU A 1 345 ? 27.293 1.818 -15.306 1.00 76.19 345 LEU A CA 1
ATOM 2531 C C . LEU A 1 345 ? 27.019 0.698 -14.299 1.00 76.19 345 LEU A C 1
ATOM 2533 O O . LEU A 1 345 ? 25.922 0.627 -13.747 1.00 76.19 345 LEU A O 1
ATOM 2537 N N . ARG A 1 346 ? 28.034 -0.119 -13.984 1.00 79.56 346 ARG A N 1
ATOM 2538 C CA . ARG A 1 346 ? 27.944 -1.178 -12.963 1.00 79.56 346 ARG A CA 1
ATOM 2539 C C . ARG A 1 346 ? 27.631 -0.637 -11.572 1.00 79.56 346 ARG A C 1
ATOM 2541 O O . ARG A 1 346 ? 26.954 -1.318 -10.820 1.00 79.56 346 ARG A O 1
ATOM 2548 N N . SER A 1 347 ? 28.104 0.558 -11.226 1.00 80.19 347 SER A N 1
ATOM 2549 C CA . SER A 1 347 ? 27.864 1.167 -9.907 1.00 80.19 347 SER A CA 1
ATOM 2550 C C . SER A 1 347 ? 26.566 1.972 -9.817 1.00 80.19 347 SER A C 1
ATOM 2552 O O . SER A 1 347 ? 26.223 2.471 -8.747 1.00 80.19 347 SER A O 1
ATOM 2554 N N . ALA A 1 348 ? 25.822 2.092 -10.918 1.00 84.62 348 ALA A N 1
ATOM 2555 C CA . ALA A 1 348 ? 24.573 2.834 -10.979 1.00 84.62 348 ALA A CA 1
ATOM 2556 C C . ALA A 1 348 ? 23.447 2.014 -11.637 1.00 84.62 348 ALA A C 1
ATOM 2558 O O . ALA A 1 348 ? 22.821 2.514 -12.575 1.00 84.62 348 ALA A O 1
ATOM 2559 N N . PRO A 1 349 ? 23.117 0.794 -11.178 1.00 89.56 349 PRO A N 1
ATOM 2560 C CA . PRO A 1 349 ? 22.029 0.018 -11.766 1.00 89.56 349 PRO A CA 1
ATOM 2561 C C . PRO A 1 349 ? 20.658 0.648 -11.493 1.00 89.56 349 PRO A C 1
ATOM 2563 O O . PRO A 1 349 ? 20.450 1.374 -10.509 1.00 89.56 349 PRO A O 1
ATOM 2566 N N . LEU A 1 350 ? 19.707 0.366 -12.379 1.00 89.81 350 LEU A N 1
ATOM 2567 C CA . LEU A 1 350 ? 18.289 0.580 -12.129 1.00 89.81 350 LEU A CA 1
ATOM 2568 C C . LEU A 1 350 ? 17.767 -0.597 -11.301 1.00 89.81 350 LEU A C 1
ATOM 2570 O O . LEU A 1 350 ? 17.944 -1.750 -11.682 1.00 89.81 350 LEU A O 1
ATOM 2574 N N . ILE A 1 351 ? 17.114 -0.310 -10.177 1.00 91.69 351 ILE A N 1
ATOM 2575 C CA . ILE A 1 351 ? 16.519 -1.342 -9.325 1.00 91.69 351 ILE A CA 1
ATOM 2576 C C . ILE A 1 351 ? 15.013 -1.340 -9.549 1.00 91.69 351 ILE A C 1
ATOM 2578 O O . ILE A 1 351 ? 14.375 -0.296 -9.428 1.00 91.69 351 ILE A O 1
ATOM 2582 N N . ARG A 1 352 ? 14.446 -2.503 -9.875 1.00 91.00 352 ARG A N 1
ATOM 2583 C CA . ARG A 1 352 ? 13.008 -2.693 -10.091 1.00 91.00 352 ARG A CA 1
ATOM 2584 C C . ARG A 1 352 ? 12.449 -3.638 -9.033 1.00 91.00 352 ARG A C 1
ATOM 2586 O O . ARG A 1 352 ? 12.826 -4.806 -8.980 1.00 91.00 352 ARG A O 1
ATOM 2593 N N . GLY A 1 353 ? 11.537 -3.140 -8.207 1.00 89.50 353 GLY A N 1
ATOM 2594 C CA . GLY A 1 353 ? 10.840 -3.966 -7.225 1.00 89.50 353 GLY A CA 1
ATOM 2595 C C . GLY A 1 353 ? 9.856 -4.927 -7.894 1.00 89.50 353 GLY A C 1
ATOM 2596 O O . GLY A 1 353 ? 9.115 -4.548 -8.803 1.00 89.50 353 GLY A O 1
ATOM 2597 N N . ILE A 1 354 ? 9.841 -6.179 -7.443 1.00 88.31 354 ILE A N 1
ATOM 2598 C CA . ILE A 1 354 ? 8.803 -7.159 -7.766 1.00 88.31 354 ILE A CA 1
ATOM 2599 C C . ILE A 1 354 ? 7.729 -7.046 -6.682 1.00 88.31 354 ILE A C 1
ATOM 2601 O O . ILE A 1 354 ? 8.019 -7.216 -5.501 1.00 88.31 354 ILE A O 1
ATOM 2605 N N . GLY A 1 355 ? 6.499 -6.706 -7.073 1.00 84.06 355 GLY A N 1
ATOM 2606 C CA . GLY A 1 355 ? 5.386 -6.513 -6.133 1.00 84.06 355 GLY A CA 1
ATOM 2607 C C . GLY A 1 355 ? 5.473 -5.242 -5.275 1.00 84.06 355 GLY A C 1
ATOM 2608 O O . GLY A 1 355 ? 4.621 -5.034 -4.419 1.00 84.06 355 GLY A O 1
ATOM 2609 N N . SER A 1 356 ? 6.468 -4.378 -5.502 1.00 87.19 356 SER A N 1
ATOM 2610 C CA . SER A 1 356 ? 6.635 -3.108 -4.788 1.00 87.19 356 SER A CA 1
ATOM 2611 C C . SER A 1 356 ? 7.230 -2.027 -5.691 1.00 87.19 356 SER A C 1
ATOM 2613 O O . SER A 1 356 ? 8.009 -2.312 -6.602 1.00 87.19 356 SER A O 1
ATOM 2615 N N . GLN A 1 357 ? 6.864 -0.773 -5.430 1.00 89.88 357 GLN A N 1
ATOM 2616 C CA . GLN A 1 357 ? 7.459 0.399 -6.070 1.00 89.88 357 GLN A CA 1
ATOM 2617 C C . GLN A 1 357 ? 8.398 1.104 -5.092 1.00 89.88 357 GLN A C 1
ATOM 2619 O O . GLN A 1 357 ? 8.162 1.093 -3.882 1.00 89.88 357 GLN A O 1
ATOM 2624 N N . GLU A 1 358 ? 9.449 1.730 -5.622 1.00 93.50 358 GLU A N 1
ATOM 2625 C CA . GLU A 1 358 ? 10.386 2.510 -4.815 1.00 93.50 358 GLU A CA 1
ATOM 2626 C C . GLU A 1 358 ? 9.633 3.579 -4.005 1.00 93.50 358 GLU A C 1
ATOM 2628 O O . GLU A 1 358 ? 8.751 4.268 -4.520 1.00 93.50 358 GLU A O 1
ATOM 2633 N N . GLY A 1 359 ? 9.945 3.688 -2.715 1.00 92.69 359 GLY A N 1
ATOM 2634 C CA . GLY A 1 359 ? 9.330 4.639 -1.788 1.00 92.69 359 GLY A CA 1
ATOM 2635 C C . GLY A 1 359 ? 7.880 4.352 -1.387 1.00 92.69 359 GLY A C 1
ATOM 2636 O O . GLY A 1 359 ? 7.342 5.070 -0.546 1.00 92.69 359 GLY A O 1
ATOM 2637 N N . THR A 1 360 ? 7.249 3.308 -1.929 1.00 93.56 360 THR A N 1
ATOM 2638 C CA . THR A 1 360 ? 5.874 2.933 -1.573 1.00 93.56 360 THR A CA 1
ATOM 2639 C C . THR A 1 360 ? 5.881 1.869 -0.480 1.00 93.56 360 THR A C 1
ATOM 2641 O O . THR A 1 360 ? 6.619 0.886 -0.567 1.00 93.56 360 THR A O 1
ATOM 2644 N N . ARG A 1 361 ? 5.047 2.051 0.552 1.00 92.69 361 ARG A N 1
ATOM 2645 C CA . ARG A 1 361 ? 4.864 1.041 1.602 1.00 92.69 361 ARG A CA 1
ATOM 2646 C C . ARG A 1 361 ? 4.127 -0.171 1.045 1.00 92.69 361 ARG A C 1
ATOM 2648 O O . ARG A 1 361 ? 3.102 -0.022 0.386 1.00 92.69 361 ARG A O 1
ATOM 2655 N N . PHE A 1 362 ? 4.626 -1.359 1.349 1.00 92.81 362 PHE A N 1
ATOM 2656 C CA . PHE A 1 362 ? 3.964 -2.623 1.053 1.00 92.81 362 PHE A CA 1
ATOM 2657 C C . PHE A 1 362 ? 3.897 -3.488 2.312 1.00 92.81 362 PHE A C 1
ATOM 2659 O O . PHE A 1 362 ? 4.754 -3.399 3.195 1.00 92.81 362 PHE A O 1
ATOM 2666 N N . ARG A 1 363 ? 2.868 -4.334 2.391 1.00 92.56 363 ARG A N 1
ATOM 2667 C CA . ARG A 1 363 ? 2.697 -5.295 3.482 1.00 92.56 363 ARG A CA 1
ATOM 2668 C C . ARG A 1 363 ? 3.736 -6.402 3.336 1.00 92.56 363 ARG A C 1
ATOM 2670 O O . ARG A 1 363 ? 3.723 -7.114 2.336 1.00 92.56 363 ARG A O 1
ATOM 2677 N N . LEU A 1 364 ? 4.622 -6.525 4.320 1.00 93.25 364 LEU A N 1
ATOM 2678 C CA . LEU A 1 364 ? 5.662 -7.550 4.341 1.00 93.25 364 LEU A CA 1
ATOM 2679 C C . LEU A 1 364 ? 5.202 -8.790 5.106 1.00 93.25 364 LEU A C 1
ATOM 2681 O O . LEU A 1 364 ? 5.413 -9.902 4.637 1.00 93.25 364 LEU A O 1
ATOM 2685 N N . SER A 1 365 ? 4.589 -8.587 6.272 1.00 91.19 365 SER A N 1
ATOM 2686 C CA . SER A 1 365 ? 4.097 -9.666 7.124 1.00 91.19 365 SER A CA 1
ATOM 2687 C C . SER A 1 365 ? 2.877 -9.215 7.918 1.00 91.19 365 SER A C 1
ATOM 2689 O O . SER A 1 365 ? 2.774 -8.056 8.328 1.00 91.19 365 SER A O 1
ATOM 2691 N N . GLU A 1 366 ? 1.945 -10.138 8.121 1.00 89.38 366 GLU A N 1
ATOM 2692 C CA . GLU A 1 366 ? 0.768 -9.957 8.961 1.00 89.38 366 GLU A CA 1
ATOM 2693 C C . GLU A 1 366 ? 0.624 -11.186 9.848 1.00 89.38 366 GLU A C 1
ATOM 2695 O O . GLU A 1 366 ? 0.319 -12.283 9.380 1.00 89.38 366 GLU A O 1
ATOM 2700 N N . MET A 1 367 ? 0.846 -10.996 11.143 1.00 83.06 367 MET A N 1
ATOM 2701 C CA . MET A 1 367 ? 0.837 -12.086 12.105 1.00 83.06 367 MET A CA 1
ATOM 2702 C C . MET A 1 367 ? -0.353 -11.917 13.038 1.00 83.06 367 MET A C 1
ATOM 2704 O O . MET A 1 367 ? -0.481 -10.911 13.736 1.00 83.06 367 MET A O 1
ATOM 2708 N N . LYS A 1 368 ? -1.231 -12.917 13.060 1.00 77.44 368 LYS A N 1
ATOM 2709 C CA . LYS A 1 368 ? -2.358 -12.961 13.994 1.00 77.44 368 LYS A CA 1
ATOM 2710 C C . LYS A 1 368 ? -1.901 -13.521 15.329 1.00 77.44 368 LYS A C 1
ATOM 2712 O O . LYS A 1 368 ? -1.164 -14.506 15.360 1.00 77.44 368 LYS A O 1
ATOM 2717 N N . TRP A 1 369 ? -2.353 -12.904 16.415 1.00 73.69 369 TRP A N 1
ATOM 2718 C CA . TRP A 1 369 ? -2.068 -13.377 17.762 1.00 73.69 369 TRP A CA 1
ATOM 2719 C C . TRP A 1 369 ? -2.490 -14.835 17.921 1.00 73.69 369 TRP A C 1
ATOM 2721 O O . TRP A 1 369 ? -3.568 -15.248 17.487 1.00 73.69 369 TRP A O 1
ATOM 2731 N N . ASN A 1 370 ? -1.615 -15.633 18.530 1.00 71.12 370 ASN A N 1
ATOM 2732 C CA . ASN A 1 370 ? -1.960 -16.997 18.878 1.00 71.12 370 ASN A CA 1
ATOM 2733 C C . ASN A 1 370 ? -2.770 -16.968 20.169 1.00 71.12 370 ASN A C 1
ATOM 2735 O O . ASN A 1 370 ? -2.208 -16.987 21.250 1.00 71.12 370 ASN A O 1
ATOM 2739 N N . HIS A 1 371 ? -4.088 -16.959 20.061 1.00 74.50 371 HIS A N 1
ATOM 2740 C CA . HIS A 1 371 ? -4.964 -16.894 21.225 1.00 74.50 371 HIS A CA 1
ATOM 2741 C C . HIS A 1 371 ? -5.098 -18.223 22.001 1.00 74.50 371 HIS A C 1
ATOM 2743 O O . HIS A 1 371 ? -5.912 -18.332 22.918 1.00 74.50 371 HIS A O 1
ATOM 2749 N N . GLY A 1 372 ? -4.335 -19.264 21.631 1.00 72.56 372 GLY A N 1
ATOM 2750 C CA . GLY A 1 372 ? -4.409 -20.584 22.267 1.00 72.56 372 GLY A CA 1
ATOM 2751 C C . GLY A 1 372 ? -5.746 -21.304 22.053 1.00 72.56 372 GLY A C 1
ATOM 2752 O O . GLY A 1 372 ? -6.110 -22.169 22.848 1.00 72.56 372 GLY A O 1
ATOM 2753 N N . CYS A 1 373 ? -6.482 -20.929 21.007 1.00 80.44 373 CYS A N 1
ATOM 2754 C CA . CYS A 1 373 ? -7.796 -21.468 20.661 1.00 80.44 373 CYS A CA 1
ATOM 2755 C C . CYS A 1 373 ? -7.661 -22.630 19.669 1.00 80.44 373 CYS A C 1
ATOM 2757 O O . CYS A 1 373 ? -6.625 -22.787 19.018 1.00 80.44 373 CYS A O 1
ATOM 2759 N N . ARG A 1 374 ? -8.679 -23.495 19.588 1.00 81.94 374 ARG A N 1
ATOM 2760 C CA . ARG A 1 374 ? -8.641 -24.683 18.713 1.00 81.94 374 ARG A CA 1
ATOM 2761 C C . ARG A 1 374 ? -8.623 -24.305 17.237 1.00 81.94 374 ARG A C 1
ATOM 2763 O O . ARG A 1 374 ? -8.023 -25.010 16.430 1.00 81.94 374 ARG A O 1
ATOM 2770 N N . GLU A 1 375 ? -9.289 -23.207 16.902 1.00 77.81 375 GLU A N 1
ATOM 2771 C CA . GLU A 1 375 ? -9.321 -22.630 15.564 1.00 77.81 375 GLU A CA 1
ATOM 2772 C C . GLU A 1 375 ? -8.574 -21.288 15.511 1.00 77.81 375 GLU A C 1
ATOM 2774 O O . GLU A 1 375 ? -8.014 -20.802 16.490 1.00 77.81 375 GLU A O 1
ATOM 2779 N N . SER A 1 376 ? -8.591 -20.655 14.335 1.00 70.00 376 SER A N 1
ATOM 2780 C CA . SER A 1 376 ? -8.045 -19.306 14.112 1.00 70.00 376 SER A CA 1
ATOM 2781 C C . SER A 1 376 ? -8.787 -18.183 14.858 1.00 70.00 376 SER A C 1
ATOM 2783 O O . SER A 1 376 ? -8.392 -17.022 14.767 1.00 70.00 376 SER A O 1
ATOM 2785 N N . TRP A 1 377 ? -9.865 -18.513 15.567 1.00 74.81 377 TRP A N 1
ATOM 2786 C CA . TRP A 1 377 ? -10.675 -17.623 16.389 1.00 74.81 377 TRP A CA 1
ATOM 2787 C C . TRP A 1 377 ? -11.167 -18.392 17.617 1.00 74.81 377 TRP A C 1
ATOM 2789 O O . TRP A 1 377 ? -11.329 -19.609 17.565 1.00 74.81 377 TRP A O 1
ATOM 2799 N N . CYS A 1 378 ? -11.413 -17.676 18.711 1.00 84.75 378 CYS A N 1
ATOM 2800 C CA . CYS A 1 378 ? -11.873 -18.284 19.955 1.00 84.75 378 CYS A CA 1
ATOM 2801 C C . CYS A 1 378 ? -13.399 -18.346 20.010 1.00 84.75 378 CYS A C 1
ATOM 2803 O O . CYS A 1 378 ? -14.059 -17.307 19.872 1.00 84.75 378 CYS A O 1
ATOM 2805 N N . GLN A 1 379 ? -13.950 -19.534 20.250 1.00 91.06 379 GLN A N 1
ATOM 2806 C CA . GLN A 1 379 ? -15.353 -19.766 20.567 1.00 91.06 379 GLN A CA 1
ATOM 2807 C C . GLN A 1 379 ? -15.522 -20.018 22.061 1.00 91.06 379 GLN A C 1
ATOM 2809 O O . GLN A 1 379 ? -15.112 -21.049 22.585 1.00 91.06 379 GLN A O 1
ATOM 2814 N N . THR A 1 380 ? -16.183 -19.098 22.747 1.00 92.00 380 THR A N 1
ATOM 2815 C CA . THR A 1 380 ? -16.318 -19.139 24.201 1.00 92.00 380 THR A CA 1
ATOM 2816 C C . THR A 1 380 ? -17.779 -19.208 24.628 1.00 92.00 380 THR A C 1
ATOM 2818 O O . THR A 1 380 ? -18.650 -18.612 23.988 1.00 92.00 380 THR A O 1
ATOM 2821 N N . THR A 1 381 ? -18.064 -19.921 25.713 1.00 94.44 381 THR A N 1
ATOM 2822 C CA . THR A 1 381 ? -19.386 -19.912 26.346 1.00 94.44 381 THR A CA 1
ATOM 2823 C C . THR A 1 381 ? -19.348 -18.971 27.540 1.00 94.44 381 THR A C 1
ATOM 2825 O O . THR A 1 381 ? -18.487 -19.086 28.412 1.00 94.44 381 THR A O 1
ATOM 2828 N N . VAL A 1 382 ? -20.284 -18.022 27.579 1.00 94.44 382 VAL A N 1
ATOM 2829 C CA . VAL A 1 382 ? -20.342 -16.986 28.619 1.00 94.44 382 VAL A CA 1
ATOM 2830 C C . VAL A 1 382 ? -21.646 -17.109 29.386 1.00 94.44 382 VAL A C 1
ATOM 2832 O O . VAL A 1 382 ? -22.726 -17.077 28.793 1.00 94.44 382 VAL A O 1
ATOM 2835 N N . THR A 1 383 ? -21.556 -17.190 30.709 1.00 94.12 383 THR A N 1
ATOM 2836 C CA . THR A 1 383 ? -22.716 -17.174 31.603 1.00 94.12 383 THR A CA 1
ATOM 2837 C C . THR A 1 383 ? -22.658 -15.956 32.512 1.00 94.12 383 THR A C 1
ATOM 2839 O O . THR A 1 383 ? -21.711 -15.798 33.283 1.00 94.12 383 THR A O 1
ATOM 2842 N N . LEU A 1 384 ? -23.686 -15.121 32.421 1.00 95.12 384 LEU A N 1
ATOM 2843 C CA . LEU A 1 384 ? -23.938 -13.964 33.264 1.00 95.12 384 LEU A CA 1
ATOM 2844 C C . LEU A 1 384 ? -25.126 -14.270 34.175 1.00 95.12 384 LEU A C 1
ATOM 2846 O O . LEU A 1 384 ? -26.232 -14.540 33.697 1.00 95.12 384 LEU A O 1
ATOM 2850 N N . ASP A 1 385 ? -24.893 -14.185 35.478 1.00 93.75 385 ASP A N 1
ATOM 2851 C CA . ASP A 1 385 ? -25.933 -14.283 36.495 1.00 93.75 385 ASP A CA 1
ATOM 2852 C C . ASP A 1 385 ? -25.822 -13.100 37.453 1.00 93.75 385 ASP A C 1
ATOM 2854 O O . ASP A 1 385 ? -24.758 -12.866 38.023 1.00 93.75 385 ASP A O 1
ATOM 2858 N N . CYS A 1 386 ? -26.893 -12.320 37.587 1.00 93.25 386 CYS A N 1
ATOM 2859 C CA . CYS A 1 386 ? -26.908 -11.113 38.408 1.00 93.25 386 CYS A CA 1
ATOM 2860 C C . CYS A 1 386 ? -27.981 -11.229 39.488 1.00 93.25 386 CYS A C 1
ATOM 2862 O O . CYS A 1 386 ? -29.168 -11.368 39.191 1.00 93.25 386 CYS A O 1
ATOM 2864 N N . GLU A 1 387 ? -27.554 -11.124 40.741 1.00 91.25 387 GLU A N 1
ATOM 2865 C CA . GLU A 1 387 ? -28.407 -11.141 41.927 1.00 91.25 387 GLU A CA 1
ATOM 2866 C C . GLU A 1 387 ? -28.424 -9.741 42.550 1.00 91.25 387 GLU A C 1
ATOM 2868 O O . GLU A 1 387 ? -27.396 -9.064 42.576 1.00 91.25 387 GLU A O 1
ATOM 2873 N N . SER A 1 388 ? -29.570 -9.293 43.065 1.00 89.88 388 SER A N 1
ATOM 2874 C CA . SER A 1 388 ? -29.681 -7.998 43.743 1.00 89.88 388 SER A CA 1
ATOM 2875 C C . SER A 1 388 ? -30.178 -8.126 45.175 1.00 89.88 388 SER A C 1
ATOM 2877 O O . SER A 1 388 ? -30.837 -9.098 45.542 1.00 89.88 388 SER A O 1
ATOM 2879 N N . ASN A 1 389 ? -29.881 -7.109 45.983 1.00 85.81 389 ASN A N 1
ATOM 2880 C CA . ASN A 1 389 ? -30.412 -6.963 47.339 1.00 85.81 389 ASN A CA 1
ATOM 2881 C C . ASN A 1 389 ? -31.843 -6.380 47.379 1.00 85.81 389 ASN A C 1
ATOM 2883 O O . ASN A 1 389 ? -32.326 -6.034 48.457 1.00 85.81 389 ASN A O 1
ATOM 2887 N N . ILE A 1 390 ? -32.513 -6.245 46.228 1.00 84.44 390 ILE A N 1
ATOM 2888 C CA . ILE A 1 390 ? -33.855 -5.662 46.146 1.00 84.44 390 ILE A CA 1
ATOM 2889 C C . ILE A 1 390 ? -34.863 -6.622 46.784 1.00 84.44 390 ILE A C 1
ATOM 2891 O O . ILE A 1 390 ? -34.909 -7.815 46.473 1.00 84.44 390 ILE A O 1
ATOM 2895 N N . THR A 1 391 ? -35.697 -6.091 47.672 1.00 77.06 391 THR A N 1
ATOM 2896 C CA . THR A 1 391 ? -36.754 -6.842 48.348 1.00 77.06 391 THR A CA 1
ATOM 2897 C C . THR A 1 391 ? -37.795 -7.369 47.363 1.00 77.06 391 THR A C 1
ATOM 2899 O O . THR A 1 391 ? -38.269 -6.643 46.491 1.00 77.06 391 THR A O 1
ATOM 2902 N N . ARG A 1 392 ? -38.178 -8.642 47.522 1.00 80.88 392 ARG A N 1
ATOM 2903 C CA . ARG A 1 392 ? -39.313 -9.241 46.808 1.00 80.88 392 ARG A CA 1
ATOM 2904 C C . ARG A 1 392 ? -40.586 -9.074 47.624 1.00 80.88 392 ARG A C 1
ATOM 2906 O O . ARG A 1 392 ? -40.589 -9.364 48.821 1.00 80.88 392 ARG A O 1
ATOM 2913 N N . GLN A 1 393 ? -41.662 -8.660 46.966 1.00 73.00 393 GLN A N 1
ATOM 2914 C CA . GLN A 1 393 ? -42.991 -8.620 47.566 1.00 73.00 393 GLN A CA 1
ATOM 2915 C C . GLN A 1 393 ? -43.469 -10.053 47.875 1.00 73.00 393 GLN A C 1
ATOM 2917 O O . GLN A 1 393 ? -43.276 -10.964 47.067 1.00 73.00 393 GLN A O 1
ATOM 2922 N N . ALA A 1 394 ? -44.066 -10.267 49.050 1.00 69.56 394 ALA A N 1
ATOM 2923 C CA . ALA A 1 394 ? -44.433 -11.603 49.540 1.00 69.56 394 ALA A CA 1
ATOM 2924 C C . ALA A 1 394 ? -45.637 -12.237 48.810 1.00 69.56 394 ALA A C 1
ATOM 2926 O O . ALA A 1 394 ? -45.829 -13.447 48.876 1.00 69.56 394 ALA A O 1
ATOM 2927 N N . ASP A 1 395 ? -46.444 -11.423 48.136 1.00 69.38 395 ASP A N 1
ATOM 2928 C CA . ASP A 1 395 ? -47.693 -11.770 47.452 1.00 69.38 395 ASP A CA 1
ATOM 2929 C C . ASP A 1 395 ? -47.515 -11.966 45.935 1.00 69.38 395 ASP A C 1
ATOM 2931 O O . ASP A 1 395 ? -48.038 -12.927 45.376 1.00 69.38 395 ASP A O 1
ATOM 2935 N N . THR A 1 396 ? -46.768 -11.087 45.264 1.00 70.69 396 THR A N 1
ATOM 2936 C CA . THR A 1 396 ? -46.591 -11.078 43.798 1.00 70.69 396 THR A CA 1
ATOM 2937 C C . THR A 1 396 ? -45.220 -11.590 43.349 1.00 70.69 396 THR A C 1
ATOM 2939 O O . THR A 1 396 ? -45.041 -11.941 42.183 1.00 70.69 396 THR A O 1
ATOM 2942 N N . GLY A 1 397 ? -44.227 -11.613 44.245 1.00 68.38 397 GLY A N 1
ATOM 2943 C CA . GLY A 1 397 ? -42.838 -11.947 43.922 1.00 68.38 397 GLY A CA 1
ATOM 2944 C C . GLY A 1 397 ? -42.093 -10.885 43.098 1.00 68.38 397 GLY A C 1
ATOM 2945 O O . GLY A 1 397 ? -40.922 -11.110 42.757 1.00 68.38 397 GLY A O 1
ATOM 2946 N N . SER A 1 398 ? -42.728 -9.744 42.787 1.00 75.38 398 SER A N 1
ATOM 2947 C CA . SER A 1 398 ? -42.096 -8.628 42.077 1.00 75.38 398 SER A CA 1
ATOM 2948 C C . SER A 1 398 ? -41.044 -7.942 42.945 1.00 75.38 398 SER A C 1
ATOM 2950 O O . SER A 1 398 ? -41.178 -7.859 44.167 1.00 75.38 398 SER A O 1
ATOM 2952 N N . LEU A 1 399 ? -39.974 -7.470 42.305 1.00 81.50 399 LEU A N 1
ATOM 2953 C CA . LEU A 1 399 ? -38.940 -6.679 42.965 1.00 81.50 399 LEU A CA 1
ATOM 2954 C C . LEU A 1 399 ? -39.488 -5.274 43.225 1.00 81.50 399 LEU A C 1
ATOM 2956 O O . LEU A 1 399 ? -40.024 -4.648 42.312 1.00 81.50 399 LEU A O 1
ATOM 2960 N N . GLU A 1 400 ? -39.338 -4.775 44.448 1.00 78.75 400 GLU A N 1
ATOM 2961 C CA . GLU A 1 400 ? -39.736 -3.417 44.818 1.00 78.75 400 GLU A CA 1
ATOM 2962 C C . GLU A 1 400 ? -38.587 -2.695 45.521 1.00 78.75 400 GLU A C 1
ATOM 2964 O O . GLU A 1 400 ? -37.988 -3.207 46.474 1.00 78.75 400 GLU A O 1
ATOM 2969 N N . ILE A 1 401 ? -38.299 -1.482 45.053 1.00 76.88 401 ILE A N 1
ATOM 2970 C CA . ILE A 1 401 ? -37.374 -0.558 45.700 1.00 76.88 401 ILE A CA 1
ATOM 2971 C C . ILE A 1 401 ? -38.194 0.382 46.571 1.00 76.88 401 ILE A C 1
ATOM 2973 O O . ILE A 1 401 ? -39.019 1.159 46.084 1.00 76.88 401 ILE A O 1
ATOM 2977 N N . LEU A 1 402 ? -37.930 0.311 47.873 1.00 71.88 402 LEU A N 1
ATOM 2978 C CA . LEU A 1 402 ? -38.465 1.256 48.833 1.00 71.88 402 LEU A CA 1
ATOM 2979 C C . LEU A 1 402 ? -37.611 2.523 48.813 1.00 71.88 402 LEU A C 1
ATOM 2981 O O . LEU A 1 402 ? -36.457 2.515 49.244 1.00 71.88 402 LEU A O 1
ATOM 2985 N N . VAL A 1 403 ? -38.188 3.617 48.330 1.00 65.81 403 VAL A N 1
ATOM 2986 C CA . VAL A 1 403 ? -37.578 4.942 48.428 1.00 65.81 403 VAL A CA 1
ATOM 2987 C C . VAL A 1 403 ? -37.936 5.501 49.800 1.00 65.81 403 VAL A C 1
ATOM 2989 O O . VAL A 1 403 ? -39.021 6.049 50.004 1.00 65.81 403 VAL A O 1
ATOM 2992 N N . ASP A 1 404 ? -37.033 5.290 50.758 1.00 60.53 404 ASP A N 1
ATOM 2993 C CA . ASP A 1 404 ? -37.065 5.908 52.081 1.00 60.53 404 ASP A CA 1
ATOM 2994 C C . ASP A 1 404 ? -36.013 7.029 52.187 1.00 60.53 404 ASP A C 1
ATOM 2996 O O . ASP A 1 404 ? -35.151 7.207 51.321 1.00 60.53 404 ASP A O 1
ATOM 3000 N N . SER A 1 405 ? -36.063 7.804 53.270 1.00 53.75 405 SER A N 1
ATOM 3001 C CA . SER A 1 405 ? -35.135 8.917 53.531 1.00 53.75 405 SER A CA 1
ATOM 3002 C C . SER A 1 405 ? -33.662 8.503 53.688 1.00 53.75 405 SER A C 1
ATOM 3004 O O . SER A 1 405 ? -32.801 9.369 53.843 1.00 53.75 405 SER A O 1
ATOM 3006 N N . ARG A 1 406 ? -33.344 7.199 53.654 1.00 58.91 406 ARG A N 1
ATOM 3007 C CA . ARG A 1 406 ? -31.978 6.677 53.805 1.00 58.91 406 ARG A CA 1
ATOM 3008 C C . ARG A 1 406 ? -31.266 6.446 52.475 1.00 58.91 406 ARG A C 1
ATOM 3010 O O . ARG A 1 406 ? -30.085 6.107 52.510 1.00 58.91 406 ARG A O 1
ATOM 3017 N N . ALA A 1 407 ? -31.941 6.651 51.336 1.00 63.56 407 ALA A N 1
ATOM 3018 C CA . ALA A 1 407 ? -31.358 6.498 50.000 1.00 63.56 407 ALA A CA 1
ATOM 3019 C C . ALA A 1 407 ? -30.598 5.164 49.856 1.00 63.56 407 ALA A C 1
ATOM 3021 O O . ALA A 1 407 ? -29.446 5.124 49.417 1.00 63.56 407 ALA A O 1
ATOM 3022 N N . THR A 1 408 ? -31.233 4.074 50.304 1.00 74.19 408 THR A N 1
ATOM 3023 C CA . THR A 1 408 ? -30.591 2.759 50.394 1.00 74.19 408 THR A CA 1
ATOM 3024 C C . THR A 1 408 ? -30.071 2.344 49.014 1.00 74.19 408 THR A C 1
ATOM 3026 O O . THR A 1 408 ? -30.857 2.271 48.067 1.00 74.19 408 THR A O 1
ATOM 3029 N N . PRO A 1 409 ? -28.758 2.103 48.860 1.00 82.81 409 PRO A N 1
ATOM 3030 C CA . PRO A 1 409 ? -28.200 1.779 47.562 1.00 82.81 409 PRO A CA 1
ATOM 3031 C C . PRO A 1 409 ? -28.617 0.375 47.127 1.00 82.81 409 PRO A C 1
ATOM 3033 O O . PRO A 1 409 ? -28.647 -0.569 47.924 1.00 82.81 409 PRO A O 1
ATOM 3036 N N . VAL A 1 410 ? -28.900 0.241 45.836 1.00 87.44 410 VAL A N 1
ATOM 3037 C CA . VAL A 1 410 ? -29.167 -1.050 45.209 1.00 87.44 410 VAL A CA 1
ATOM 3038 C C . VAL A 1 410 ? -27.822 -1.696 44.903 1.00 87.44 410 VAL A C 1
ATOM 3040 O O . VAL A 1 410 ? -27.025 -1.164 44.130 1.00 87.44 410 VAL A O 1
ATOM 3043 N N . GLU A 1 411 ? -27.554 -2.834 45.532 1.00 89.69 411 GLU A N 1
ATOM 3044 C CA . GLU A 1 411 ? -26.373 -3.646 45.261 1.00 89.69 411 GLU A CA 1
ATOM 3045 C C . GLU A 1 411 ? -26.762 -4.759 44.290 1.00 89.69 411 GLU A C 1
ATOM 3047 O O . GLU A 1 411 ? -27.680 -5.539 44.561 1.00 89.69 411 GLU A O 1
ATOM 3052 N N . VAL A 1 412 ? -26.049 -4.838 43.168 1.00 91.94 412 VAL A N 1
ATOM 3053 C CA . VAL A 1 412 ? -26.165 -5.925 42.197 1.00 91.94 412 VAL A CA 1
ATOM 3054 C C . VAL A 1 412 ? -24.827 -6.645 42.105 1.00 91.94 412 VAL A C 1
ATOM 3056 O O . VAL A 1 412 ? -23.794 -6.043 41.809 1.00 91.94 412 VAL A O 1
ATOM 3059 N N . LYS A 1 413 ? -24.849 -7.952 42.357 1.00 92.25 413 LYS A N 1
ATOM 3060 C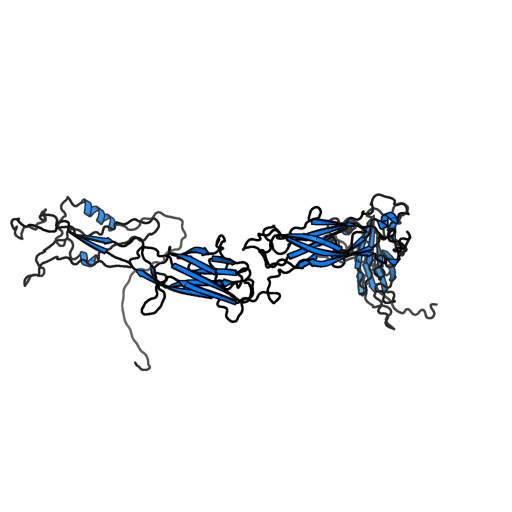 CA . LYS A 1 413 ? -23.702 -8.848 42.235 1.00 92.25 413 LYS A CA 1
ATOM 3061 C C . LYS A 1 413 ? -23.858 -9.662 40.966 1.00 92.25 413 LYS A C 1
ATOM 3063 O O . LYS A 1 413 ? -24.715 -10.538 40.898 1.00 92.25 413 LYS A O 1
ATOM 3068 N N . CYS A 1 414 ? -23.027 -9.375 39.972 1.00 92.81 414 CYS A N 1
ATOM 3069 C CA . CYS A 1 414 ? -22.990 -10.133 38.730 1.00 92.81 414 CYS A CA 1
ATOM 3070 C C . CYS A 1 414 ? -21.819 -11.116 38.757 1.00 92.81 414 CYS A C 1
ATOM 3072 O O . CYS A 1 414 ? -20.661 -10.707 38.856 1.00 92.81 414 CYS A O 1
ATOM 3074 N N . ARG A 1 415 ? -22.114 -12.413 38.649 1.00 91.81 415 ARG A N 1
ATOM 3075 C CA . ARG A 1 415 ? -21.130 -13.474 38.431 1.00 91.81 415 ARG A CA 1
ATOM 3076 C C . ARG A 1 415 ? -21.043 -13.759 36.938 1.00 91.81 415 ARG A C 1
ATOM 3078 O O . ARG A 1 415 ? -22.026 -14.143 36.306 1.00 91.81 415 ARG A O 1
ATOM 3085 N N . ILE A 1 416 ? -19.851 -13.569 36.387 1.00 92.88 416 ILE A N 1
ATOM 3086 C CA . ILE A 1 416 ? -19.521 -13.857 34.995 1.00 92.88 416 ILE A CA 1
ATOM 3087 C C . ILE A 1 416 ? -18.593 -15.063 34.978 1.00 92.88 416 ILE A C 1
ATOM 3089 O O . ILE A 1 416 ? -17.493 -15.003 35.524 1.00 92.88 416 ILE A O 1
ATOM 3093 N N . ALA A 1 417 ? -19.015 -16.153 34.353 1.00 91.38 417 ALA A N 1
ATOM 3094 C CA . ALA A 1 417 ? -18.162 -17.310 34.110 1.00 91.38 417 ALA A CA 1
ATOM 3095 C C . ALA A 1 417 ? -17.970 -17.526 32.609 1.00 91.38 417 ALA A C 1
ATOM 3097 O O . ALA A 1 417 ? -18.862 -17.269 31.798 1.00 91.38 417 ALA A O 1
ATOM 3098 N N . VAL A 1 418 ? -16.763 -17.964 32.269 1.00 91.56 418 VAL A N 1
ATOM 3099 C CA . VAL A 1 418 ? -16.307 -18.235 30.910 1.00 91.56 418 VAL A CA 1
ATOM 3100 C C . VAL A 1 418 ? -15.879 -19.696 30.858 1.00 91.56 418 VAL A C 1
ATOM 3102 O O . VAL A 1 418 ? -15.119 -20.142 31.720 1.00 91.56 418 VAL A O 1
ATOM 3105 N N . SER A 1 419 ? -16.364 -20.443 29.871 1.00 90.94 419 SER A N 1
ATOM 3106 C CA . SER A 1 419 ? -15.993 -21.840 29.635 1.00 90.94 419 SER A CA 1
ATOM 3107 C C . SER A 1 419 ? -15.607 -22.087 28.172 1.00 90.94 419 SER A C 1
ATOM 3109 O O . SER A 1 419 ? -15.811 -21.237 27.305 1.00 90.94 419 SER A O 1
ATOM 3111 N N . ASP A 1 420 ? -15.053 -23.273 27.913 1.00 89.88 420 ASP A N 1
ATOM 3112 C CA . ASP A 1 420 ? -14.537 -23.754 26.622 1.00 89.88 420 ASP A CA 1
ATOM 3113 C C . ASP A 1 420 ? -13.221 -23.102 26.178 1.00 89.88 420 ASP A C 1
ATOM 3115 O O . ASP A 1 420 ? -12.171 -23.739 26.270 1.00 89.88 420 ASP A O 1
ATOM 3119 N N . GLU A 1 421 ? -13.252 -21.842 25.744 1.00 90.81 421 GLU A N 1
ATOM 3120 C CA . GLU A 1 421 ? -12.074 -21.102 25.269 1.00 90.81 421 GLU A CA 1
ATOM 3121 C C . GLU A 1 421 ? -12.012 -19.685 25.870 1.00 90.81 421 GLU A C 1
ATOM 3123 O O . GLU A 1 421 ? -13.024 -19.181 26.371 1.00 90.81 421 GLU A O 1
ATOM 3128 N N . PRO A 1 422 ? -10.841 -19.016 25.862 1.00 87.94 422 PRO A N 1
ATOM 3129 C CA . PRO A 1 422 ? -10.694 -17.684 26.442 1.00 87.94 422 PRO A CA 1
ATOM 3130 C C . PRO A 1 422 ? -11.551 -16.601 25.765 1.00 87.94 422 PRO A C 1
ATOM 3132 O O . PRO A 1 422 ? -11.684 -16.525 24.539 1.00 87.94 422 PRO A O 1
ATOM 3135 N N . ALA A 1 423 ? -12.086 -15.700 26.587 1.00 87.88 423 ALA A N 1
ATOM 3136 C CA . ALA A 1 423 ? -12.827 -14.523 26.154 1.00 87.88 423 ALA A CA 1
ATOM 3137 C C . ALA A 1 423 ? -11.903 -13.294 26.097 1.00 87.88 423 ALA A C 1
ATOM 3139 O O . ALA A 1 423 ? -11.564 -12.720 27.133 1.00 87.88 423 ALA A O 1
ATOM 3140 N N . TYR A 1 424 ? -11.491 -12.889 24.894 1.00 83.50 424 TYR A N 1
ATOM 3141 C CA . TYR A 1 424 ? -10.663 -11.703 24.660 1.00 83.50 424 TYR A CA 1
ATOM 3142 C C . TYR A 1 424 ? -11.512 -10.432 24.631 1.00 83.50 424 TYR A C 1
ATOM 3144 O O . TYR A 1 424 ? -12.631 -10.435 24.107 1.00 83.50 424 TYR A O 1
ATOM 3152 N N . GLY A 1 425 ? -10.974 -9.349 25.202 1.00 80.38 425 GLY A N 1
ATOM 3153 C CA . GLY A 1 425 ? -11.655 -8.057 25.322 1.00 80.38 425 GLY A CA 1
ATOM 3154 C C . GLY A 1 425 ? -13.060 -8.177 25.913 1.00 80.38 425 GLY A C 1
ATOM 3155 O O . GLY A 1 425 ? -14.021 -7.736 25.284 1.00 80.38 425 GLY A O 1
ATOM 3156 N N . ALA A 1 426 ? -13.194 -8.838 27.066 1.00 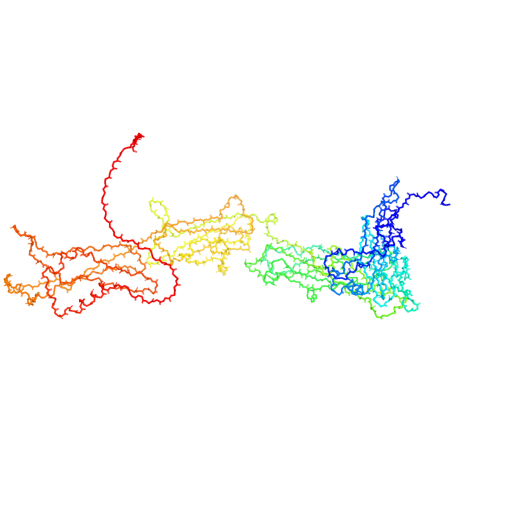86.06 426 ALA A N 1
ATOM 3157 C CA . ALA A 1 426 ? -14.482 -9.064 27.707 1.00 86.06 426 ALA A CA 1
ATOM 3158 C C . ALA A 1 426 ? -14.908 -7.839 28.529 1.00 86.06 426 ALA A C 1
ATOM 3160 O O . ALA A 1 426 ? -14.218 -7.458 29.476 1.00 86.06 426 ALA A O 1
ATOM 3161 N N . TYR A 1 427 ? -16.062 -7.257 28.201 1.00 87.62 427 TYR A N 1
ATOM 3162 C CA . TYR A 1 427 ? -16.643 -6.117 28.910 1.00 87.62 427 TYR A CA 1
ATOM 3163 C C . TYR A 1 427 ? -18.013 -6.459 29.485 1.00 87.62 427 TYR A C 1
ATOM 3165 O O . TYR A 1 427 ? -18.826 -7.110 28.827 1.00 87.62 427 TYR A O 1
ATOM 3173 N N . LEU A 1 428 ? -18.279 -5.956 30.690 1.00 90.88 428 LEU A N 1
ATOM 3174 C CA . LEU A 1 428 ? -19.614 -5.871 31.264 1.00 90.88 428 LEU A CA 1
ATOM 3175 C C . LEU A 1 428 ? -20.184 -4.504 30.898 1.00 90.88 428 LEU A C 1
ATOM 3177 O O . LEU A 1 428 ? -19.667 -3.470 31.320 1.00 90.88 428 LEU A O 1
ATOM 3181 N N . LEU A 1 429 ? -21.241 -4.507 30.102 1.00 90.75 429 LEU A N 1
ATOM 3182 C CA . LEU A 1 429 ? -22.012 -3.326 29.756 1.00 90.75 429 LEU A CA 1
ATOM 3183 C C . LEU A 1 429 ? -23.158 -3.182 30.748 1.00 90.75 429 LEU A C 1
ATOM 3185 O O . LEU A 1 429 ? -23.864 -4.155 31.023 1.00 90.75 429 LEU A O 1
ATOM 3189 N N . VAL A 1 430 ? -23.333 -1.969 31.260 1.00 90.75 430 VAL A N 1
ATOM 3190 C CA . VAL A 1 430 ? -24.345 -1.642 32.262 1.00 90.75 430 VAL A CA 1
ATOM 3191 C C . VAL A 1 430 ? -25.216 -0.515 31.720 1.00 90.75 430 VAL A C 1
ATOM 3193 O O . VAL A 1 430 ? -24.734 0.589 31.451 1.00 90.75 430 VAL A O 1
ATOM 3196 N N . SER A 1 431 ? -26.506 -0.800 31.549 1.00 89.44 431 SER A N 1
ATOM 3197 C CA . SER A 1 431 ? -27.542 0.180 31.225 1.00 89.44 431 SER A CA 1
ATOM 3198 C C . SER A 1 431 ? -28.510 0.306 32.395 1.00 89.44 431 SER A C 1
ATOM 3200 O O . SER A 1 431 ? -28.935 -0.689 32.976 1.00 89.44 431 SER A O 1
ATOM 3202 N N . TYR A 1 432 ? -28.796 1.539 32.796 1.00 89.38 432 TYR A N 1
ATOM 3203 C CA . TYR A 1 432 ? -29.685 1.844 33.910 1.00 89.38 432 TYR A CA 1
ATOM 3204 C C . TYR A 1 432 ? -30.253 3.257 33.749 1.00 89.38 432 TYR A C 1
ATOM 3206 O O . TYR A 1 432 ? -29.773 4.042 32.930 1.00 89.38 432 TYR A O 1
ATOM 3214 N N . ASN A 1 433 ? -31.260 3.609 34.550 1.00 85.81 433 ASN A N 1
ATOM 3215 C CA . ASN A 1 433 ? -31.802 4.969 34.597 1.00 85.81 433 ASN A CA 1
ATOM 3216 C C . ASN A 1 433 ? -30.779 5.946 35.223 1.00 85.81 433 ASN A C 1
ATOM 3218 O O . ASN A 1 433 ? -30.831 6.235 36.421 1.00 85.81 433 ASN A O 1
ATOM 3222 N N . SER A 1 434 ? -29.841 6.460 34.419 1.00 83.00 434 SER A N 1
ATOM 3223 C CA . SER A 1 434 ? -28.771 7.374 34.861 1.00 83.00 434 SER A CA 1
ATOM 3224 C C . SER A 1 434 ? -29.271 8.722 35.374 1.00 83.00 434 SER A C 1
ATOM 3226 O O . SER A 1 434 ? -28.562 9.408 36.101 1.00 83.00 434 SER A O 1
ATOM 3228 N N . GLU A 1 435 ? -30.502 9.095 35.029 1.00 79.69 435 GLU A N 1
ATOM 3229 C CA . GLU A 1 435 ? -31.178 10.274 35.576 1.00 79.69 435 GLU A CA 1
ATOM 3230 C C . GLU A 1 435 ? -31.596 10.090 37.044 1.00 79.69 435 GLU A C 1
ATOM 3232 O O . GLU A 1 435 ? -31.852 11.078 37.720 1.00 79.69 435 GLU A O 1
ATOM 3237 N N . ALA A 1 436 ? -31.646 8.850 37.548 1.00 79.00 436 ALA A N 1
ATOM 3238 C CA . ALA A 1 436 ? -32.145 8.521 38.884 1.00 79.00 436 ALA A CA 1
ATOM 3239 C C . ALA A 1 436 ? -31.073 7.933 39.822 1.00 79.00 436 ALA A C 1
ATOM 3241 O O . ALA A 1 436 ? -31.162 8.096 41.046 1.00 79.00 436 ALA A O 1
ATOM 3242 N N . PHE A 1 437 ? -30.061 7.261 39.260 1.00 84.44 437 PHE A N 1
ATOM 3243 C CA . PHE A 1 437 ? -29.003 6.566 39.996 1.00 84.44 437 PHE A CA 1
ATOM 3244 C C . PHE A 1 437 ? -27.605 7.013 39.574 1.00 84.44 437 PHE A C 1
ATOM 3246 O O . PHE A 1 437 ? -27.357 7.342 38.420 1.00 84.44 437 PHE A O 1
ATOM 3253 N N . SER A 1 438 ? -26.658 6.943 40.504 1.00 83.31 438 SER A N 1
ATOM 3254 C CA . SER A 1 438 ? -25.223 7.005 40.208 1.00 83.31 438 SER A CA 1
ATOM 3255 C C . SER A 1 438 ? -24.588 5.635 40.442 1.00 83.31 438 SER A C 1
ATOM 3257 O O . SER A 1 438 ? -24.943 4.945 41.400 1.00 83.31 438 SER A O 1
ATOM 3259 N N . LEU A 1 439 ? -23.674 5.222 39.562 1.00 83.81 439 LEU A N 1
ATOM 3260 C CA . LEU A 1 439 ? -23.031 3.910 39.613 1.00 83.81 439 LEU A CA 1
ATOM 3261 C C . LEU A 1 439 ? -21.637 4.005 40.246 1.00 83.81 439 LEU A C 1
ATOM 3263 O O . LEU A 1 439 ? -20.838 4.879 39.925 1.00 83.81 439 LEU A O 1
ATOM 3267 N N . THR A 1 440 ? -21.326 3.081 41.151 1.00 78.81 440 THR A N 1
ATOM 3268 C CA . THR A 1 440 ? -19.967 2.813 41.638 1.00 78.81 440 THR A CA 1
ATOM 3269 C C . THR A 1 440 ? -19.713 1.309 41.557 1.00 78.81 440 THR A C 1
ATOM 3271 O O . THR A 1 440 ? -20.597 0.531 41.906 1.00 78.81 440 THR A O 1
ATOM 3274 N N . SER A 1 441 ? -18.529 0.866 41.126 1.00 70.00 441 SER A N 1
ATOM 3275 C CA . SER A 1 441 ? -18.193 -0.566 41.056 1.00 70.00 441 SER A CA 1
ATOM 3276 C C . SER A 1 441 ? -16.969 -0.928 41.879 1.00 70.00 441 SER A C 1
ATOM 3278 O O . SER A 1 441 ? -16.061 -0.118 42.045 1.00 70.00 441 SER A O 1
ATOM 3280 N N . SER A 1 442 ? -16.903 -2.188 42.300 1.00 61.25 442 SER A N 1
ATOM 3281 C CA . SER A 1 442 ? -15.659 -2.826 42.731 1.00 61.25 442 SER A CA 1
ATOM 3282 C C . SER A 1 442 ? -15.541 -4.215 42.096 1.00 61.25 442 SER A C 1
ATOM 3284 O O . SER A 1 442 ? -16.512 -4.973 42.056 1.00 61.25 442 SER A O 1
ATOM 3286 N N . LEU A 1 443 ? -14.355 -4.528 41.569 1.00 58.78 443 LEU A N 1
ATOM 3287 C CA . LEU A 1 443 ? -13.978 -5.856 41.076 1.00 58.78 443 LEU A CA 1
ATOM 3288 C C . LEU A 1 443 ? -13.115 -6.535 42.141 1.00 58.78 443 LEU A C 1
ATOM 3290 O O . LEU A 1 443 ? -12.105 -5.973 42.561 1.00 58.78 443 LEU A O 1
ATOM 3294 N N . GLU A 1 444 ? -13.455 -7.760 42.548 1.00 54.00 444 GLU A N 1
ATOM 3295 C CA . GLU A 1 444 ? -12.663 -8.519 43.536 1.00 54.00 444 GLU A CA 1
ATOM 3296 C C . GLU A 1 444 ? -11.402 -9.200 42.950 1.00 54.00 444 GLU A C 1
ATOM 3298 O O . GLU A 1 444 ? -10.819 -10.092 43.563 1.00 54.00 444 GLU A O 1
ATOM 3303 N N . LYS A 1 445 ? -10.886 -8.743 41.800 1.00 41.59 445 LYS A N 1
ATOM 3304 C CA . LYS A 1 445 ? -9.545 -9.110 41.312 1.00 41.59 445 LYS A CA 1
ATOM 3305 C C . LYS A 1 445 ? -8.809 -7.905 40.724 1.00 41.59 445 LYS A C 1
ATOM 3307 O O . LYS A 1 445 ? -9.261 -7.299 39.764 1.00 41.59 445 LYS A O 1
ATOM 3312 N N . SER A 1 446 ? -7.661 -7.612 41.336 1.00 40.12 446 SER A N 1
ATOM 3313 C CA . SER A 1 446 ? -6.544 -6.749 40.918 1.00 40.12 446 SER A CA 1
ATOM 3314 C C . SER A 1 446 ? -6.614 -6.109 39.517 1.00 40.12 446 SER A C 1
ATOM 3316 O O . SER A 1 446 ? -6.007 -6.621 38.581 1.00 40.12 446 SER A O 1
ATOM 3318 N N . ALA A 1 447 ? -7.275 -4.959 39.390 1.00 35.31 447 ALA A N 1
ATOM 3319 C CA . ALA A 1 447 ? -6.939 -3.876 38.459 1.00 35.31 447 ALA 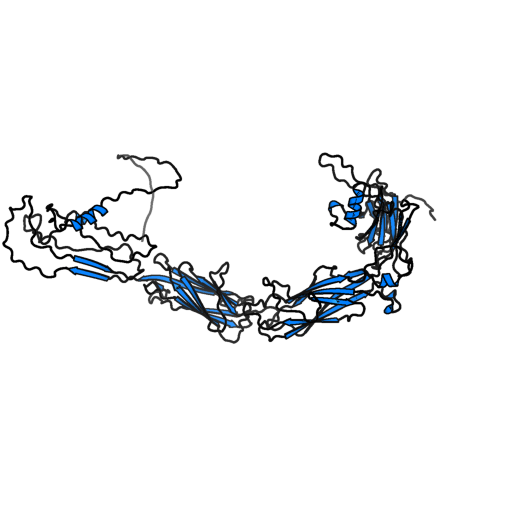A CA 1
ATOM 3320 C C . ALA A 1 447 ? -7.851 -2.671 38.744 1.00 35.31 447 ALA A C 1
ATOM 3322 O O . ALA A 1 447 ? -8.988 -2.834 39.184 1.00 35.31 447 ALA A O 1
ATOM 3323 N N . SER A 1 448 ? -7.339 -1.462 38.517 1.00 38.91 448 SER A N 1
ATOM 3324 C CA . SER A 1 448 ? -8.100 -0.210 38.547 1.00 38.91 448 SER A CA 1
ATOM 3325 C C . SER A 1 448 ? -9.358 -0.320 37.679 1.00 38.91 448 SER A C 1
ATOM 3327 O O . SER A 1 448 ? -9.260 -0.657 36.501 1.00 38.91 448 SER A O 1
ATOM 3329 N N . SER A 1 449 ? -10.528 -0.045 38.255 1.00 44.59 449 SER A N 1
ATOM 3330 C CA . SER A 1 449 ? -11.794 0.010 37.518 1.00 44.59 449 SER A CA 1
ATOM 3331 C C . SER A 1 449 ? -12.083 1.460 37.147 1.00 44.59 449 SER A C 1
ATOM 3333 O O . SER A 1 449 ? -12.502 2.249 37.988 1.00 44.59 449 SER A O 1
ATOM 3335 N N . GLU A 1 450 ? -11.819 1.820 35.894 1.00 49.72 450 GLU A N 1
ATOM 3336 C CA . GLU A 1 450 ? -12.341 3.052 35.305 1.00 49.72 450 GLU A CA 1
ATOM 3337 C C . GLU A 1 450 ? -13.490 2.691 34.368 1.00 49.72 450 GLU A C 1
ATOM 3339 O O . GLU A 1 450 ? -13.363 1.835 33.491 1.00 49.72 450 GLU A O 1
ATOM 3344 N N . PHE A 1 451 ? -14.632 3.330 34.593 1.00 53.78 451 PHE A N 1
ATOM 3345 C CA . PHE A 1 451 ? -15.790 3.234 33.723 1.00 53.78 451 PHE A CA 1
ATOM 3346 C C . PHE A 1 451 ? -15.596 4.119 32.491 1.00 53.78 451 PHE A C 1
ATOM 3348 O O . PHE A 1 451 ? -15.070 5.231 32.586 1.00 53.78 451 PHE A O 1
ATOM 3355 N N . ARG A 1 452 ? -16.026 3.625 31.327 1.00 56.88 452 ARG A N 1
ATOM 3356 C CA . ARG A 1 452 ? -16.089 4.421 30.097 1.00 56.88 452 ARG A CA 1
ATOM 3357 C C . ARG A 1 452 ? -17.512 4.430 29.556 1.00 56.88 452 ARG A C 1
ATOM 3359 O O . ARG A 1 452 ? -18.102 3.364 29.356 1.00 56.88 452 ARG A O 1
ATOM 3366 N N . SER A 1 453 ? -18.001 5.628 29.241 1.00 52.31 453 SER A N 1
ATOM 3367 C CA . SER A 1 453 ? -19.276 5.829 28.555 1.00 52.31 453 SER A CA 1
ATOM 3368 C C . SER A 1 453 ? -19.215 5.232 27.144 1.00 52.31 453 SER A C 1
ATOM 3370 O O . SER A 1 453 ? -18.293 5.522 26.376 1.00 52.31 453 SER A O 1
ATOM 3372 N N . ALA A 1 454 ? -20.176 4.369 26.809 1.00 54.22 454 ALA A N 1
ATOM 3373 C CA . ALA A 1 454 ? -20.278 3.709 25.510 1.00 54.22 454 ALA A CA 1
ATOM 3374 C C . ALA A 1 454 ? -21.499 4.235 24.735 1.00 54.22 454 ALA A C 1
ATOM 3376 O O . ALA A 1 454 ? -22.512 4.595 25.320 1.00 54.22 454 ALA A O 1
ATOM 3377 N N . ALA A 1 455 ? -21.450 4.238 23.399 1.00 48.12 455 ALA A N 1
ATOM 3378 C CA . ALA A 1 455 ? -22.490 4.862 22.565 1.00 48.12 455 ALA A CA 1
ATOM 3379 C C . ALA A 1 455 ? -23.920 4.297 22.755 1.00 48.12 455 ALA A C 1
ATOM 3381 O O . ALA A 1 455 ? -24.883 4.997 22.464 1.00 48.12 455 ALA A O 1
ATOM 3382 N N . ASN A 1 456 ? -24.059 3.058 23.254 1.00 56.44 456 ASN A N 1
ATOM 3383 C CA . ASN A 1 456 ? -25.344 2.356 23.422 1.00 56.44 456 ASN A CA 1
ATOM 3384 C C . ASN A 1 456 ? -25.628 1.879 24.862 1.00 56.44 456 ASN A C 1
ATOM 3386 O O . ASN A 1 456 ? -26.678 1.292 25.108 1.00 56.44 456 ASN A O 1
ATOM 3390 N N . TYR A 1 457 ? -24.696 2.069 25.798 1.00 59.41 457 TYR A N 1
ATOM 3391 C CA . TYR A 1 457 ? -24.832 1.668 27.202 1.00 59.41 457 TYR A CA 1
ATOM 3392 C C . TYR A 1 457 ? -24.253 2.776 28.067 1.00 59.41 457 TYR A C 1
ATOM 3394 O O . TYR A 1 457 ? -23.209 3.327 27.728 1.00 59.41 457 TYR A O 1
ATOM 3402 N N . THR A 1 458 ? -24.908 3.083 29.185 1.00 70.25 458 THR A N 1
ATOM 3403 C CA . THR A 1 458 ? -24.486 4.181 30.065 1.00 70.25 458 THR A CA 1
ATOM 3404 C C . THR A 1 458 ? -23.044 4.018 30.523 1.00 70.25 458 THR A C 1
ATOM 3406 O O . THR A 1 458 ? -22.306 4.995 30.498 1.00 70.25 458 THR A O 1
ATOM 3409 N N . GLU A 1 459 ? -22.625 2.793 30.854 1.00 82.19 459 GLU A N 1
ATOM 3410 C CA . GLU A 1 459 ? -21.279 2.520 31.350 1.00 82.19 459 GLU A CA 1
ATOM 3411 C C . GLU A 1 459 ? -20.747 1.149 30.900 1.00 82.19 459 GLU A C 1
ATOM 3413 O O . GLU A 1 459 ? -21.508 0.203 30.672 1.00 82.19 459 GLU A O 1
ATOM 3418 N N . SER A 1 460 ? -19.421 1.026 30.787 1.00 83.00 460 SER A N 1
ATOM 3419 C CA . SER A 1 460 ? -18.728 -0.227 30.457 1.00 83.00 460 SER A CA 1
ATOM 3420 C C . SER A 1 460 ? -17.555 -0.502 31.399 1.00 83.00 460 SER A C 1
ATOM 3422 O O . SER A 1 460 ? -16.810 0.409 31.759 1.00 83.00 460 SER A O 1
ATOM 3424 N N . LEU A 1 461 ? -17.393 -1.768 31.792 1.00 83.69 461 LEU A N 1
ATOM 3425 C CA . LEU A 1 461 ? -16.364 -2.241 32.719 1.00 83.69 461 LEU A CA 1
ATOM 3426 C C . LEU A 1 461 ? -15.554 -3.372 32.077 1.00 83.69 461 LEU A C 1
ATOM 3428 O O . LEU A 1 461 ? -16.126 -4.382 31.666 1.00 83.69 461 LEU A O 1
ATOM 3432 N N . LEU A 1 462 ? -14.227 -3.230 32.011 1.00 81.94 462 LEU A N 1
ATOM 3433 C CA . LEU A 1 462 ? -13.348 -4.300 31.533 1.00 81.94 462 LEU A CA 1
ATOM 3434 C C . LEU A 1 462 ? -13.306 -5.444 32.557 1.00 81.94 462 LEU A C 1
ATOM 3436 O O . LEU A 1 462 ? -12.871 -5.259 33.691 1.00 81.94 462 LEU A O 1
ATOM 3440 N N . ILE A 1 463 ? -13.730 -6.635 32.138 1.00 82.50 463 ILE A N 1
ATOM 3441 C CA . ILE A 1 463 ? -13.719 -7.858 32.955 1.00 82.50 463 ILE A CA 1
ATOM 3442 C C . ILE A 1 463 ? -12.367 -8.567 32.822 1.00 82.50 463 ILE A C 1
ATOM 3444 O O . ILE A 1 463 ? -11.826 -9.082 33.800 1.00 82.50 463 ILE A O 1
ATOM 3448 N N . GLY A 1 464 ? -11.814 -8.601 31.607 1.00 77.31 464 GLY A N 1
ATOM 3449 C CA . GLY A 1 464 ? -10.503 -9.182 31.350 1.00 77.31 464 GLY A CA 1
ATOM 3450 C C . GLY A 1 464 ? -10.177 -9.309 29.868 1.00 77.31 464 GLY A C 1
ATOM 3451 O O . GLY A 1 464 ? -11.055 -9.329 29.006 1.00 77.31 464 GLY A O 1
ATOM 3452 N N . ASN A 1 465 ? -8.883 -9.401 29.581 1.00 76.38 465 ASN A N 1
ATOM 3453 C CA . ASN A 1 465 ? -8.362 -9.539 28.230 1.00 76.38 465 ASN A CA 1
ATOM 3454 C C . ASN A 1 465 ? -7.088 -10.413 28.216 1.00 76.38 465 ASN A C 1
ATOM 3456 O O . ASN A 1 465 ? -5.979 -9.881 28.290 1.00 76.38 465 ASN A O 1
ATOM 3460 N N . PRO A 1 466 ? -7.223 -11.749 28.148 1.00 78.50 466 PRO A N 1
ATOM 3461 C CA . PRO A 1 466 ? -8.476 -12.508 28.146 1.00 78.50 466 PRO A CA 1
ATOM 3462 C C . PRO A 1 466 ? -8.993 -12.860 29.551 1.00 78.50 466 PRO A C 1
ATOM 3464 O O . PRO A 1 466 ? -8.239 -12.922 30.521 1.00 78.50 466 PRO A O 1
ATOM 3467 N N . VAL A 1 467 ? -10.283 -13.188 29.646 1.00 83.38 467 VAL A N 1
ATOM 3468 C CA . VAL A 1 467 ? -10.827 -14.004 30.744 1.00 83.38 467 VAL A CA 1
ATOM 3469 C C . VAL A 1 467 ? -10.661 -15.474 30.357 1.00 83.38 467 VAL A C 1
ATOM 3471 O O . VAL A 1 467 ? -11.190 -15.914 29.336 1.00 83.38 467 VAL A O 1
ATOM 3474 N N . ARG A 1 468 ? -9.888 -16.236 31.139 1.00 85.44 468 ARG A N 1
ATOM 3475 C CA . ARG A 1 468 ? -9.589 -17.649 30.851 1.00 85.44 468 ARG A CA 1
ATOM 3476 C C . ARG A 1 468 ? -10.629 -18.581 31.489 1.00 85.44 468 ARG A C 1
ATOM 3478 O O . ARG A 1 468 ? -11.095 -18.273 32.583 1.00 85.44 468 ARG A O 1
ATOM 3485 N N . PRO A 1 469 ? -10.942 -19.733 30.866 1.00 87.44 469 PRO A N 1
ATOM 3486 C CA . PRO A 1 469 ? -11.850 -20.731 31.425 1.00 87.44 469 PRO A CA 1
ATOM 3487 C C . PRO A 1 469 ? -11.147 -21.577 32.501 1.00 87.44 469 PRO A C 1
ATOM 3489 O O . PRO A 1 469 ? -10.922 -22.772 32.337 1.00 87.44 469 PRO A O 1
ATOM 3492 N N . ASP A 1 470 ? -10.754 -20.951 33.611 1.00 82.88 470 ASP A N 1
ATOM 3493 C CA . ASP A 1 470 ? -10.069 -21.597 34.743 1.00 82.88 470 ASP A CA 1
ATOM 3494 C C . ASP A 1 470 ? -11.043 -22.187 35.785 1.00 82.88 470 ASP A C 1
ATOM 3496 O O . ASP A 1 470 ? -10.639 -22.580 36.881 1.00 82.88 470 ASP A O 1
ATOM 3500 N N . GLY A 1 471 ? -12.337 -22.233 35.450 1.00 76.94 471 GLY A N 1
ATOM 3501 C CA . GLY A 1 471 ? -13.415 -22.660 36.342 1.00 76.94 471 GLY A CA 1
ATOM 3502 C C . GLY A 1 471 ? -13.784 -21.628 37.412 1.00 76.94 471 GLY A C 1
ATOM 3503 O O . GLY A 1 471 ? -14.627 -21.918 38.261 1.00 76.94 471 GLY A O 1
ATOM 3504 N N . ARG A 1 472 ? -13.182 -20.431 37.400 1.00 82.75 472 ARG A N 1
ATOM 3505 C CA . ARG A 1 472 ? -13.514 -19.349 38.333 1.00 82.75 472 ARG A CA 1
ATOM 3506 C C . ARG A 1 472 ? -14.445 -18.345 37.662 1.00 82.75 472 ARG A C 1
ATOM 3508 O O . ARG A 1 472 ? -14.244 -17.956 36.517 1.00 82.75 472 ARG A O 1
ATOM 3515 N N . SER A 1 473 ? -15.445 -17.875 38.402 1.00 84.69 473 SER A N 1
ATOM 3516 C CA . SER A 1 473 ? -16.249 -16.725 37.990 1.00 84.69 473 SER A CA 1
ATOM 3517 C C . SER A 1 473 ? -15.564 -15.417 38.385 1.00 84.69 473 SER A C 1
ATOM 3519 O O . SER A 1 473 ? -14.985 -15.312 39.469 1.00 84.69 473 SER A O 1
ATOM 3521 N N . VAL A 1 474 ? -15.665 -14.403 37.532 1.00 86.88 474 VAL A N 1
ATOM 3522 C CA . VAL A 1 474 ? -15.391 -13.011 37.893 1.00 86.88 474 VAL A CA 1
ATOM 3523 C C . VAL A 1 474 ? -16.651 -12.438 38.529 1.00 86.88 474 VAL A C 1
ATOM 3525 O O . VAL A 1 474 ? -17.731 -12.519 37.948 1.00 86.88 474 VAL A O 1
ATOM 3528 N N . GLU A 1 475 ? -16.523 -11.880 39.729 1.00 87.94 475 GLU A N 1
ATOM 3529 C CA . GLU A 1 475 ? -17.624 -11.211 40.422 1.00 87.94 475 GLU A CA 1
ATOM 3530 C C . GLU A 1 475 ? -17.458 -9.694 40.298 1.00 87.94 475 GLU A C 1
ATOM 3532 O O . GLU A 1 475 ? -16.443 -9.128 40.716 1.00 87.94 475 GLU A O 1
ATOM 3537 N N . ALA A 1 476 ? -18.460 -9.042 39.713 1.00 88.06 476 ALA A N 1
ATOM 3538 C CA . ALA A 1 476 ? -18.578 -7.593 39.671 1.00 88.06 476 ALA A CA 1
ATOM 3539 C C . ALA A 1 476 ? -19.646 -7.155 40.679 1.00 88.06 476 ALA A C 1
ATOM 3541 O O . ALA A 1 476 ? -20.810 -7.550 40.565 1.00 88.06 476 ALA A O 1
ATOM 3542 N N . ARG A 1 477 ? -19.255 -6.332 41.659 1.00 89.56 477 ARG A N 1
ATOM 3543 C CA . ARG A 1 477 ? -20.189 -5.713 42.607 1.00 89.56 477 ARG A CA 1
ATOM 3544 C C . ARG A 1 477 ? -20.484 -4.291 42.166 1.00 89.56 477 ARG A C 1
ATOM 3546 O O . ARG A 1 477 ? -19.591 -3.439 42.164 1.00 89.56 477 ARG A O 1
ATOM 3553 N N . LEU A 1 478 ? -21.731 -4.059 41.779 1.00 90.00 478 LEU A N 1
ATOM 3554 C CA . LEU A 1 478 ? -22.235 -2.793 41.267 1.00 90.00 478 LEU A CA 1
ATOM 3555 C C . LEU A 1 478 ? -23.149 -2.166 42.318 1.00 90.00 478 LEU A C 1
ATOM 3557 O O . LEU A 1 478 ? -24.116 -2.782 42.761 1.00 90.00 478 LEU A O 1
ATOM 3561 N N . LEU A 1 479 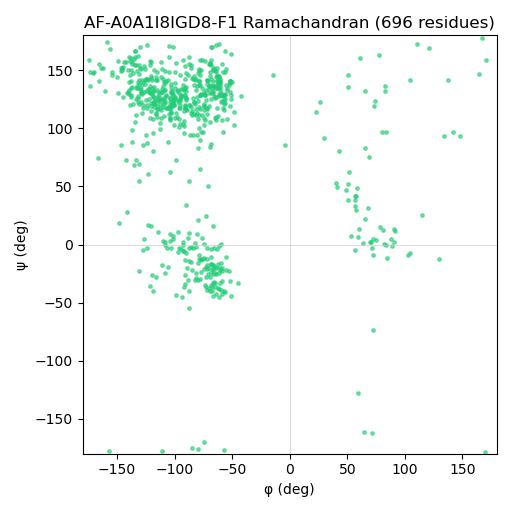? -22.826 -0.944 42.724 1.00 88.94 479 LEU A N 1
ATOM 3562 C CA . LEU A 1 479 ? -23.561 -0.184 43.722 1.00 88.94 479 LEU A CA 1
ATOM 3563 C C . LEU A 1 479 ? -24.237 1.008 43.044 1.00 88.94 479 LEU A C 1
ATOM 3565 O O . LEU A 1 479 ? -23.571 1.969 42.654 1.00 88.94 479 LEU A O 1
ATOM 3569 N N . PHE A 1 480 ? -25.559 0.948 42.929 1.00 88.06 480 PHE A N 1
ATOM 3570 C CA . PHE A 1 480 ? -26.382 2.014 42.374 1.00 88.06 480 PHE A CA 1
ATOM 3571 C C . PHE A 1 480 ? -26.935 2.865 43.515 1.00 88.06 480 PHE A C 1
ATOM 3573 O O . PHE A 1 480 ? -27.804 2.434 44.277 1.00 88.06 480 PHE A O 1
ATOM 3580 N N . LYS A 1 481 ? -26.417 4.084 43.656 1.00 85.31 481 LYS A N 1
ATOM 3581 C CA . LYS A 1 481 ? -26.859 5.036 44.678 1.00 85.31 481 LYS A CA 1
ATOM 3582 C C . LYS A 1 481 ? -27.988 5.906 44.119 1.00 85.31 481 LYS A C 1
ATOM 3584 O O . LYS A 1 481 ? -27.734 6.633 43.151 1.00 85.31 481 LYS A O 1
ATOM 3589 N N . PRO A 1 482 ? -29.202 5.856 44.692 1.00 82.38 482 PRO A N 1
ATOM 3590 C CA . PRO A 1 482 ? -30.309 6.689 44.239 1.00 82.38 482 PRO A CA 1
ATOM 3591 C C . PRO A 1 482 ? -30.056 8.158 44.602 1.00 82.38 482 PRO A C 1
ATOM 3593 O O . PRO A 1 482 ? -29.629 8.457 45.716 1.00 82.38 482 PRO A O 1
ATOM 3596 N N . PHE A 1 483 ? -30.332 9.073 43.671 1.00 77.50 483 PHE A N 1
ATOM 3597 C CA . PHE A 1 483 ? -30.275 10.520 43.926 1.00 77.50 483 PHE A CA 1
ATOM 3598 C C . PHE A 1 483 ? -31.522 11.278 43.449 1.00 77.50 483 PHE A C 1
ATOM 3600 O O . PHE A 1 483 ? -31.803 12.351 43.976 1.00 77.50 483 PHE A O 1
ATOM 3607 N N . ALA A 1 484 ? -32.275 10.730 42.489 1.00 73.19 484 ALA A N 1
ATOM 3608 C CA . ALA A 1 484 ? -33.486 11.358 41.949 1.00 73.19 484 ALA A CA 1
ATOM 3609 C C . ALA A 1 484 ? -34.613 10.348 41.655 1.00 73.19 484 ALA A C 1
ATOM 3611 O O . ALA A 1 484 ? -35.449 10.572 40.784 1.00 73.19 484 ALA A O 1
ATOM 3612 N N . VAL A 1 485 ? -34.656 9.225 42.381 1.00 72.44 485 VAL A N 1
ATOM 3613 C CA . VAL A 1 485 ? -35.776 8.274 42.293 1.00 72.44 485 VAL A CA 1
ATOM 3614 C C . VAL A 1 485 ? -37.002 8.897 42.968 1.00 72.44 485 VAL A C 1
ATOM 3616 O O . VAL A 1 485 ? -36.975 9.165 44.168 1.00 72.44 485 VAL A O 1
ATOM 3619 N N . GLY A 1 486 ? -38.060 9.144 42.195 1.00 66.69 486 GLY A N 1
ATOM 3620 C CA . GLY A 1 486 ? -39.278 9.819 42.652 1.00 66.69 486 GLY A CA 1
ATOM 3621 C C . GLY A 1 486 ? -40.557 9.003 42.422 1.00 66.69 486 GLY A C 1
ATOM 3622 O O . GLY A 1 486 ? -40.513 7.975 41.746 1.00 66.69 486 GLY A O 1
ATOM 3623 N N . PRO A 1 487 ? -41.705 9.463 42.957 1.00 63.78 487 PRO A N 1
ATOM 3624 C CA . PRO A 1 487 ? -43.002 8.789 42.815 1.00 63.78 487 PRO A CA 1
ATOM 3625 C C . PRO A 1 487 ? -43.514 8.725 41.367 1.00 63.78 487 PRO A C 1
ATOM 3627 O O . PRO A 1 487 ? -44.338 7.871 41.058 1.00 63.78 487 PRO A O 1
ATOM 3630 N N . ASP A 1 488 ? -43.011 9.588 40.478 1.00 67.88 488 ASP A N 1
ATOM 3631 C CA . ASP A 1 488 ? -43.391 9.615 39.059 1.00 67.88 488 ASP A CA 1
ATOM 3632 C C . ASP A 1 488 ? -42.773 8.457 38.248 1.00 67.88 488 ASP A C 1
ATOM 3634 O O . ASP A 1 488 ? -43.168 8.204 37.109 1.00 67.88 488 ASP A O 1
ATOM 3638 N N . MET A 1 489 ? -41.805 7.727 38.817 1.00 75.12 489 MET A N 1
ATOM 3639 C CA . MET A 1 489 ? -41.201 6.555 38.181 1.00 75.12 489 MET A CA 1
ATOM 3640 C C . MET A 1 489 ? -41.945 5.290 38.607 1.00 75.12 489 MET A C 1
ATOM 3642 O O . MET A 1 489 ? -41.760 4.814 39.718 1.00 75.12 489 MET A O 1
ATOM 3646 N N . ALA A 1 490 ? -42.752 4.699 37.724 1.00 78.75 490 ALA A N 1
ATOM 3647 C CA . ALA A 1 490 ? -43.467 3.457 38.041 1.00 78.75 490 ALA A CA 1
ATOM 3648 C C . ALA A 1 490 ? -42.523 2.245 38.205 1.00 78.75 490 ALA A C 1
ATOM 3650 O O . ALA A 1 490 ? -42.751 1.376 39.050 1.00 78.75 490 ALA A O 1
ATOM 3651 N N . GLN A 1 491 ? -41.461 2.182 37.396 1.00 83.06 491 GLN A N 1
ATOM 3652 C CA . GLN A 1 491 ? -40.461 1.115 37.409 1.00 83.06 491 GLN A CA 1
ATOM 3653 C C . GLN A 1 491 ? -39.078 1.661 37.063 1.00 83.06 491 GLN A C 1
ATOM 3655 O O . GLN A 1 491 ? -38.950 2.624 36.307 1.00 83.06 491 GLN A O 1
ATOM 3660 N N . VAL A 1 492 ? -38.048 0.996 37.578 1.00 85.38 492 VAL A N 1
ATOM 3661 C CA . VAL A 1 492 ? -36.648 1.233 37.211 1.00 85.38 492 VAL A CA 1
ATOM 3662 C C . VAL A 1 492 ? -36.020 -0.058 36.698 1.00 85.38 492 VAL A C 1
ATOM 3664 O O . VAL A 1 492 ? -36.321 -1.148 37.195 1.00 85.38 492 VAL A O 1
ATOM 3667 N N . GLY A 1 493 ? -35.178 0.071 35.675 1.00 87.50 493 GLY A N 1
ATOM 3668 C CA . GLY A 1 493 ? -34.533 -1.048 34.994 1.00 87.50 493 GLY A CA 1
ATOM 3669 C C . GLY A 1 493 ? -33.016 -1.016 35.149 1.00 87.50 493 GLY A C 1
ATOM 3670 O O . GLY A 1 493 ? -32.397 0.047 35.101 1.00 87.50 493 GLY A O 1
ATOM 3671 N N . PHE A 1 494 ? -32.428 -2.197 35.310 1.00 90.25 494 PHE A N 1
ATOM 3672 C CA . PHE A 1 494 ? -30.990 -2.427 35.259 1.00 90.25 494 PHE A CA 1
ATOM 3673 C C . PHE A 1 494 ? -30.721 -3.566 34.279 1.00 90.25 494 PHE A C 1
ATOM 3675 O O . PHE A 1 494 ? -31.098 -4.713 34.529 1.00 90.25 494 PHE A O 1
ATOM 3682 N N . ASP A 1 495 ? -30.070 -3.246 33.170 1.00 91.94 495 ASP A N 1
ATOM 3683 C CA . ASP A 1 495 ? -29.726 -4.178 32.108 1.00 91.94 495 ASP A CA 1
ATOM 3684 C C . ASP A 1 495 ? -28.216 -4.397 32.064 1.00 91.94 495 ASP A C 1
ATOM 3686 O O . ASP A 1 495 ? -27.414 -3.461 32.029 1.00 91.94 495 ASP A O 1
ATOM 3690 N N . PHE A 1 496 ? -27.831 -5.666 32.024 1.00 93.38 496 PHE A N 1
ATOM 3691 C CA . PHE A 1 496 ? -26.449 -6.114 32.014 1.00 93.38 496 PHE A CA 1
ATOM 3692 C C . PHE A 1 496 ? -26.211 -6.968 30.781 1.00 93.38 496 PHE A C 1
ATOM 3694 O O . PHE A 1 496 ? -26.990 -7.878 30.480 1.00 93.38 496 PHE A O 1
ATOM 3701 N N . ALA A 1 497 ? -25.115 -6.707 30.080 1.00 93.31 497 ALA A N 1
ATOM 3702 C CA . ALA A 1 497 ? -24.700 -7.521 28.950 1.00 93.31 497 ALA A CA 1
ATOM 3703 C C . ALA A 1 497 ? -23.195 -7.766 28.988 1.00 93.31 497 ALA A C 1
ATOM 3705 O O . ALA A 1 497 ? -22.423 -6.836 29.194 1.00 93.31 497 ALA A O 1
ATOM 3706 N N . VAL A 1 498 ? -22.765 -9.002 28.745 1.00 92.31 498 VAL A N 1
ATOM 3707 C CA . VAL A 1 498 ? -21.352 -9.302 28.498 1.00 92.31 498 VAL A CA 1
ATOM 3708 C C . VAL A 1 498 ? -21.105 -9.314 26.998 1.00 92.31 498 VAL A C 1
ATOM 3710 O O . VAL A 1 498 ? -21.788 -10.023 26.255 1.00 92.31 498 VAL A O 1
ATOM 3713 N N . ILE A 1 499 ? -20.114 -8.541 26.562 1.00 90.31 499 ILE A N 1
ATOM 3714 C CA . ILE A 1 499 ? -19.601 -8.572 25.191 1.00 90.31 499 ILE A CA 1
ATOM 3715 C C . ILE A 1 499 ? -18.139 -8.995 25.190 1.00 90.31 499 ILE A C 1
ATOM 3717 O O . ILE A 1 499 ? -17.403 -8.733 26.139 1.00 90.31 499 ILE A O 1
ATOM 3721 N N . THR A 1 500 ? -17.724 -9.645 24.112 1.00 88.12 500 THR A N 1
ATOM 3722 C CA . THR A 1 500 ? -16.361 -10.140 23.915 1.00 88.12 50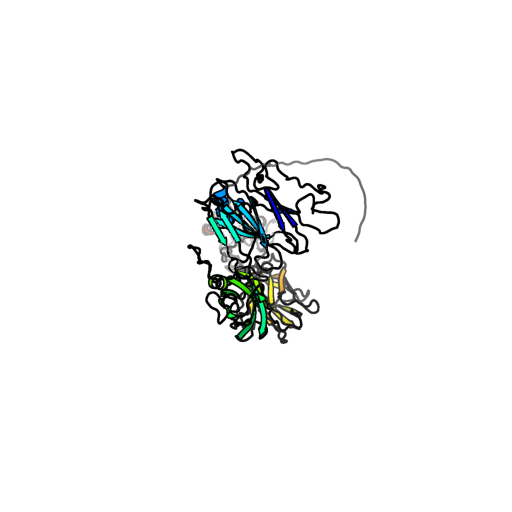0 THR A CA 1
ATOM 3723 C C . THR A 1 500 ? -15.970 -9.946 22.457 1.00 88.12 500 THR A C 1
ATOM 3725 O O . THR A 1 500 ? -16.840 -9.890 21.586 1.00 88.12 500 THR A O 1
ATOM 3728 N N . ARG A 1 501 ? -14.666 -9.880 22.171 1.00 82.88 501 ARG A N 1
ATOM 3729 C CA . ARG A 1 501 ? -14.160 -10.002 20.793 1.00 82.88 501 ARG A CA 1
ATOM 3730 C C . ARG A 1 501 ? -14.096 -11.459 20.335 1.00 82.88 501 ARG A C 1
ATOM 3732 O O . ARG A 1 501 ? -14.337 -11.741 19.164 1.00 82.88 501 ARG A O 1
ATOM 3739 N N . SER A 1 502 ? -13.861 -12.392 21.265 1.00 87.25 502 SER A N 1
ATOM 3740 C CA . SER A 1 502 ? -14.104 -13.823 21.029 1.00 87.25 502 SER A CA 1
ATOM 3741 C C . SER A 1 502 ? -15.559 -14.053 20.611 1.00 87.25 502 SER A C 1
ATOM 3743 O O . SER A 1 502 ? -16.460 -13.346 21.072 1.00 87.25 502 SER A O 1
ATOM 3745 N N . ARG A 1 503 ? -15.818 -15.059 19.772 1.00 89.81 503 ARG A N 1
ATOM 3746 C CA . ARG A 1 503 ? -17.188 -15.407 19.384 1.00 89.81 503 ARG A CA 1
ATOM 3747 C C . ARG A 1 503 ? -17.891 -16.106 20.537 1.00 89.81 503 ARG A C 1
ATOM 3749 O O . ARG A 1 503 ? -17.398 -17.097 21.069 1.00 89.81 503 ARG A O 1
ATOM 3756 N N . ILE A 1 504 ? -19.074 -15.615 20.878 1.00 91.69 504 ILE A N 1
ATOM 3757 C CA . ILE A 1 504 ? -19.932 -16.237 21.883 1.00 91.69 504 ILE A CA 1
ATOM 3758 C C . ILE A 1 504 ? -20.640 -17.441 21.258 1.00 91.69 504 ILE A C 1
ATOM 3760 O O . ILE A 1 504 ? -21.262 -17.328 20.200 1.00 91.69 504 ILE A O 1
ATOM 3764 N N . SER A 1 505 ? -20.561 -18.589 21.925 1.00 91.50 505 SER A N 1
ATOM 3765 C CA . SER A 1 505 ? -21.259 -19.806 21.525 1.00 91.50 505 SER A CA 1
ATOM 3766 C C . SER A 1 505 ? -22.780 -19.586 21.542 1.00 91.50 505 SER A C 1
ATOM 3768 O O . SER A 1 505 ? -23.305 -19.123 22.560 1.00 91.50 505 SER A O 1
ATOM 3770 N N . PRO A 1 506 ? -23.517 -19.923 20.464 1.00 86.69 506 PRO A N 1
ATOM 3771 C CA . PRO A 1 506 ? -24.967 -19.722 20.404 1.00 86.69 506 PRO A CA 1
ATOM 3772 C C . PRO A 1 506 ? -25.735 -20.676 21.330 1.00 86.69 506 PRO A C 1
ATOM 3774 O O . PRO A 1 506 ? -26.882 -20.413 21.681 1.00 86.69 506 PRO A O 1
ATOM 3777 N N . THR A 1 507 ? -25.113 -21.784 21.730 1.00 86.44 507 THR A N 1
ATOM 3778 C CA . THR A 1 507 ? -25.692 -22.797 22.614 1.00 86.44 507 THR A CA 1
ATOM 3779 C C . THR A 1 507 ? -25.047 -22.718 23.992 1.00 86.44 507 THR A C 1
ATOM 3781 O O . THR A 1 507 ? -23.825 -22.779 24.096 1.00 86.44 507 THR A O 1
ATOM 3784 N N . GLY A 1 508 ? -25.857 -22.618 25.048 1.00 84.56 508 GLY A N 1
ATOM 3785 C CA . GLY A 1 508 ? -25.385 -22.638 26.440 1.00 84.56 508 GLY A CA 1
ATOM 3786 C C . GLY A 1 508 ? -24.914 -21.290 26.998 1.00 84.56 508 GLY A C 1
ATOM 3787 O O . GLY A 1 508 ? -24.785 -21.163 28.213 1.00 84.56 508 GLY A O 1
ATOM 3788 N N . SER A 1 509 ? -24.727 -20.266 26.159 1.00 92.62 509 SER A N 1
ATOM 3789 C CA . SER A 1 509 ? -24.386 -18.918 26.630 1.00 92.62 509 SER A CA 1
ATOM 3790 C C . SER A 1 509 ? -25.616 -18.153 27.116 1.00 92.62 509 SER A C 1
ATOM 3792 O O . SER A 1 509 ? -26.648 -18.104 26.446 1.00 92.62 509 SER A O 1
ATOM 3794 N N . ARG A 1 510 ? -25.471 -17.465 28.248 1.00 94.31 510 ARG A N 1
ATOM 3795 C CA . ARG A 1 510 ? -26.428 -16.484 28.768 1.00 94.31 510 ARG A CA 1
ATOM 3796 C C . ARG A 1 510 ? -25.683 -15.175 28.986 1.00 94.31 510 ARG A C 1
ATOM 3798 O O . ARG A 1 510 ? -25.068 -14.986 30.024 1.00 94.31 510 ARG A O 1
ATOM 3805 N N . THR A 1 511 ? -25.710 -14.282 28.002 1.00 93.25 511 THR A N 1
ATOM 3806 C CA . THR A 1 511 ? -24.900 -13.049 28.018 1.00 93.25 511 THR A CA 1
ATOM 3807 C C . THR A 1 511 ? -25.638 -11.817 28.506 1.00 93.25 511 THR A C 1
ATOM 3809 O O . THR A 1 511 ? -25.014 -10.772 28.654 1.00 93.25 511 THR A O 1
ATOM 3812 N N . ARG A 1 512 ? -26.948 -11.918 28.750 1.00 93.81 512 ARG A N 1
ATOM 3813 C CA . ARG A 1 512 ? -27.782 -10.817 29.233 1.00 93.81 512 ARG A CA 1
ATOM 3814 C C . ARG A 1 512 ? -28.498 -11.190 30.521 1.00 93.81 512 ARG A C 1
ATOM 3816 O O . ARG A 1 512 ? -28.979 -12.316 30.670 1.00 93.81 512 ARG A O 1
ATOM 3823 N N . ALA A 1 513 ? -28.604 -10.212 31.407 1.00 93.62 513 ALA A N 1
ATOM 3824 C CA . ALA A 1 513 ? -29.430 -10.253 32.599 1.00 93.62 513 ALA A CA 1
ATOM 3825 C C . ALA A 1 513 ? -30.127 -8.899 32.744 1.00 93.62 513 ALA A C 1
ATOM 3827 O O . ALA A 1 513 ? -29.516 -7.864 32.494 1.00 93.62 513 ALA A O 1
ATOM 3828 N N . SER A 1 514 ? -31.391 -8.918 33.150 1.00 91.38 514 SER A N 1
ATOM 3829 C CA . SER A 1 514 ? -32.190 -7.712 33.350 1.00 91.38 514 SER A CA 1
ATOM 3830 C C . SER A 1 514 ? -32.896 -7.809 34.692 1.00 91.38 514 SER A C 1
ATOM 3832 O O . SER A 1 514 ? -33.431 -8.863 35.047 1.00 91.38 514 SER A O 1
ATOM 3834 N N . LEU A 1 515 ? -32.896 -6.711 35.433 1.00 89.62 515 LEU A N 1
ATOM 3835 C CA . LEU A 1 515 ? -33.615 -6.548 36.687 1.00 89.62 515 LEU A CA 1
ATOM 3836 C C . LEU A 1 515 ? -34.559 -5.362 36.523 1.00 89.62 515 LEU A C 1
ATOM 3838 O O . LEU A 1 515 ? -34.122 -4.266 36.189 1.00 89.62 515 LEU A O 1
ATOM 3842 N N . SER A 1 516 ? -35.846 -5.574 36.770 1.00 87.25 516 SER A N 1
ATOM 3843 C CA . SER A 1 516 ? -36.838 -4.502 36.821 1.00 87.25 516 SER A CA 1
ATOM 3844 C C . SER A 1 516 ? -37.484 -4.511 38.195 1.00 87.25 516 SER A C 1
ATOM 3846 O O . SER A 1 516 ? -37.868 -5.576 38.685 1.00 87.25 516 SER A O 1
ATOM 3848 N N . ALA A 1 517 ? -37.557 -3.342 38.824 1.00 85.62 517 ALA A N 1
ATOM 3849 C CA . ALA A 1 517 ? -38.168 -3.176 40.131 1.00 85.62 517 ALA A CA 1
ATOM 3850 C C . ALA A 1 517 ? -39.199 -2.047 40.110 1.00 85.62 517 ALA A C 1
ATOM 3852 O O . ALA A 1 517 ? -38.955 -0.979 39.545 1.00 85.62 517 ALA A O 1
ATOM 3853 N N . GLY A 1 518 ? -40.345 -2.287 40.746 1.00 82.94 518 GLY A N 1
ATOM 3854 C CA . GLY A 1 518 ? -41.334 -1.252 41.024 1.00 82.94 518 GLY A CA 1
ATOM 3855 C C . GLY A 1 518 ? -40.810 -0.270 42.067 1.00 82.94 518 GLY A C 1
ATOM 3856 O O . GLY A 1 518 ? -40.040 -0.646 42.954 1.00 82.94 518 GLY A O 1
ATOM 3857 N N . VAL A 1 519 ? -41.220 0.989 41.970 1.00 78.56 519 VAL A N 1
ATOM 3858 C CA . VAL A 1 519 ? -40.850 2.017 42.948 1.00 78.56 519 VAL A CA 1
ATOM 3859 C C . VAL A 1 519 ? -42.001 2.204 43.927 1.00 78.56 519 VAL A C 1
ATOM 3861 O O . VAL A 1 519 ? -43.131 2.480 43.524 1.00 78.56 519 VAL A O 1
ATOM 3864 N N . ARG A 1 520 ? -41.716 2.087 45.227 1.00 73.75 520 ARG A N 1
ATOM 3865 C CA . ARG A 1 520 ? -42.657 2.459 46.288 1.00 73.75 520 ARG A CA 1
ATOM 3866 C C . ARG A 1 520 ? -42.071 3.547 47.163 1.00 73.75 520 ARG A C 1
ATOM 3868 O O . ARG A 1 520 ? -40.967 3.415 47.685 1.00 73.75 520 ARG A O 1
ATOM 3875 N N . THR A 1 521 ? -42.847 4.598 47.375 1.00 66.75 521 THR A N 1
ATOM 3876 C CA . THR A 1 521 ? -42.517 5.663 48.316 1.00 66.75 521 THR A CA 1
ATOM 3877 C C . THR A 1 521 ? -43.185 5.374 49.656 1.00 66.75 521 THR A C 1
ATOM 3879 O O . THR A 1 521 ? -44.385 5.112 49.731 1.00 66.75 521 THR A O 1
ATOM 3882 N N . ALA A 1 522 ? -42.404 5.402 50.734 1.00 63.06 522 ALA A N 1
ATOM 3883 C CA . ALA A 1 522 ? -42.938 5.340 52.089 1.00 63.06 522 ALA A CA 1
ATOM 3884 C C . ALA A 1 522 ? -42.655 6.658 52.797 1.00 63.06 522 ALA A C 1
ATOM 3886 O O . ALA A 1 522 ? -41.507 7.086 52.910 1.00 63.06 522 ALA A O 1
ATOM 3887 N N . VAL A 1 523 ? -43.714 7.291 53.297 1.00 63.69 523 VAL A N 1
ATOM 3888 C CA . VAL A 1 523 ? -43.610 8.532 54.058 1.00 63.69 523 VAL A CA 1
ATOM 3889 C C . VAL A 1 523 ? -44.125 8.300 55.465 1.00 63.69 523 VAL A C 1
ATOM 3891 O O . VAL A 1 523 ? -45.277 7.924 55.664 1.00 63.69 523 VAL A O 1
ATOM 3894 N N . SER A 1 524 ? -43.264 8.544 56.451 1.00 62.88 524 SER A N 1
ATOM 3895 C CA . SER A 1 524 ? -43.677 8.624 57.848 1.00 62.88 524 SER A CA 1
ATOM 3896 C C . SER A 1 524 ? -44.109 10.054 58.146 1.00 62.88 524 SER A C 1
ATOM 3898 O O . SER A 1 524 ? -43.303 10.980 58.022 1.00 62.88 524 SER A O 1
ATOM 3900 N N . VAL A 1 525 ? -45.367 10.218 58.546 1.00 65.81 525 VAL A N 1
ATOM 3901 C CA . VAL A 1 525 ? -45.946 11.501 58.950 1.00 65.81 525 VAL A CA 1
ATOM 3902 C C . VAL A 1 525 ? -46.270 11.447 60.430 1.00 65.81 525 VAL A C 1
ATOM 3904 O O . VAL A 1 525 ? -46.944 10.524 60.886 1.00 65.81 525 VAL A O 1
ATOM 3907 N N . THR A 1 526 ? -45.813 12.446 61.173 1.00 67.75 526 THR A N 1
ATOM 3908 C CA . THR A 1 526 ? -46.133 12.616 62.591 1.00 67.75 526 THR A CA 1
ATOM 3909 C C . THR A 1 526 ? -46.944 13.889 62.786 1.00 67.75 526 THR A C 1
ATOM 3911 O O . THR A 1 526 ? -46.555 14.964 62.324 1.00 67.75 526 THR A O 1
ATOM 3914 N N . LEU A 1 527 ? -48.093 13.745 63.453 1.00 68.75 527 LEU A N 1
ATOM 3915 C CA . LEU A 1 527 ? -48.998 14.834 63.805 1.00 68.75 527 LEU A CA 1
ATOM 3916 C C . LEU A 1 527 ? -48.982 15.013 65.323 1.00 68.75 527 LEU A C 1
ATOM 3918 O O . LEU A 1 527 ? -49.408 14.123 66.056 1.00 68.75 527 LEU A O 1
ATOM 3922 N N . GLU A 1 528 ? -48.509 16.163 65.787 1.00 70.00 528 GLU A N 1
ATOM 3923 C CA . GLU A 1 528 ? -48.452 16.487 67.214 1.00 70.00 528 GLU A CA 1
ATOM 3924 C C . GLU A 1 528 ? -49.317 17.710 67.520 1.00 70.00 528 GLU A C 1
ATOM 3926 O O . GLU A 1 528 ? -49.266 18.707 66.798 1.00 70.00 528 GLU A O 1
ATOM 3931 N N . SER A 1 529 ? -50.101 17.648 68.600 1.00 65.88 529 SER A N 1
ATOM 3932 C CA . SER A 1 529 ? -50.962 18.744 69.057 1.00 65.88 529 SER A CA 1
ATOM 3933 C C . SER A 1 529 ? -50.554 19.237 70.443 1.00 65.88 529 SER A C 1
ATOM 3935 O O . SER A 1 529 ? -50.435 18.431 71.366 1.00 65.88 529 SER A O 1
ATOM 3937 N N . LEU A 1 530 ? -50.427 20.553 70.617 1.00 66.69 530 LEU A N 1
ATOM 3938 C CA . LEU A 1 530 ? -50.120 21.182 71.904 1.00 66.69 530 LEU A CA 1
ATOM 3939 C C . LEU A 1 530 ? -51.122 22.299 72.225 1.00 66.69 530 LEU A C 1
ATOM 3941 O O . LEU A 1 530 ? -51.314 23.198 71.407 1.00 66.69 530 LEU A O 1
ATOM 3945 N N . PHE A 1 531 ? -51.706 22.273 73.429 1.00 67.12 531 PHE A N 1
ATOM 3946 C CA . PHE A 1 531 ? -52.455 23.394 74.010 1.00 67.12 531 PHE A CA 1
ATOM 3947 C C . PHE A 1 531 ? -51.551 24.168 74.976 1.00 67.12 531 PHE A C 1
ATOM 3949 O O . PHE A 1 531 ? -50.903 23.565 75.830 1.00 67.12 531 PHE A O 1
ATOM 3956 N N . THR A 1 532 ? -51.513 25.500 74.869 1.00 62.72 532 THR A N 1
ATOM 3957 C CA . THR A 1 532 ? -50.657 26.348 75.726 1.00 62.72 532 THR A CA 1
ATOM 3958 C C . THR A 1 532 ? -51.035 26.318 77.210 1.00 62.72 532 THR A C 1
ATOM 3960 O O . THR A 1 532 ? -50.179 26.552 78.055 1.00 62.72 532 THR A O 1
ATOM 3963 N N . GLU A 1 533 ? -52.290 25.999 77.532 1.00 63.31 533 GLU A N 1
ATOM 3964 C CA . GLU A 1 533 ? -52.778 25.747 78.890 1.00 63.31 533 GLU A CA 1
ATOM 3965 C C . GLU A 1 533 ? -53.757 24.566 78.848 1.00 63.31 533 GLU A C 1
ATOM 3967 O O . GLU A 1 533 ? -54.673 24.545 78.027 1.00 63.31 533 GLU A O 1
ATOM 3972 N N . SER A 1 534 ? -53.572 23.571 79.717 1.00 61.94 534 SER A N 1
ATOM 3973 C CA . SER A 1 534 ? -54.396 22.351 79.752 1.00 61.94 534 SER A CA 1
ATOM 3974 C C . SER A 1 534 ? -55.538 22.405 80.775 1.00 61.94 534 SER A C 1
ATOM 3976 O O . SER A 1 534 ? -56.313 21.458 80.891 1.00 61.94 534 SER A O 1
ATOM 3978 N N . THR A 1 535 ? -55.657 23.483 81.557 1.00 64.50 535 THR A N 1
ATOM 3979 C CA . THR A 1 535 ? -56.697 23.640 82.587 1.00 64.50 535 THR A CA 1
ATOM 3980 C C . THR A 1 535 ? -57.071 25.109 82.754 1.00 64.50 535 THR A C 1
ATOM 3982 O O . THR A 1 535 ? -56.198 25.948 82.958 1.00 64.50 535 THR A O 1
ATOM 3985 N N . VAL A 1 536 ? -58.371 25.414 82.725 1.00 63.16 536 VAL A N 1
ATOM 3986 C CA . VAL A 1 536 ? -58.911 26.769 82.925 1.00 63.16 536 VAL A CA 1
ATOM 3987 C C . VAL A 1 536 ? -59.786 26.783 84.179 1.00 63.16 536 VAL A C 1
ATOM 3989 O O . VAL A 1 536 ? -60.723 25.996 84.293 1.00 63.16 536 VAL A O 1
ATOM 3992 N N . TYR A 1 537 ? -59.499 27.686 85.121 1.00 63.19 537 TYR A N 1
ATOM 3993 C CA . TYR A 1 537 ? -60.295 27.872 86.340 1.00 63.19 537 TYR A CA 1
ATOM 3994 C C . TYR A 1 537 ? -61.220 29.085 86.198 1.00 63.19 537 TYR A C 1
ATOM 3996 O O . TYR A 1 537 ? -60.755 30.199 85.950 1.00 63.19 537 TYR A O 1
ATOM 4004 N N . TYR A 1 538 ? -62.527 28.888 86.391 1.00 60.72 538 TYR A N 1
ATOM 4005 C CA . TYR A 1 538 ? -63.528 29.952 86.290 1.00 60.72 538 TYR A CA 1
ATOM 4006 C C . TYR A 1 538 ? -63.981 30.429 87.679 1.00 60.72 538 TYR A C 1
ATOM 4008 O O . TYR A 1 538 ? -64.534 29.662 88.462 1.00 60.72 538 TYR A O 1
ATOM 4016 N N . ASN A 1 539 ? -63.742 31.706 87.986 1.00 58.34 539 ASN A N 1
ATOM 4017 C CA . ASN A 1 539 ? -64.092 32.351 89.265 1.00 58.34 539 ASN A CA 1
ATOM 4018 C C . ASN A 1 539 ? -64.916 33.647 89.069 1.00 58.34 539 ASN A C 1
ATOM 4020 O O . ASN A 1 539 ? -65.384 34.240 90.036 1.00 58.34 539 ASN A O 1
ATOM 4024 N N . GLN A 1 540 ? -65.133 34.096 87.828 1.00 57.34 540 GLN A N 1
ATOM 4025 C CA . GLN A 1 540 ? -65.681 35.430 87.574 1.00 57.34 540 GLN A CA 1
ATOM 4026 C C . GLN A 1 540 ? -67.201 35.535 87.769 1.00 57.34 540 GLN A C 1
ATOM 4028 O O . GLN A 1 540 ? -67.960 34.581 87.589 1.00 57.34 540 GLN A O 1
ATOM 4033 N N . ARG A 1 541 ? -67.645 36.745 88.135 1.00 56.16 541 ARG A N 1
ATOM 4034 C CA . ARG A 1 541 ? -69.054 37.101 88.342 1.00 56.16 541 ARG A CA 1
ATOM 4035 C C . ARG A 1 541 ? -69.783 37.089 86.993 1.00 56.16 541 ARG A C 1
ATOM 4037 O O . ARG A 1 541 ? -69.360 37.780 86.074 1.00 56.16 541 ARG A O 1
ATOM 4044 N N . SER A 1 542 ? -70.870 36.325 86.884 1.00 58.31 542 SER A N 1
ATOM 4045 C CA . SER A 1 542 ? -71.694 36.256 85.669 1.00 58.31 542 SER A CA 1
ATOM 4046 C C . SER A 1 542 ? -72.257 37.637 85.318 1.00 58.31 542 SER A C 1
ATOM 4048 O O . SER A 1 542 ? -72.962 38.233 86.133 1.00 58.31 542 SER A O 1
ATOM 4050 N N . VAL A 1 543 ? -71.972 38.131 84.113 1.00 56.47 543 VAL A N 1
ATOM 4051 C CA . VAL A 1 543 ? -72.542 39.377 83.577 1.00 56.47 543 VAL A CA 1
ATOM 4052 C C . VAL A 1 543 ? -73.681 39.000 82.624 1.00 56.47 543 VAL A C 1
ATOM 4054 O O . VAL A 1 543 ? -73.498 38.152 81.756 1.00 56.47 543 VAL A O 1
ATOM 4057 N N . GLY A 1 544 ? -74.885 39.534 82.846 1.00 52.31 544 GLY A N 1
ATOM 4058 C CA . GLY A 1 544 ? -76.084 39.184 82.070 1.00 52.31 544 GLY A CA 1
ATOM 4059 C C . GLY A 1 544 ? -76.039 39.662 80.610 1.00 52.31 544 GLY A C 1
ATOM 4060 O O . GLY A 1 544 ? -75.328 40.605 80.279 1.00 52.31 544 GLY A O 1
ATOM 4061 N N . PHE A 1 545 ? -76.846 39.024 79.756 1.00 48.53 545 PHE A N 1
ATOM 4062 C CA . PHE A 1 545 ? -76.804 39.061 78.281 1.00 48.53 545 PHE A CA 1
ATOM 4063 C C . PHE A 1 545 ? -76.988 40.449 77.615 1.00 48.53 545 PHE A C 1
ATOM 4065 O O . PHE A 1 545 ? -76.636 40.619 76.454 1.00 48.53 545 PHE A O 1
ATOM 4072 N N . ASN A 1 546 ? -77.479 41.474 78.322 1.00 45.03 546 ASN A N 1
ATOM 4073 C CA . ASN A 1 546 ? -77.845 42.776 77.731 1.00 45.03 546 ASN A CA 1
ATOM 4074 C C . ASN A 1 546 ? -76.708 43.822 77.701 1.00 45.03 546 ASN A C 1
ATOM 4076 O O . ASN A 1 546 ? -76.966 45.012 77.854 1.00 45.03 546 ASN A O 1
ATOM 4080 N N . ALA A 1 547 ? -75.453 43.403 77.515 1.00 47.47 547 ALA A N 1
ATOM 4081 C CA . ALA A 1 547 ? -74.290 44.305 77.498 1.00 47.47 547 ALA A CA 1
ATOM 4082 C C . ALA A 1 547 ? -73.441 44.232 76.208 1.00 47.47 547 ALA A C 1
ATOM 4084 O O . ALA A 1 547 ? -72.308 44.709 76.195 1.00 47.47 547 ALA A O 1
ATOM 4085 N N . PHE A 1 548 ? -73.971 43.665 75.119 1.00 52.53 548 PHE A N 1
ATOM 4086 C CA . PHE A 1 548 ? -73.315 43.629 73.803 1.00 52.53 548 PHE A CA 1
ATOM 4087 C C . PHE A 1 548 ? -73.624 44.892 72.974 1.00 52.53 548 PHE A C 1
ATOM 4089 O O . PHE A 1 548 ? -74.124 44.801 71.859 1.00 52.53 548 PHE A O 1
ATOM 4096 N N . ASP A 1 549 ? -73.353 46.083 73.516 1.00 43.22 549 ASP A N 1
ATOM 4097 C CA . ASP A 1 549 ? -73.428 47.341 72.756 1.00 43.22 549 ASP A CA 1
ATOM 4098 C C . ASP A 1 549 ? -72.018 47.848 72.434 1.00 43.22 549 ASP A C 1
ATOM 4100 O O . ASP A 1 549 ? -71.407 48.573 73.221 1.00 43.22 549 ASP A O 1
ATOM 4104 N N . GLY A 1 550 ? -71.481 47.382 71.299 1.00 49.97 550 GLY A N 1
ATOM 4105 C CA . GLY A 1 550 ? -70.541 48.095 70.415 1.00 49.97 550 GLY A CA 1
ATOM 4106 C C . GLY A 1 550 ? -69.210 48.642 70.961 1.00 49.97 550 GLY A C 1
ATOM 4107 O O . GLY A 1 550 ? -68.395 49.133 70.177 1.00 49.97 550 GLY A O 1
ATOM 4108 N N . SER A 1 551 ? -68.935 48.563 72.261 1.00 43.84 551 SER A N 1
ATOM 4109 C CA . SER A 1 551 ? -67.826 49.246 72.922 1.00 43.84 551 SER A CA 1
ATOM 4110 C C . SER A 1 551 ? -67.124 48.324 73.929 1.00 43.84 551 SER A C 1
ATOM 4112 O O . SER A 1 551 ? -67.567 48.114 75.049 1.00 43.84 551 SER A O 1
ATOM 4114 N N . ALA A 1 552 ? -66.007 47.748 73.469 1.00 46.03 552 ALA A N 1
ATOM 4115 C CA . ALA A 1 552 ? -64.925 47.123 74.240 1.00 46.03 552 ALA A CA 1
ATOM 4116 C C . ALA A 1 552 ? -65.335 46.223 75.429 1.00 46.03 552 ALA A C 1
ATOM 4118 O O . ALA A 1 552 ? -65.206 46.607 76.592 1.00 46.03 552 ALA A O 1
ATOM 4119 N N . TYR A 1 553 ? -65.715 44.974 75.143 1.00 48.06 553 TYR A N 1
ATOM 4120 C CA . TYR A 1 553 ? -65.691 43.912 76.152 1.00 48.06 553 TYR A CA 1
ATOM 4121 C C . TYR A 1 553 ? -64.343 43.188 76.140 1.00 48.06 553 TYR A C 1
ATOM 4123 O O . TYR A 1 553 ? -63.917 42.680 75.105 1.00 48.06 553 TYR A O 1
ATOM 4131 N N . LYS A 1 554 ? -63.716 43.067 77.316 1.00 48.28 554 LYS A N 1
ATOM 4132 C CA . LYS A 1 554 ? -62.642 42.096 77.549 1.00 48.28 554 LYS A CA 1
ATOM 4133 C C . LYS A 1 554 ? -63.277 40.715 77.657 1.00 48.28 554 LYS A C 1
ATOM 4135 O O . LYS A 1 554 ? -63.839 40.387 78.702 1.00 48.28 554 LYS A O 1
ATOM 4140 N N . LEU A 1 555 ? -63.179 39.897 76.611 1.00 53.78 555 LEU A N 1
ATOM 4141 C CA . LEU A 1 555 ? -63.321 38.451 76.787 1.00 53.78 555 LEU A CA 1
ATOM 4142 C C . LEU A 1 555 ? -62.265 38.034 77.820 1.00 53.78 555 L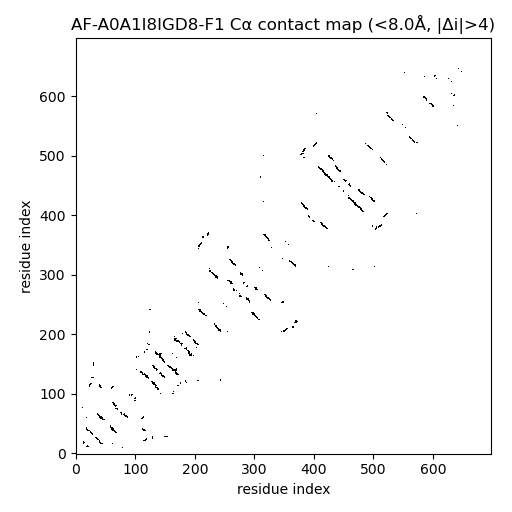EU A C 1
ATOM 4144 O O . LEU A 1 555 ? -61.068 38.267 77.647 1.00 53.78 555 LEU A O 1
ATOM 4148 N N . SER A 1 556 ? -62.715 37.545 78.972 1.00 49.62 556 SER A N 1
ATOM 4149 C CA . SER A 1 556 ? -61.836 37.246 80.097 1.00 49.62 556 SER A CA 1
ATOM 4150 C C . SER A 1 556 ? -60.869 36.117 79.720 1.00 49.62 556 SER A C 1
ATOM 4152 O O . SER A 1 556 ? -61.286 34.967 79.659 1.00 49.62 556 SER A O 1
ATOM 4154 N N . ARG A 1 557 ? -59.587 36.472 79.547 1.00 52.34 557 ARG A N 1
ATOM 4155 C CA . ARG A 1 557 ? -58.413 35.613 79.273 1.00 52.34 557 ARG A CA 1
ATOM 4156 C C . ARG A 1 557 ? -58.417 34.877 77.922 1.00 52.34 557 ARG A C 1
ATOM 4158 O O . ARG A 1 557 ? -59.377 34.226 77.534 1.00 52.34 557 ARG A O 1
ATOM 4165 N N . GLN A 1 558 ? -57.275 34.981 77.234 1.00 54.28 558 GLN A N 1
ATOM 4166 C CA . GLN A 1 558 ? -56.948 34.259 76.003 1.00 54.28 558 GLN A CA 1
ATOM 4167 C C . GLN A 1 558 ? -57.083 32.744 76.235 1.00 54.28 558 GLN A C 1
ATOM 4169 O O . GLN A 1 558 ? -56.439 32.191 77.123 1.00 54.28 558 GLN A O 1
ATOM 4174 N N . PHE A 1 559 ? -57.936 32.089 75.448 1.00 55.31 559 PHE A N 1
ATOM 4175 C CA . PHE A 1 559 ? -58.070 30.630 75.417 1.00 55.31 559 PHE A CA 1
ATOM 4176 C C . PHE A 1 559 ? -56.821 29.980 74.788 1.00 55.31 559 PHE A C 1
ATOM 4178 O O . PHE A 1 559 ? -56.111 30.636 74.018 1.00 55.31 559 PHE A O 1
ATOM 4185 N N . PRO A 1 560 ? -56.517 28.707 75.110 1.00 57.28 560 PRO A N 1
ATOM 4186 C CA . PRO A 1 560 ? -55.254 28.082 74.739 1.00 57.28 560 PRO A CA 1
ATOM 4187 C C . PRO A 1 560 ? -55.076 27.994 73.219 1.00 57.28 560 PRO A C 1
ATOM 4189 O O . PRO A 1 560 ? -55.987 27.596 72.492 1.00 57.28 560 PRO A O 1
ATOM 4192 N N . ARG A 1 561 ? -53.876 28.334 72.734 1.00 61.03 561 ARG A N 1
ATOM 4193 C CA . ARG A 1 561 ? -53.520 28.168 71.320 1.00 61.03 561 ARG A CA 1
ATOM 4194 C C . ARG A 1 561 ? -53.286 26.684 71.054 1.00 61.03 561 ARG A C 1
ATOM 4196 O O . ARG A 1 561 ? -52.399 26.097 71.673 1.00 61.03 561 ARG A O 1
ATOM 4203 N N . LEU A 1 562 ? -54.056 26.100 70.137 1.00 62.84 562 LEU A N 1
ATOM 4204 C CA . LEU A 1 562 ? -53.772 24.780 69.584 1.00 62.84 562 LEU A CA 1
ATOM 4205 C C . LEU A 1 562 ? -52.697 24.934 68.506 1.00 62.84 562 LEU A C 1
ATOM 4207 O O . LEU A 1 562 ? -52.938 25.544 67.468 1.00 62.84 562 LEU A O 1
ATOM 4211 N N . SER A 1 563 ? -51.513 24.383 68.754 1.00 64.56 563 SER A N 1
ATOM 4212 C CA . SER A 1 563 ? -50.481 24.242 67.725 1.00 64.56 563 SER A CA 1
ATOM 4213 C C . SER A 1 563 ? -50.493 22.810 67.214 1.00 64.56 563 SER A C 1
ATOM 4215 O O . SER A 1 563 ? -50.287 21.886 68.000 1.00 64.56 563 SER A O 1
ATOM 4217 N N . VAL A 1 564 ? -50.732 22.634 65.915 1.00 62.91 564 VAL A N 1
ATOM 4218 C CA . VAL A 1 564 ? -50.608 21.343 65.232 1.00 62.91 564 VAL A CA 1
ATOM 4219 C C . VAL A 1 564 ? -49.333 21.369 64.408 1.00 62.91 564 VAL A C 1
ATOM 4221 O O . VAL A 1 564 ? -49.195 22.190 63.503 1.00 62.91 564 VAL A O 1
ATOM 4224 N N . THR A 1 565 ? -48.391 20.491 64.736 1.00 64.75 565 THR A N 1
ATOM 4225 C CA . THR A 1 565 ? -47.142 20.355 63.986 1.00 64.75 565 THR A CA 1
ATOM 4226 C C . THR A 1 565 ? -47.223 19.105 63.132 1.00 64.75 565 THR A C 1
ATOM 4228 O O . THR A 1 565 ? -47.323 17.995 63.656 1.00 64.75 565 THR A O 1
ATOM 4231 N N . LEU A 1 566 ? -47.171 19.295 61.815 1.00 63.97 566 LEU A N 1
ATOM 4232 C CA . LEU A 1 566 ? -46.938 18.218 60.866 1.00 63.97 566 LEU A CA 1
ATOM 4233 C C . LEU A 1 566 ? -45.434 18.122 60.630 1.00 63.97 566 LEU A C 1
ATOM 4235 O O . LEU A 1 566 ? -44.813 19.087 60.183 1.00 63.97 566 LEU A O 1
ATOM 4239 N N . SER A 1 567 ? -44.849 16.971 60.929 1.00 62.88 567 SER A N 1
ATOM 4240 C CA . SER A 1 567 ? -43.454 16.694 60.601 1.00 62.88 567 SER A CA 1
ATOM 4241 C C . SER A 1 567 ? -43.367 15.506 59.651 1.00 62.88 567 SER A C 1
ATOM 4243 O O . SER A 1 567 ? -43.996 14.468 59.854 1.00 62.88 567 SER A O 1
ATOM 4245 N N . SER A 1 568 ? -42.587 15.684 58.588 1.00 61.91 568 SER A N 1
ATOM 4246 C CA . SER A 1 568 ? -42.172 14.622 57.679 1.00 61.91 568 SER A CA 1
ATOM 4247 C C . SER A 1 568 ? -40.651 14.543 57.669 1.00 61.91 568 SER A C 1
ATOM 4249 O O . SER A 1 568 ? -39.951 15.511 57.977 1.00 61.91 568 SER A O 1
ATOM 4251 N N . GLN A 1 569 ? -40.121 13.381 57.303 1.00 60.03 569 GLN A N 1
ATOM 4252 C CA . GLN A 1 569 ? -38.682 13.228 57.102 1.00 60.03 569 GLN A CA 1
ATOM 4253 C C . GLN A 1 569 ? -38.212 14.089 55.914 1.00 60.03 569 GLN A C 1
ATOM 4255 O O . GLN A 1 569 ? -38.967 14.331 54.968 1.00 60.03 569 GLN A O 1
ATOM 4260 N N . ALA A 1 570 ? -36.966 14.570 55.963 1.00 50.84 570 ALA A N 1
ATOM 4261 C CA . ALA A 1 570 ? -36.390 15.381 54.892 1.00 50.84 570 ALA A CA 1
ATOM 4262 C C . ALA A 1 570 ? -36.377 14.597 53.565 1.00 50.84 570 ALA A C 1
ATOM 4264 O O . ALA A 1 570 ? -35.933 13.453 53.531 1.00 50.84 570 ALA A O 1
ATOM 4265 N N . GLY A 1 571 ? -36.874 15.212 52.487 1.00 50.59 571 GLY A N 1
ATOM 4266 C CA . GLY A 1 571 ? -36.954 14.590 51.158 1.00 50.59 571 GLY A CA 1
ATOM 4267 C C . GLY A 1 571 ? -38.177 13.693 50.922 1.00 50.59 571 GLY A C 1
ATOM 4268 O O . GLY A 1 571 ? -38.326 13.168 49.823 1.00 50.59 571 GLY A O 1
ATOM 4269 N N . ALA A 1 572 ? -39.069 13.531 51.904 1.00 55.19 572 ALA A N 1
ATOM 4270 C CA . ALA A 1 572 ? -40.313 12.790 51.713 1.00 55.19 572 ALA A CA 1
ATOM 4271 C C . ALA A 1 572 ? -41.325 13.588 50.867 1.00 55.19 572 ALA A C 1
ATOM 4273 O O . ALA A 1 572 ? -41.636 14.737 51.184 1.00 55.19 572 ALA A O 1
ATOM 4274 N N . TYR A 1 573 ? -41.863 12.967 49.814 1.00 57.66 573 TYR A N 1
ATOM 4275 C CA . TYR A 1 573 ? -42.925 13.547 48.987 1.00 57.66 573 TYR A CA 1
ATOM 4276 C C . TYR A 1 573 ? -44.297 13.265 49.604 1.00 57.66 573 TYR A C 1
ATOM 4278 O O . TYR A 1 573 ? -44.747 12.121 49.622 1.00 57.66 573 TYR A O 1
ATOM 4286 N N . LEU A 1 574 ? -44.970 14.307 50.092 1.00 60.47 574 LEU A N 1
ATOM 4287 C CA . LEU A 1 574 ? -46.359 14.219 50.531 1.00 60.47 574 LEU A CA 1
ATOM 4288 C C . LEU A 1 574 ? -47.280 14.683 49.395 1.00 60.47 574 LEU A C 1
ATOM 4290 O O . LEU A 1 574 ? -47.185 15.849 49.006 1.00 60.47 574 LEU A O 1
ATOM 4294 N N . PRO A 1 575 ? -48.167 13.820 48.861 1.00 59.75 575 PRO A N 1
ATOM 4295 C CA . PRO A 1 575 ? -49.203 14.265 47.933 1.00 59.75 575 PRO A CA 1
ATOM 4296 C C . PRO A 1 575 ? -50.176 15.226 48.639 1.00 59.75 575 PRO A C 1
ATOM 4298 O O . PRO A 1 575 ? -50.124 15.382 49.863 1.00 59.75 575 PRO A O 1
ATOM 4301 N N . VAL A 1 576 ? -51.084 15.857 47.882 1.00 64.88 576 VAL A N 1
ATOM 4302 C CA . VAL A 1 576 ? -52.133 16.737 48.434 1.00 64.88 576 VAL A CA 1
ATOM 4303 C C . VAL A 1 576 ? -52.826 16.033 49.602 1.00 64.88 576 VAL A C 1
ATOM 4305 O O . VAL A 1 576 ? -53.458 14.992 49.432 1.00 64.88 576 VAL A O 1
ATOM 4308 N N . SER A 1 577 ? -52.646 16.588 50.797 1.00 66.88 577 SER A N 1
ATOM 4309 C CA . SER A 1 577 ? -53.071 15.992 52.061 1.00 66.88 577 SER A CA 1
ATOM 4310 C C . SER A 1 577 ? -53.973 16.968 52.803 1.00 66.88 577 SER A C 1
ATOM 4312 O O . SER A 1 577 ? -53.729 18.173 52.791 1.00 66.88 577 SER A O 1
ATOM 4314 N N . TYR A 1 578 ? -54.998 16.446 53.474 1.00 71.31 578 TYR A N 1
ATOM 4315 C CA . TYR A 1 578 ? -55.968 17.245 54.220 1.00 71.31 578 TYR A CA 1
ATOM 4316 C C . TYR A 1 578 ? -55.766 17.047 55.721 1.00 71.31 578 TYR A C 1
ATOM 4318 O O . TYR A 1 578 ? -55.676 15.916 56.198 1.00 71.31 578 TYR A O 1
ATOM 4326 N N . VAL A 1 579 ? -55.733 18.147 56.473 1.00 71.50 579 VAL A N 1
ATOM 4327 C CA . VAL A 1 579 ? -55.804 18.120 57.939 1.00 71.50 579 VAL A CA 1
ATOM 4328 C C . VAL A 1 579 ? -57.198 18.575 58.342 1.00 71.50 579 VAL A C 1
ATOM 4330 O O . VAL A 1 579 ? -57.592 19.701 58.052 1.00 71.50 579 VAL A O 1
ATOM 4333 N N . VAL A 1 580 ? -57.945 17.701 59.013 1.00 75.75 580 VAL A N 1
ATOM 4334 C CA . VAL A 1 580 ? -59.297 18.003 59.494 1.00 75.75 580 VAL A CA 1
ATOM 4335 C C . VAL A 1 580 ? -59.238 18.309 60.987 1.00 75.75 580 VAL A C 1
ATOM 4337 O O . VAL A 1 580 ? -58.791 17.481 61.780 1.00 75.75 580 VAL A O 1
ATOM 4340 N N . LEU A 1 581 ? -59.696 19.501 61.372 1.00 73.31 581 LEU A N 1
ATOM 4341 C CA . LEU A 1 581 ? -59.794 19.929 62.766 1.00 73.31 581 LEU A CA 1
ATOM 4342 C C . LEU A 1 581 ? -61.260 19.953 63.192 1.00 73.31 581 LEU A C 1
ATOM 4344 O O . LEU A 1 581 ? -62.054 20.731 62.672 1.00 73.31 581 LEU A O 1
ATOM 4348 N N . HIS A 1 582 ? -61.611 19.130 64.176 1.00 78.00 582 HIS A N 1
ATOM 4349 C CA . HIS A 1 582 ? -62.920 19.192 64.818 1.00 78.00 582 HIS A CA 1
ATOM 4350 C C . HIS A 1 582 ? -62.848 20.127 66.028 1.00 78.00 582 HIS A C 1
ATOM 4352 O O . HIS A 1 582 ? -62.105 19.854 66.972 1.00 78.00 582 HIS A O 1
ATOM 4358 N N . TRP A 1 583 ? -63.614 21.223 66.006 1.00 76.19 583 TRP A N 1
ATOM 4359 C CA . TRP A 1 583 ? -63.591 22.244 67.056 1.00 76.19 583 TRP A CA 1
ATOM 4360 C C . TRP A 1 583 ? -64.958 22.402 67.748 1.00 76.19 583 TRP A C 1
ATOM 4362 O O . TRP A 1 583 ? -65.965 22.598 67.066 1.00 76.19 583 TRP A O 1
ATOM 4372 N N . PRO A 1 584 ? -65.035 22.341 69.092 1.00 77.25 584 PRO A N 1
ATOM 4373 C CA . PRO A 1 584 ? -66.295 22.480 69.819 1.00 77.25 584 PRO A CA 1
ATOM 4374 C C . PRO A 1 584 ? -66.717 23.955 69.924 1.00 77.25 584 PRO A C 1
ATOM 4376 O O . PRO A 1 584 ? -66.206 24.704 70.761 1.00 77.25 584 PRO A O 1
ATOM 4379 N N . LEU A 1 585 ? -67.654 24.377 69.072 1.00 76.00 585 LEU A N 1
ATOM 4380 C CA . LEU A 1 585 ? -68.102 25.771 68.991 1.00 76.00 585 LEU A CA 1
ATOM 4381 C C . LEU A 1 585 ? -69.242 26.100 69.963 1.00 76.00 585 LEU A C 1
ATOM 4383 O O . LEU A 1 585 ? -69.112 27.015 70.772 1.00 76.00 585 LEU A O 1
ATOM 4387 N N . GLU A 1 586 ? -70.339 25.347 69.913 1.00 80.00 586 GLU A N 1
ATOM 4388 C CA . GLU A 1 586 ? -71.564 25.608 70.679 1.00 80.00 586 GLU A CA 1
ATOM 4389 C C . GLU A 1 586 ? -71.993 24.381 71.488 1.00 80.00 586 GLU A C 1
ATOM 4391 O O . GLU A 1 586 ? -71.717 23.233 71.130 1.00 80.00 586 GLU A O 1
ATOM 4396 N N . THR A 1 587 ? -72.712 24.620 72.585 1.00 81.00 587 THR A N 1
ATOM 4397 C CA . THR A 1 587 ? -73.512 23.576 73.228 1.00 81.00 587 THR A CA 1
ATOM 4398 C C . THR A 1 587 ? -74.686 23.186 72.333 1.00 81.00 587 THR A C 1
ATOM 4400 O O . THR A 1 587 ? -75.021 23.862 71.367 1.00 81.00 587 THR A O 1
ATOM 4403 N N . ARG A 1 588 ? -75.384 22.106 72.681 1.00 81.00 588 ARG A N 1
ATOM 4404 C CA . ARG A 1 588 ? -76.652 21.777 72.025 1.00 81.00 588 ARG A CA 1
ATOM 4405 C C . ARG A 1 588 ? -77.682 22.912 72.255 1.00 81.00 588 ARG A C 1
ATOM 4407 O O . ARG A 1 588 ? -77.782 23.342 73.406 1.00 81.00 588 ARG A O 1
ATOM 4414 N N . PRO A 1 589 ? -78.426 23.373 71.227 1.00 79.56 589 PRO A N 1
ATOM 4415 C CA . PRO A 1 589 ? -79.492 24.369 71.389 1.00 79.56 589 PRO A CA 1
ATOM 4416 C C . PRO A 1 589 ? -80.640 23.836 72.253 1.00 79.56 589 PRO A C 1
ATOM 4418 O O . PRO A 1 589 ? -80.975 22.647 72.167 1.00 79.56 589 PRO A O 1
ATOM 4421 N N . GLU A 1 590 ? -81.258 24.695 73.064 1.00 83.19 590 GLU A N 1
ATOM 4422 C CA . GLU A 1 590 ? -82.498 24.350 73.765 1.00 83.19 590 GLU A CA 1
ATOM 4423 C C . GLU A 1 590 ? -83.714 24.426 72.809 1.00 83.19 590 GLU A C 1
ATOM 4425 O O . GLU A 1 590 ? -83.649 25.064 71.755 1.00 83.19 590 GLU A O 1
ATOM 4430 N N . PRO A 1 591 ? -84.842 23.748 73.108 1.00 71.62 591 PRO A N 1
ATOM 4431 C CA . PRO A 1 591 ? -86.011 23.746 72.229 1.00 71.62 591 PRO A CA 1
ATOM 4432 C C . PRO A 1 591 ? -86.543 25.163 71.963 1.00 71.62 591 PRO A C 1
ATOM 4434 O O . PRO A 1 591 ? -87.008 25.840 72.875 1.00 71.62 591 PRO A O 1
ATOM 4437 N N . GLY A 1 592 ? -86.513 25.586 70.696 1.00 75.19 592 GLY A N 1
ATOM 4438 C CA . GLY A 1 592 ? -86.913 26.931 70.265 1.00 75.19 592 GLY A CA 1
ATOM 4439 C C . GLY A 1 592 ? -85.742 27.875 69.973 1.00 75.19 592 GLY A C 1
ATOM 4440 O O . GLY A 1 592 ? -85.966 28.936 69.393 1.00 75.19 592 GLY A O 1
ATOM 4441 N N . GLU A 1 593 ? -84.507 27.485 70.296 1.00 80.06 593 GLU A N 1
ATOM 4442 C CA . GLU A 1 593 ? -83.294 28.216 69.925 1.00 80.06 593 GLU A CA 1
ATOM 4443 C C . GLU A 1 593 ? -82.720 27.682 68.602 1.00 80.06 593 GLU A C 1
ATOM 4445 O O . GLU A 1 593 ? -82.654 26.473 68.377 1.00 80.06 593 GLU A O 1
ATOM 4450 N N . GLN A 1 594 ? -82.292 28.584 67.711 1.00 73.00 594 GLN A N 1
ATOM 4451 C CA . GLN A 1 594 ? -81.598 28.200 66.471 1.00 73.00 594 GLN A CA 1
ATOM 4452 C C . GLN A 1 594 ? -80.127 27.816 66.707 1.00 73.00 594 GLN A C 1
ATOM 4454 O O . GLN A 1 594 ? -79.571 27.055 65.921 1.00 73.00 594 GLN A O 1
ATOM 4459 N N . HIS A 1 595 ? -79.520 28.311 67.788 1.00 76.44 595 HIS A N 1
ATOM 4460 C CA . HIS A 1 595 ? -78.110 28.132 68.140 1.00 76.44 595 HIS A CA 1
ATOM 4461 C C . HIS A 1 595 ? -77.970 27.844 69.633 1.00 76.44 595 HIS A C 1
ATOM 4463 O O . HIS A 1 595 ? -78.791 28.299 70.428 1.00 76.44 595 HIS A O 1
ATOM 4469 N N . GLY A 1 596 ? -76.944 27.083 70.011 1.00 77.19 596 GLY A N 1
ATOM 4470 C CA . GLY A 1 596 ? -76.631 26.831 71.412 1.00 77.19 596 GLY A CA 1
ATOM 4471 C C . GLY A 1 596 ? -75.778 27.937 72.022 1.00 77.19 596 GLY A C 1
ATOM 4472 O O . GLY A 1 596 ? -75.469 28.952 71.402 1.00 77.19 596 GLY A O 1
ATOM 4473 N N . LYS A 1 597 ? -75.352 27.745 73.272 1.00 77.12 597 LYS A N 1
ATOM 4474 C CA . LYS A 1 597 ? -74.439 28.685 73.929 1.00 77.12 597 LYS A CA 1
ATOM 4475 C C . LYS A 1 597 ? -73.029 28.452 73.396 1.00 77.12 597 LYS A C 1
ATOM 4477 O O . LYS A 1 597 ? -72.544 27.321 73.427 1.00 77.12 597 LYS A O 1
ATOM 4482 N N . TYR A 1 598 ? -72.360 29.512 72.946 1.00 74.31 598 TYR A N 1
ATOM 4483 C CA . TYR A 1 598 ? -70.963 29.435 72.519 1.00 74.31 598 TYR A CA 1
ATOM 4484 C C . TYR A 1 598 ? -70.072 28.944 73.668 1.00 74.31 598 TYR A C 1
ATOM 4486 O O . TYR A 1 598 ? -70.044 29.528 74.752 1.00 74.31 598 TYR A O 1
ATOM 4494 N N . LEU A 1 599 ? -69.355 27.851 73.415 1.00 72.81 599 LEU A N 1
ATOM 4495 C CA . LEU A 1 599 ? -68.428 27.189 74.333 1.00 72.81 599 LEU A CA 1
ATOM 4496 C C . LEU A 1 599 ? -67.008 27.735 74.138 1.00 72.81 599 LEU A C 1
ATOM 4498 O O . LEU A 1 599 ? -66.269 27.936 75.100 1.00 72.81 599 LEU A O 1
ATOM 4502 N N . THR A 1 600 ? -66.655 28.028 72.886 1.00 73.06 600 THR A N 1
ATOM 4503 C CA . THR A 1 600 ? -65.442 28.747 72.488 1.00 73.06 600 THR A CA 1
ATOM 4504 C C . THR A 1 600 ? -65.781 29.739 71.372 1.00 73.06 600 THR A C 1
ATOM 4506 O O . THR A 1 600 ? -66.794 29.586 70.694 1.00 73.06 600 THR A O 1
ATOM 4509 N N . TYR A 1 601 ? -64.963 30.777 71.185 1.00 73.06 601 TYR A N 1
ATOM 4510 C CA . TYR A 1 601 ? -65.212 31.825 70.191 1.00 73.06 601 TYR A CA 1
ATOM 4511 C C . TYR A 1 601 ? -63.953 32.098 69.368 1.00 73.06 601 TYR A C 1
ATOM 4513 O O . TYR A 1 601 ? -62.906 32.429 69.928 1.00 73.06 601 TYR A O 1
ATOM 4521 N N . TRP A 1 602 ? -64.043 31.964 68.044 1.00 73.62 602 TRP A N 1
ATOM 4522 C CA . TRP A 1 602 ? -62.920 32.214 67.140 1.00 73.62 602 TRP A CA 1
ATOM 4523 C C . TRP A 1 602 ? -62.848 33.696 66.789 1.00 73.62 602 TRP A C 1
ATOM 4525 O O . TRP A 1 602 ? -63.728 34.230 66.121 1.00 73.62 602 TRP A O 1
ATOM 4535 N N . GLN A 1 603 ? -61.789 34.369 67.237 1.00 70.31 603 GLN A N 1
ATOM 4536 C CA . GLN A 1 603 ? -61.564 35.788 66.936 1.00 70.31 603 GLN A CA 1
ATOM 4537 C C . GLN A 1 603 ? -60.734 36.003 65.671 1.00 70.31 603 GLN A C 1
ATOM 4539 O O . GLN A 1 603 ? -60.939 36.982 64.956 1.00 70.31 603 GLN A O 1
ATOM 4544 N N . THR A 1 604 ? -59.785 35.108 65.408 1.00 68.19 604 THR A N 1
ATOM 4545 C CA . THR A 1 604 ? -58.833 35.208 64.302 1.00 68.19 604 THR A CA 1
ATOM 4546 C C . THR A 1 604 ? -58.780 33.904 63.522 1.00 68.19 604 THR A C 1
ATOM 4548 O O . THR A 1 604 ? -59.089 32.833 64.048 1.00 68.19 604 THR A O 1
ATOM 4551 N N . LEU A 1 605 ? -58.391 34.007 62.250 1.00 64.69 605 LEU A N 1
ATOM 4552 C CA . LEU A 1 605 ? -58.150 32.839 61.415 1.00 64.69 605 LEU A CA 1
ATOM 4553 C C . LEU A 1 605 ? -57.035 31.980 62.029 1.00 64.69 605 LEU A C 1
ATOM 4555 O O . LEU A 1 605 ? -56.001 32.533 62.429 1.00 64.69 605 LEU A O 1
ATOM 4559 N N . PRO A 1 606 ? -57.196 30.646 62.078 1.00 64.62 606 PRO A N 1
ATOM 4560 C CA . PRO A 1 606 ? -56.069 29.774 62.343 1.00 64.62 606 PRO A CA 1
ATOM 4561 C C . PRO A 1 606 ? -55.049 29.989 61.225 1.00 64.62 606 PRO A C 1
ATOM 4563 O O . PRO A 1 606 ? -55.395 30.021 60.045 1.00 64.62 606 PRO A O 1
ATOM 4566 N N . TYR A 1 607 ? -53.788 30.154 61.602 1.00 60.06 607 TYR A N 1
ATOM 4567 C CA . TYR A 1 607 ? -52.685 30.232 60.658 1.00 60.06 607 TYR A CA 1
ATOM 4568 C C . TYR A 1 607 ? -51.770 29.033 60.878 1.00 60.06 607 TYR A C 1
ATOM 4570 O O . TYR A 1 607 ? -51.533 28.608 62.011 1.00 60.06 607 TYR A O 1
ATOM 4578 N N . ILE A 1 608 ? -51.253 28.479 59.787 1.00 59.34 608 ILE A N 1
ATOM 4579 C CA . ILE A 1 608 ? -50.345 27.336 59.828 1.00 59.34 608 ILE A CA 1
ATOM 4580 C C . ILE A 1 608 ? -48.930 27.864 59.618 1.00 59.34 608 ILE A C 1
ATOM 4582 O O . ILE A 1 608 ? -48.619 28.477 58.600 1.00 59.34 608 ILE A O 1
ATOM 4586 N N . ALA A 1 609 ? -48.066 27.654 60.609 1.00 54.75 609 ALA A N 1
ATOM 4587 C CA . ALA A 1 609 ? -46.665 28.040 60.526 1.00 54.75 609 ALA A CA 1
ATOM 4588 C C . ALA A 1 609 ? -45.834 26.860 60.004 1.00 54.75 609 ALA A C 1
ATOM 4590 O O . ALA A 1 609 ? -45.528 25.932 60.752 1.00 54.75 609 ALA A O 1
ATOM 4591 N N . VAL A 1 610 ? -45.437 26.899 58.730 1.00 55.00 610 VAL A N 1
ATOM 4592 C CA . VAL A 1 610 ? -44.496 25.919 58.168 1.00 55.00 610 VAL A CA 1
ATOM 4593 C C . VAL A 1 610 ? -43.090 26.229 58.691 1.00 55.00 610 VAL A C 1
ATOM 4595 O O . VAL A 1 610 ? -42.530 27.286 58.402 1.00 55.00 610 VAL A O 1
ATOM 4598 N N . ARG A 1 611 ? -42.497 25.316 59.468 1.00 53.66 611 ARG A N 1
ATOM 4599 C CA . ARG A 1 611 ? -41.093 25.402 59.904 1.00 53.66 611 ARG A CA 1
ATOM 4600 C C . ARG A 1 611 ? -40.280 24.287 59.251 1.00 53.66 611 ARG A C 1
ATOM 4602 O O . ARG A 1 611 ? -40.356 23.140 59.671 1.00 53.66 611 ARG A O 1
ATOM 4609 N N . GLY A 1 612 ? -39.487 24.638 58.241 1.00 49.19 612 GLY A N 1
ATOM 4610 C CA . GLY A 1 612 ? -38.606 23.713 57.527 1.00 49.19 612 GLY A CA 1
ATOM 4611 C C . GLY A 1 612 ? -37.664 24.441 56.567 1.00 49.19 612 GLY A C 1
ATOM 4612 O O . GLY A 1 612 ? -38.001 25.497 56.036 1.00 49.19 612 GLY A O 1
ATOM 4613 N N . SER A 1 613 ? -36.459 23.894 56.390 1.00 39.06 613 SER A N 1
ATOM 4614 C CA . SER A 1 613 ? -35.407 24.443 55.528 1.00 39.06 613 SER A CA 1
ATOM 4615 C C . SER A 1 613 ? -35.859 24.469 54.066 1.00 39.06 613 SER A C 1
ATOM 4617 O O . SER A 1 613 ? -36.098 23.417 53.473 1.00 39.06 613 SER A O 1
ATOM 4619 N N . LYS A 1 614 ? -35.945 25.663 53.466 1.00 39.75 614 LYS A N 1
ATOM 4620 C CA . LYS A 1 614 ? -35.973 25.789 52.006 1.00 39.75 614 LYS A CA 1
ATOM 4621 C C . LYS A 1 614 ? -34.631 25.273 51.489 1.00 39.75 614 LYS A C 1
ATOM 4623 O O . LYS A 1 614 ? -33.613 25.938 51.657 1.00 39.75 614 LYS A O 1
ATOM 4628 N N . SER A 1 615 ? -34.617 24.093 50.870 1.00 37.44 615 SER A N 1
ATOM 4629 C CA . SER A 1 615 ? -33.500 23.750 49.992 1.00 37.44 615 SER A CA 1
ATOM 4630 C C . SER A 1 615 ? -33.532 24.720 48.806 1.00 37.44 615 SER A C 1
ATOM 4632 O O . SER A 1 615 ? -34.603 25.028 48.279 1.00 37.44 615 SER A O 1
ATOM 4634 N N . ASN A 1 616 ? -32.370 25.236 48.415 1.00 36.53 616 ASN A N 1
ATOM 4635 C CA . ASN A 1 616 ? -32.220 26.354 47.478 1.00 36.53 616 ASN A CA 1
ATOM 4636 C C . ASN A 1 616 ? -32.660 26.066 46.025 1.00 36.53 616 ASN A C 1
ATOM 4638 O O . ASN A 1 616 ? -32.286 26.829 45.144 1.00 36.53 616 ASN A O 1
ATOM 4642 N N . ASN A 1 617 ? -33.420 25.001 45.744 1.00 37.31 617 ASN A N 1
ATOM 4643 C CA . ASN A 1 617 ? -33.801 24.642 44.374 1.00 37.31 617 ASN A CA 1
ATOM 4644 C C . ASN A 1 617 ? -35.171 23.958 44.202 1.00 37.31 617 ASN A C 1
ATOM 4646 O O . ASN A 1 617 ? -35.427 23.377 43.153 1.00 37.31 617 ASN A O 1
ATOM 4650 N N . ALA A 1 618 ? -36.082 24.053 45.174 1.00 35.47 618 ALA A N 1
ATOM 4651 C CA . ALA A 1 618 ? -37.465 23.604 44.989 1.00 35.47 618 ALA A CA 1
ATOM 4652 C C . ALA A 1 618 ? -38.444 24.763 45.220 1.00 35.47 618 ALA A C 1
ATOM 4654 O O . ALA A 1 618 ? -38.673 25.194 46.347 1.00 35.47 618 ALA A O 1
ATOM 4655 N N . THR A 1 619 ? -39.053 25.250 44.141 1.00 34.00 619 THR A N 1
ATOM 4656 C CA . THR A 1 619 ? -40.177 26.204 44.115 1.00 34.00 619 THR A CA 1
ATOM 4657 C C . THR A 1 619 ? -41.510 25.581 44.551 1.00 34.00 619 THR A C 1
ATOM 4659 O O . THR A 1 619 ? -42.573 26.086 44.203 1.00 34.00 619 THR A O 1
ATOM 4662 N N . ALA A 1 620 ? -41.493 24.506 45.340 1.00 41.00 620 ALA A N 1
ATOM 4663 C CA . ALA A 1 620 ? -42.705 23.984 45.955 1.00 41.00 620 ALA A CA 1
ATOM 4664 C C . ALA A 1 620 ? -43.034 24.843 47.182 1.00 41.00 620 ALA A C 1
ATOM 4666 O O . ALA A 1 620 ? -42.658 24.532 48.312 1.00 41.00 620 ALA A O 1
ATOM 4667 N N . ALA A 1 621 ? -43.699 25.975 46.950 1.00 41.97 621 ALA A N 1
ATOM 4668 C CA . ALA A 1 621 ? -44.440 26.641 48.005 1.00 41.97 621 ALA A CA 1
ATOM 4669 C C . ALA A 1 621 ? -45.476 25.632 48.512 1.00 41.97 621 ALA A C 1
ATOM 4671 O O . ALA A 1 621 ? -46.415 25.297 47.796 1.00 41.97 621 ALA A O 1
ATOM 4672 N N . THR A 1 622 ? -45.275 25.080 49.708 1.00 51.56 622 THR A N 1
ATOM 4673 C CA . THR A 1 622 ? -46.326 24.322 50.387 1.00 51.56 622 THR A CA 1
ATOM 4674 C C . THR A 1 622 ? -47.397 25.338 50.775 1.00 51.56 622 THR A C 1
ATOM 4676 O O . THR A 1 622 ? -47.326 25.960 51.832 1.00 51.56 622 THR A O 1
ATOM 4679 N N . GLU A 1 623 ? -48.315 25.614 49.853 1.00 53.28 623 GLU A N 1
ATOM 4680 C CA . GLU A 1 623 ? -49.440 26.507 50.086 1.00 53.28 623 GLU A CA 1
ATOM 4681 C C . GLU A 1 623 ? -50.453 25.739 50.928 1.00 53.28 623 GLU A C 1
ATOM 4683 O O . GLU A 1 623 ? -51.011 24.730 50.497 1.00 53.28 623 GLU A O 1
ATOM 4688 N N . VAL A 1 624 ? -50.617 26.164 52.176 1.00 57.06 624 VAL A N 1
ATOM 4689 C CA . VAL A 1 624 ? -51.599 25.573 53.077 1.00 57.06 624 VAL A CA 1
ATOM 4690 C C . VAL A 1 624 ? -52.769 26.537 53.161 1.00 57.06 624 VAL A C 1
ATOM 4692 O O . VAL A 1 624 ? -52.651 27.608 53.755 1.00 57.06 624 VAL A O 1
ATOM 4695 N N . THR A 1 625 ? -53.884 26.170 52.537 1.00 62.38 625 THR A N 1
ATOM 4696 C CA . THR A 1 625 ? -55.116 26.959 52.528 1.00 62.38 625 THR A CA 1
ATOM 4697 C C . THR A 1 625 ? -56.130 26.366 53.501 1.00 62.38 625 THR A C 1
ATOM 4699 O O . THR A 1 625 ? -56.289 25.151 53.609 1.00 62.38 625 THR A O 1
ATOM 4702 N N . CYS A 1 626 ? -56.815 27.237 54.239 1.00 66.06 626 CYS A N 1
ATOM 4703 C CA . CYS A 1 626 ? -58.014 26.856 54.976 1.00 66.06 626 CYS A CA 1
ATOM 4704 C C . CYS A 1 626 ? -59.212 26.946 54.027 1.00 66.06 626 CYS A C 1
ATOM 4706 O O . CYS A 1 626 ? -59.280 27.865 53.209 1.00 66.06 626 CYS A O 1
ATOM 4708 N N . ASP A 1 627 ? -60.166 26.029 54.159 1.00 71.62 627 ASP A N 1
ATOM 4709 C CA . ASP A 1 627 ? -61.438 26.122 53.445 1.00 71.62 627 ASP A CA 1
ATOM 4710 C C . ASP A 1 627 ? -62.201 27.369 53.927 1.00 71.62 627 ASP A C 1
ATOM 4712 O O . ASP A 1 627 ? -62.646 27.446 55.075 1.00 71.62 627 ASP A O 1
ATOM 4716 N N . ALA A 1 628 ? -62.293 28.378 53.059 1.00 67.00 628 ALA A N 1
ATOM 4717 C CA . ALA A 1 628 ? -62.867 29.674 53.394 1.00 67.00 628 ALA A CA 1
ATOM 4718 C C . ALA A 1 628 ? -64.365 29.585 53.724 1.00 67.00 628 ALA A C 1
ATOM 4720 O O . ALA A 1 628 ? -64.828 30.316 54.603 1.00 67.00 628 ALA A O 1
ATOM 4721 N N . ASP A 1 629 ? -65.101 28.670 53.085 1.00 71.06 629 ASP A N 1
ATOM 4722 C CA . ASP A 1 629 ? -66.546 28.522 53.275 1.00 71.06 629 ASP A CA 1
ATOM 4723 C C . ASP A 1 629 ? -66.855 27.925 54.652 1.00 71.06 629 ASP A C 1
ATOM 4725 O O . ASP A 1 629 ? -67.769 28.376 55.346 1.00 71.06 629 ASP A O 1
ATOM 4729 N N . GLN A 1 630 ? -66.041 26.962 55.098 1.00 71.81 630 GLN A N 1
ATOM 4730 C CA . GLN A 1 630 ? -66.166 26.370 56.435 1.00 71.81 630 GLN A CA 1
ATOM 4731 C C . GLN A 1 630 ? -65.813 27.367 57.546 1.00 71.81 630 GLN A C 1
ATOM 4733 O O . GLN A 1 630 ? -66.413 27.348 58.622 1.00 71.81 630 GLN A O 1
ATOM 4738 N N . VAL A 1 631 ? -64.846 28.256 57.301 1.00 72.44 631 VAL A N 1
ATOM 4739 C CA . VAL A 1 631 ? -64.388 29.212 58.317 1.00 72.44 631 VAL A CA 1
ATOM 4740 C C . VAL A 1 631 ? -65.293 30.444 58.410 1.00 72.44 631 VAL A C 1
ATOM 4742 O O . VAL A 1 631 ? -65.471 30.985 59.505 1.00 72.44 631 VAL A O 1
ATOM 4745 N N . ALA A 1 632 ? -65.926 30.862 57.311 1.00 67.50 632 ALA A N 1
ATOM 4746 C CA . ALA A 1 632 ? -66.810 32.028 57.278 1.00 67.50 632 ALA A CA 1
ATOM 4747 C C . ALA A 1 632 ? -68.009 31.925 58.243 1.00 67.50 632 ALA A C 1
ATOM 4749 O O . ALA A 1 632 ? -68.443 32.939 58.784 1.00 67.50 632 ALA A O 1
ATOM 4750 N N . GLY A 1 633 ? -68.522 30.715 58.498 1.00 68.12 633 GLY A N 1
ATOM 4751 C CA . GLY A 1 633 ? -69.641 30.490 59.425 1.00 68.12 633 GLY A CA 1
ATOM 4752 C C . GLY A 1 633 ? -69.267 30.495 60.913 1.00 68.12 633 GLY A C 1
ATOM 4753 O O . GLY A 1 633 ? -70.152 30.544 61.762 1.00 68.12 633 GLY A O 1
ATOM 4754 N N . VAL A 1 634 ? -67.972 30.435 61.241 1.00 71.94 634 VAL A N 1
ATOM 4755 C CA . VAL A 1 634 ? -67.473 30.229 62.615 1.00 71.94 634 VAL A CA 1
ATOM 4756 C C . VAL A 1 634 ? -66.602 31.394 63.098 1.00 71.94 634 VAL A C 1
ATOM 4758 O O . VAL A 1 634 ? -66.511 31.658 64.299 1.00 71.94 634 VAL A O 1
ATOM 4761 N N . LEU A 1 635 ? -65.960 32.113 62.174 1.00 75.94 635 LEU A N 1
ATOM 4762 C CA . LEU A 1 635 ? -65.043 33.200 62.488 1.00 75.94 635 LEU A CA 1
ATOM 4763 C C . LEU A 1 635 ? -65.786 34.486 62.858 1.00 75.94 635 LEU A C 1
ATOM 4765 O O . LEU A 1 635 ? -66.430 35.116 62.025 1.00 75.94 635 LEU A O 1
ATOM 4769 N N . ASN A 1 636 ? -65.597 34.916 64.103 1.00 73.19 636 ASN A N 1
ATOM 4770 C CA . ASN A 1 636 ? -66.033 36.199 64.643 1.00 73.19 636 ASN A CA 1
ATOM 4771 C C . ASN A 1 636 ? -67.452 36.649 64.202 1.00 73.19 636 ASN A C 1
ATOM 4773 O O . ASN A 1 636 ? -67.610 37.801 63.784 1.00 73.19 636 ASN A O 1
ATOM 4777 N N . PRO A 1 637 ? -68.493 35.794 64.295 1.00 70.06 637 PRO A N 1
ATOM 4778 C CA . PRO A 1 637 ? -69.827 36.104 63.768 1.00 70.06 637 PRO A CA 1
ATOM 4779 C C . PRO A 1 637 ? -70.473 37.330 64.435 1.00 70.06 637 PRO A C 1
ATOM 4781 O O . PRO A 1 637 ? -71.302 38.001 63.827 1.00 70.06 637 PRO A O 1
ATOM 4784 N N . LEU A 1 638 ? -70.065 37.666 65.665 1.00 70.31 638 LEU A N 1
ATOM 4785 C CA . LEU A 1 638 ? -70.543 38.838 66.409 1.00 70.31 638 LEU A CA 1
ATOM 4786 C C . LEU A 1 638 ? -69.726 40.116 66.129 1.00 70.31 638 LEU A C 1
ATOM 4788 O O . LEU A 1 638 ? -69.949 41.132 66.783 1.00 70.31 638 LEU A O 1
ATOM 4792 N N . GLN A 1 639 ? -68.771 40.075 65.189 1.00 69.19 639 GLN A N 1
ATOM 4793 C CA . GLN A 1 639 ? -67.915 41.204 64.786 1.00 69.19 639 GLN A CA 1
ATOM 4794 C C . GLN A 1 639 ? -67.227 41.920 65.963 1.00 69.19 639 GLN A C 1
ATOM 4796 O O . GLN A 1 639 ? -67.062 43.144 65.976 1.00 69.19 639 GLN A O 1
ATOM 4801 N N . LEU A 1 640 ? -66.796 41.157 66.969 1.00 67.00 640 LEU A N 1
ATOM 4802 C CA . LEU A 1 640 ? -66.074 41.697 68.116 1.00 67.00 640 LEU A CA 1
ATOM 4803 C C . LEU A 1 640 ? -64.709 42.232 67.656 1.00 67.00 640 LEU A C 1
ATOM 4805 O O . LEU A 1 640 ? -63.982 41.560 66.920 1.00 67.00 640 LEU A O 1
ATOM 4809 N N . LYS A 1 641 ? -64.353 43.452 68.077 1.00 58.69 641 LYS A N 1
ATOM 4810 C CA . LYS A 1 641 ? -63.041 44.044 67.773 1.00 58.69 641 LYS A CA 1
ATOM 4811 C C . LYS A 1 641 ? -61.951 43.345 68.604 1.00 58.69 641 LYS A C 1
ATOM 4813 O O . LYS A 1 641 ? -62.151 43.204 69.810 1.00 58.69 641 LYS A O 1
ATOM 4818 N N . PRO A 1 642 ? -60.814 42.942 68.007 1.00 56.16 642 PRO A N 1
ATOM 4819 C CA . PRO A 1 642 ? -59.694 42.379 68.757 1.00 56.16 642 PRO A CA 1
ATOM 4820 C C . PRO A 1 642 ? -59.149 43.391 69.772 1.00 56.16 642 PRO A C 1
ATOM 4822 O O . PRO A 1 642 ? -59.053 44.583 69.462 1.00 56.16 642 PRO A O 1
ATOM 4825 N N . ASP A 1 643 ? -58.750 42.928 70.958 1.00 52.09 643 ASP A N 1
ATOM 4826 C CA . ASP A 1 643 ? -58.005 43.763 71.902 1.00 52.09 643 ASP A CA 1
ATOM 4827 C C . ASP A 1 643 ? -56.682 44.214 71.252 1.00 52.09 643 ASP A C 1
ATOM 4829 O O . ASP A 1 643 ? -55.996 43.444 70.575 1.00 52.09 643 ASP A O 1
ATOM 4833 N N . SER A 1 644 ? -56.296 45.475 71.468 1.00 43.56 644 SER A N 1
ATOM 4834 C CA . SER A 1 644 ? -55.155 46.146 70.815 1.00 43.56 644 SER A CA 1
ATOM 4835 C C . SER A 1 644 ? -53.774 45.518 71.074 1.00 43.56 644 SER A C 1
ATOM 4837 O O . SER A 1 644 ? -52.778 45.990 70.530 1.00 43.56 644 SER A O 1
ATOM 4839 N N . VAL A 1 645 ? -53.700 44.446 71.867 1.00 44.25 645 VAL A N 1
ATOM 4840 C CA . VAL A 1 645 ? -52.473 43.690 72.157 1.00 44.25 645 VAL A CA 1
ATOM 4841 C C . VAL A 1 645 ? -52.186 42.624 71.083 1.00 44.25 645 VAL A C 1
ATOM 4843 O O . VAL A 1 645 ? -51.027 42.278 70.877 1.00 44.25 645 VAL A O 1
ATOM 4846 N N . ASP A 1 646 ? -53.191 42.178 70.317 1.00 44.44 646 ASP A N 1
ATOM 4847 C CA . ASP A 1 646 ? -53.033 41.169 69.250 1.00 44.44 646 ASP A CA 1
ATOM 4848 C C . ASP A 1 646 ? -52.998 41.770 67.823 1.00 44.44 646 ASP A C 1
ATOM 4850 O O . ASP A 1 646 ? -52.924 41.046 66.826 1.00 44.44 646 ASP A O 1
ATOM 4854 N N . ALA A 1 647 ? -52.954 43.104 67.694 1.00 37.56 647 ALA A N 1
ATOM 4855 C CA . ALA A 1 647 ? -52.835 43.802 66.404 1.00 37.56 647 ALA A CA 1
ATOM 4856 C C . ALA A 1 647 ? -51.566 43.418 65.606 1.00 37.56 647 ALA A C 1
ATOM 4858 O O . ALA A 1 647 ? -51.536 43.560 64.384 1.00 37.56 647 ALA A O 1
ATOM 4859 N N . PHE A 1 648 ? -50.546 42.864 66.270 1.00 36.59 648 PHE A N 1
ATOM 4860 C CA . PHE A 1 648 ? -49.337 42.351 65.618 1.00 36.59 648 PHE A CA 1
ATOM 4861 C C . PHE A 1 648 ? -49.534 41.012 64.884 1.00 36.59 648 PHE A C 1
ATOM 4863 O O . PHE A 1 648 ? -48.759 40.715 63.980 1.00 36.59 648 PHE A O 1
ATOM 4870 N N . ALA A 1 649 ? -50.565 40.221 65.210 1.00 40.06 649 ALA A N 1
ATOM 4871 C CA . ALA A 1 649 ? -50.866 38.973 64.497 1.00 40.06 649 ALA A CA 1
ATOM 4872 C C . ALA A 1 649 ? -51.796 39.193 63.288 1.00 40.06 649 ALA A C 1
ATOM 4874 O O . ALA A 1 649 ? -51.675 38.501 62.280 1.00 40.06 649 ALA A O 1
ATOM 4875 N N . ALA A 1 650 ? -52.685 40.191 63.350 1.00 37.56 650 ALA A N 1
ATOM 4876 C CA . ALA A 1 650 ? -53.598 40.521 62.251 1.00 37.56 650 ALA A CA 1
ATOM 4877 C C . ALA A 1 650 ? -52.892 41.195 61.055 1.00 37.56 650 ALA A C 1
ATOM 4879 O O . ALA A 1 650 ? -53.315 41.018 59.913 1.00 37.56 650 ALA A O 1
ATOM 4880 N N . ALA A 1 651 ? -51.789 41.915 61.293 1.00 35.44 651 ALA A N 1
ATOM 4881 C CA . ALA A 1 651 ? -51.019 42.566 60.231 1.00 35.44 651 ALA A CA 1
ATOM 4882 C C . ALA A 1 651 ? -50.356 41.563 59.261 1.00 35.44 651 ALA A C 1
ATOM 4884 O O . ALA A 1 651 ? -50.275 41.839 58.069 1.00 35.44 651 ALA A O 1
ATOM 4885 N N . GLY A 1 652 ? -49.962 40.374 59.738 1.00 36.00 652 GLY A N 1
ATOM 4886 C CA . GLY A 1 652 ? -49.349 39.331 58.901 1.00 36.00 652 GLY A CA 1
ATOM 4887 C C . GLY A 1 652 ? -50.337 38.508 58.063 1.00 36.00 652 GLY A C 1
ATOM 4888 O O . GLY A 1 652 ? -49.925 37.849 57.115 1.00 36.00 652 GLY A O 1
ATOM 4889 N N . ALA A 1 653 ? -51.636 38.548 58.379 1.00 35.78 653 ALA A N 1
ATOM 4890 C CA . ALA A 1 653 ? -52.678 37.870 57.601 1.00 35.78 653 ALA A CA 1
ATOM 4891 C C . ALA A 1 653 ? -53.278 38.774 56.508 1.00 35.78 653 ALA A C 1
ATOM 4893 O O . ALA A 1 653 ? -53.723 38.282 55.473 1.00 35.78 653 ALA A O 1
ATOM 4894 N N . ALA A 1 654 ? -53.245 40.099 56.694 1.00 32.66 654 ALA A N 1
ATOM 4895 C CA . ALA A 1 654 ? -53.688 41.053 55.677 1.00 32.66 654 ALA A CA 1
ATOM 4896 C C . ALA A 1 654 ? -52.723 41.139 54.474 1.00 32.66 654 ALA A C 1
ATOM 4898 O O . ALA A 1 654 ? -53.168 41.412 53.363 1.00 32.66 654 ALA A O 1
ATOM 4899 N N . GLU A 1 655 ? -51.435 40.823 54.654 1.00 32.69 655 GLU A N 1
ATOM 4900 C CA . GLU A 1 655 ? -50.464 40.729 53.549 1.00 32.69 655 GLU A CA 1
ATOM 4901 C C . GLU A 1 655 ? -50.613 39.459 52.688 1.00 32.69 655 GLU A C 1
ATOM 4903 O O . GLU A 1 655 ? -50.084 39.415 51.580 1.00 32.69 655 GLU A O 1
ATOM 4908 N N . ALA A 1 656 ? -51.384 38.457 53.129 1.00 33.94 656 ALA A N 1
ATOM 4909 C CA . ALA A 1 656 ? -51.667 37.250 52.342 1.00 33.94 656 ALA A CA 1
ATOM 4910 C C . ALA A 1 656 ? -52.937 37.362 51.471 1.00 33.94 656 ALA A C 1
ATOM 4912 O O . ALA A 1 656 ? -53.129 36.557 50.565 1.00 33.94 656 ALA A O 1
ATOM 4913 N N . ALA A 1 657 ? -53.790 38.369 51.704 1.00 33.16 657 ALA A N 1
ATOM 4914 C CA . ALA A 1 657 ? -55.053 38.554 50.978 1.00 33.16 657 ALA A CA 1
ATOM 4915 C C . ALA A 1 657 ? -55.009 39.655 49.897 1.00 33.16 657 ALA A C 1
ATOM 4917 O O . ALA A 1 657 ? -55.976 39.838 49.159 1.00 33.16 657 ALA A O 1
ATOM 4918 N N . THR A 1 658 ? -53.890 40.373 49.749 1.00 30.97 658 THR A N 1
ATOM 4919 C CA . THR A 1 658 ? -53.692 41.356 48.670 1.00 30.97 658 THR A CA 1
ATOM 4920 C C . THR A 1 658 ? -52.361 41.143 47.959 1.00 30.97 658 THR A C 1
ATOM 4922 O O . THR A 1 658 ? -51.454 41.967 48.043 1.00 30.97 658 THR A O 1
ATOM 4925 N N . ALA A 1 659 ? -52.248 40.047 47.214 1.00 30.08 659 ALA A N 1
ATOM 4926 C CA . ALA A 1 659 ? -51.188 39.867 46.229 1.00 30.08 659 ALA A CA 1
ATOM 4927 C C . ALA A 1 659 ? -51.817 39.573 44.862 1.00 30.08 659 ALA A C 1
ATOM 4929 O O . ALA A 1 659 ? -52.034 38.429 44.480 1.00 30.08 659 ALA A O 1
ATOM 4930 N N . SER A 1 660 ? -52.125 40.637 44.116 1.00 28.30 660 SER A N 1
ATOM 4931 C CA . SER A 1 660 ? -52.227 40.563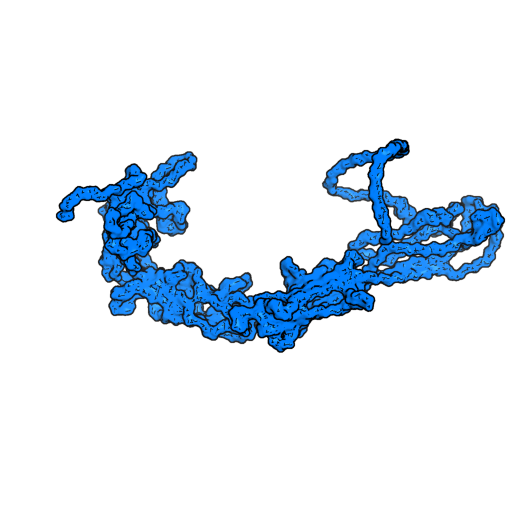 42.656 1.00 28.30 660 SER A CA 1
ATOM 4932 C C . SER A 1 660 ? -50.919 41.093 42.044 1.00 28.30 660 SER A C 1
ATOM 4934 O O . SER A 1 660 ? -50.251 41.934 42.654 1.00 28.30 660 SER A O 1
ATOM 4936 N N . PRO A 1 661 ? -50.499 40.578 40.879 1.00 35.38 661 PRO A N 1
ATOM 4937 C CA . PRO A 1 661 ? -49.098 40.491 40.486 1.00 35.38 661 PRO A CA 1
ATOM 4938 C C . PRO A 1 661 ? -48.569 41.815 39.925 1.00 35.38 661 PRO A C 1
ATOM 4940 O O . PRO A 1 661 ? -49.172 42.414 39.036 1.00 35.38 661 PRO A O 1
ATOM 4943 N N . ARG A 1 662 ? -47.387 42.248 40.379 1.00 27.80 662 ARG A N 1
ATOM 4944 C CA . ARG A 1 662 ? -46.619 43.324 39.732 1.00 27.80 662 ARG A CA 1
ATOM 4945 C C . ARG A 1 662 ? -45.181 42.897 39.438 1.00 27.80 662 ARG A C 1
ATOM 4947 O O . ARG A 1 662 ? -44.260 43.106 40.213 1.00 27.80 662 ARG A O 1
ATOM 4954 N N . THR A 1 663 ? -45.059 42.258 38.277 1.00 29.38 663 THR A N 1
ATOM 4955 C CA . THR A 1 663 ? -44.115 42.543 37.181 1.00 29.38 663 THR A CA 1
ATOM 4956 C C . THR A 1 663 ? -42.823 43.312 37.503 1.00 29.38 663 THR A C 1
ATOM 4958 O O . THR A 1 663 ? -42.852 44.532 37.671 1.00 29.38 663 THR A O 1
ATOM 4961 N N . ALA A 1 664 ? -41.685 42.629 37.351 1.00 29.84 664 ALA A N 1
ATOM 4962 C CA . ALA A 1 664 ? -40.494 43.191 36.714 1.00 29.84 664 ALA A CA 1
ATOM 4963 C C . ALA A 1 664 ? -40.355 42.542 35.322 1.00 29.84 664 ALA A C 1
ATOM 4965 O O . ALA A 1 664 ? -40.266 41.320 35.209 1.00 29.84 664 ALA A O 1
ATOM 4966 N N . GLY A 1 665 ? -40.438 43.358 34.265 1.00 27.22 665 GLY A N 1
ATOM 4967 C CA . GLY A 1 665 ? -40.192 42.958 32.874 1.00 27.22 665 GLY A CA 1
ATOM 4968 C C . GLY A 1 665 ? -38.693 42.897 32.553 1.00 27.22 665 GLY A C 1
ATOM 4969 O O . GLY A 1 665 ? -37.861 43.150 33.412 1.00 27.22 665 GLY A O 1
ATOM 4970 N N . SER A 1 666 ? -38.243 42.633 31.333 1.00 28.02 666 SER A N 1
ATOM 4971 C CA . SER A 1 666 ? -38.882 42.185 30.095 1.00 28.02 666 SER A CA 1
ATOM 4972 C C . SER A 1 666 ? -37.748 41.912 29.102 1.00 28.02 666 SER A C 1
ATOM 4974 O O . SER A 1 666 ? -36.880 42.768 28.941 1.00 28.02 666 SER A O 1
ATOM 4976 N N . ALA A 1 667 ? -37.812 40.814 28.357 1.00 26.77 667 ALA A N 1
ATOM 4977 C CA . ALA A 1 667 ? -37.380 40.791 26.964 1.00 26.77 667 ALA A CA 1
ATOM 4978 C C . ALA A 1 667 ? -38.451 40.019 26.189 1.00 26.77 667 ALA A C 1
ATOM 4980 O O . ALA A 1 667 ? -38.842 38.917 26.561 1.00 26.77 667 ALA A O 1
ATOM 4981 N N . ALA A 1 668 ? -39.030 40.705 25.212 1.00 26.09 668 ALA A N 1
ATOM 4982 C CA . ALA A 1 668 ? -40.329 40.424 24.631 1.00 26.09 668 ALA A CA 1
ATOM 4983 C C . ALA A 1 668 ? -40.279 39.413 23.482 1.00 26.09 668 ALA A C 1
ATOM 4985 O O . ALA A 1 668 ? -39.331 39.397 22.701 1.00 26.09 668 ALA A O 1
ATOM 4986 N N . THR A 1 669 ? -41.399 38.730 23.244 1.00 25.73 669 THR A N 1
ATOM 4987 C CA . THR A 1 669 ? -41.910 38.570 21.875 1.00 25.73 669 THR A CA 1
ATOM 4988 C C . THR A 1 669 ? -43.445 38.586 21.892 1.00 25.73 669 THR A C 1
ATOM 4990 O O . THR A 1 669 ? -44.081 37.908 22.691 1.00 25.73 669 THR A O 1
ATOM 4993 N N . ARG A 1 670 ? -44.023 39.464 21.060 1.00 24.48 670 ARG A N 1
ATOM 4994 C CA . ARG A 1 670 ? -45.463 39.736 20.868 1.00 24.48 670 ARG A CA 1
ATOM 4995 C C . ARG A 1 670 ? -46.202 38.542 20.248 1.00 24.48 670 ARG A C 1
ATOM 4997 O O . ARG A 1 670 ? -45.626 37.912 19.374 1.00 24.48 670 ARG A O 1
ATOM 5004 N N . ILE A 1 671 ? -47.500 38.399 20.558 1.00 24.66 671 ILE A N 1
ATOM 5005 C CA . ILE A 1 671 ? -48.646 38.373 19.610 1.00 24.66 671 ILE A CA 1
ATOM 5006 C C . ILE A 1 671 ? -49.963 38.651 20.390 1.00 24.66 671 ILE A C 1
ATOM 5008 O O . ILE A 1 671 ? -50.035 38.468 21.600 1.00 24.66 671 ILE A O 1
ATOM 5012 N N . VAL A 1 672 ? -50.938 39.226 19.678 1.00 26.88 672 VAL A N 1
ATOM 5013 C CA . VAL A 1 672 ? -52.125 40.028 20.063 1.00 26.88 672 VAL A CA 1
ATOM 5014 C C . VAL A 1 672 ? -53.312 39.205 20.628 1.00 26.88 672 VAL A C 1
ATOM 5016 O O . VAL A 1 672 ? -53.501 38.073 20.191 1.00 26.88 672 VAL A O 1
ATOM 5019 N N . PRO A 1 673 ? -54.152 39.765 21.534 1.00 24.67 673 PRO A N 1
ATOM 5020 C CA . PRO A 1 673 ? -55.324 39.093 22.113 1.00 24.67 673 PRO A CA 1
ATOM 5021 C C . PRO A 1 673 ? -56.615 39.261 21.289 1.00 24.67 673 PRO A C 1
ATOM 5023 O O . PRO A 1 673 ? -56.880 40.332 20.742 1.00 24.67 673 PRO A O 1
ATOM 5026 N N . VAL A 1 674 ? -57.466 38.227 21.286 1.00 26.36 674 VAL A N 1
ATOM 5027 C CA . VAL A 1 674 ? -58.879 38.310 20.875 1.00 26.36 674 VAL A CA 1
ATOM 5028 C C . VAL A 1 674 ? -59.763 38.141 22.110 1.00 26.36 674 VAL A C 1
ATOM 5030 O O . VAL A 1 674 ? -59.636 37.184 22.868 1.00 26.36 674 VAL A O 1
ATOM 5033 N N . SER A 1 675 ? -60.630 39.131 22.300 1.00 26.08 675 SER A N 1
ATOM 5034 C CA . SER A 1 675 ? -61.641 39.262 23.350 1.00 26.08 675 SER A CA 1
ATOM 5035 C C . SER A 1 675 ? -62.794 38.283 23.135 1.00 26.08 675 SER A C 1
ATOM 5037 O O . SER A 1 675 ? -63.337 38.246 22.032 1.00 26.08 675 SER A O 1
ATOM 5039 N N . LEU A 1 676 ? -63.282 37.646 24.201 1.00 26.64 676 LEU A N 1
ATOM 5040 C CA . LEU A 1 676 ? -64.666 37.178 24.259 1.00 26.64 676 LEU A CA 1
ATOM 5041 C C . LEU A 1 676 ? -65.321 37.611 25.570 1.00 26.64 676 LEU A C 1
ATOM 5043 O O . LEU A 1 676 ? -64.855 37.304 26.666 1.00 26.64 676 LEU A O 1
ATOM 5047 N N . ALA A 1 677 ? -66.399 38.370 25.397 1.00 26.91 677 ALA A N 1
ATOM 5048 C CA . ALA A 1 677 ? -67.303 38.836 26.423 1.00 26.91 677 ALA A CA 1
ATOM 5049 C C . ALA A 1 677 ? -68.391 37.790 26.715 1.00 26.91 677 ALA A C 1
ATOM 5051 O O . ALA A 1 677 ? -68.793 37.008 25.858 1.00 26.91 677 ALA A O 1
ATOM 5052 N N . THR A 1 678 ? -68.850 37.854 27.960 1.00 26.98 678 THR A N 1
ATOM 5053 C CA . THR A 1 678 ? -70.153 37.483 28.527 1.00 26.98 678 THR A CA 1
ATOM 5054 C C . THR A 1 678 ? -71.331 37.239 27.572 1.00 26.98 678 THR A C 1
ATOM 5056 O O . THR A 1 678 ? -71.568 38.043 26.674 1.00 26.98 678 THR A O 1
ATOM 5059 N N . GLY A 1 679 ? -72.209 36.295 27.946 1.00 25.75 679 GLY A N 1
ATOM 5060 C CA . GLY A 1 679 ? -73.660 36.486 27.783 1.00 25.75 679 GLY A CA 1
ATOM 5061 C C . GLY A 1 679 ? -74.490 35.268 27.363 1.00 25.75 679 GLY A C 1
ATOM 5062 O O . GLY A 1 679 ? -74.613 34.989 26.183 1.00 25.75 679 GLY A O 1
ATOM 5063 N N . ILE A 1 680 ? -75.084 34.596 28.357 1.00 26.42 680 ILE A N 1
ATOM 5064 C CA . ILE A 1 680 ? -76.515 34.232 28.486 1.00 26.42 680 ILE A CA 1
ATOM 5065 C C . ILE A 1 680 ? -77.334 34.086 27.180 1.00 26.42 680 ILE A C 1
ATOM 5067 O O . ILE A 1 680 ? -77.560 35.077 26.498 1.00 26.42 680 ILE A O 1
ATOM 5071 N N . ALA A 1 681 ? -77.944 32.912 26.951 1.00 25.86 681 ALA A N 1
ATOM 5072 C CA . ALA A 1 681 ? -79.410 32.721 26.900 1.00 25.86 681 ALA A CA 1
ATOM 5073 C C . ALA A 1 681 ? -79.821 31.388 26.248 1.00 25.86 681 ALA A C 1
ATOM 5075 O O . ALA A 1 681 ? -79.197 30.879 25.323 1.00 25.86 681 ALA A O 1
ATOM 5076 N N . ALA A 1 682 ? -80.921 30.855 26.769 1.00 26.41 682 ALA A N 1
ATOM 5077 C CA . ALA A 1 682 ? -81.581 29.615 26.409 1.00 26.41 682 ALA A CA 1
ATOM 5078 C C . ALA A 1 682 ? -82.348 29.661 25.071 1.00 26.41 682 ALA A C 1
ATOM 5080 O O . ALA A 1 682 ? -82.871 30.700 24.676 1.00 26.41 682 ALA A O 1
ATOM 5081 N N . SER A 1 683 ? -82.569 28.478 24.486 1.00 26.08 683 SER A N 1
ATOM 5082 C CA . SER A 1 683 ? -83.896 27.842 24.327 1.00 26.08 683 SER A CA 1
ATOM 5083 C C . SER A 1 683 ? -84.148 27.185 22.963 1.00 26.08 683 SER A C 1
ATOM 5085 O O . SER A 1 683 ? -83.833 27.727 21.912 1.00 26.08 683 SER A O 1
ATOM 5087 N N . ALA A 1 684 ? -84.833 26.041 23.079 1.00 27.80 684 ALA A N 1
ATOM 5088 C CA . ALA A 1 684 ? -85.815 25.451 22.172 1.00 27.80 684 ALA A CA 1
ATOM 5089 C C . ALA A 1 684 ? -85.361 24.797 20.851 1.00 27.80 684 ALA A C 1
ATOM 5091 O O . ALA A 1 684 ? -84.909 25.449 19.920 1.00 27.80 684 ALA A O 1
ATOM 5092 N N . GLY A 1 685 ? -85.737 23.516 20.716 1.00 26.25 685 GLY A N 1
ATOM 5093 C CA . GLY A 1 685 ? -86.542 23.125 19.555 1.00 26.25 685 GLY A CA 1
ATOM 5094 C C . GLY A 1 685 ? -86.133 21.863 18.799 1.00 26.25 685 GLY A C 1
ATOM 5095 O O . GLY A 1 685 ? -85.418 21.948 17.817 1.00 26.25 685 GLY A O 1
ATOM 5096 N N . GLN A 1 686 ? -86.757 20.750 19.194 1.00 27.80 686 GLN A N 1
ATOM 5097 C CA . GLN A 1 686 ? -87.325 19.703 18.327 1.00 27.80 686 GLN A CA 1
ATOM 5098 C C . GLN A 1 686 ? -86.414 18.714 17.554 1.00 27.80 686 GLN A C 1
ATOM 5100 O O . GLN A 1 686 ? -85.650 19.041 16.655 1.00 27.80 686 GLN A O 1
ATOM 5105 N N . THR A 1 687 ? -86.644 17.450 17.925 1.00 28.69 687 THR A N 1
ATOM 5106 C CA . THR A 1 687 ? -86.473 16.135 17.266 1.00 28.69 687 THR A CA 1
ATOM 5107 C C . THR A 1 687 ? -87.246 16.013 15.926 1.00 28.69 687 THR A C 1
ATOM 5109 O O . THR A 1 687 ? -87.921 16.988 15.587 1.00 28.69 687 THR A O 1
ATOM 5112 N N . PRO A 1 688 ? -87.287 14.863 15.181 1.00 42.28 688 PRO A N 1
ATOM 5113 C CA . PRO A 1 688 ? -86.775 13.484 15.431 1.00 42.28 688 PRO A CA 1
ATOM 5114 C C . PRO A 1 688 ? -86.006 12.817 14.247 1.00 42.28 688 PRO A C 1
ATOM 5116 O O . PRO A 1 688 ? -86.173 13.194 13.095 1.00 42.28 688 PRO A O 1
ATOM 5119 N N . GLY A 1 689 ? -85.099 11.855 14.483 1.00 27.73 689 GLY A N 1
ATOM 5120 C CA . GLY A 1 689 ? -85.343 10.388 14.486 1.00 27.73 689 GLY A CA 1
ATOM 5121 C C . GLY A 1 689 ? -84.647 9.710 13.273 1.00 27.73 689 GLY A C 1
ATOM 5122 O O . GLY A 1 689 ? -84.190 10.449 12.403 1.00 27.73 689 GLY A O 1
ATOM 5123 N N . PRO A 1 690 ? -84.592 8.364 13.119 1.00 35.91 690 PRO A N 1
ATOM 5124 C CA . PRO A 1 690 ? -84.879 7.283 14.073 1.00 35.91 690 PRO A CA 1
ATOM 5125 C C . PRO A 1 690 ? -83.827 6.123 14.118 1.00 35.91 690 PRO A C 1
ATOM 5127 O O . PRO A 1 690 ? -83.013 5.999 13.213 1.00 35.91 690 PRO A O 1
ATOM 5130 N N . LEU A 1 691 ? -83.934 5.290 15.178 1.00 27.31 691 LEU A N 1
ATOM 5131 C CA . LEU A 1 691 ? -83.881 3.798 15.272 1.00 27.31 691 LEU A CA 1
ATOM 5132 C C . LEU A 1 691 ? -82.700 3.031 14.604 1.00 27.31 691 LEU A C 1
ATOM 5134 O O . LEU A 1 691 ? -82.351 3.306 13.468 1.00 27.31 691 LEU A O 1
ATOM 5138 N N . THR A 1 692 ? -82.043 2.036 15.218 1.00 30.39 692 THR A N 1
ATOM 5139 C CA . THR A 1 692 ? -82.559 0.801 15.865 1.00 30.39 692 THR A CA 1
ATOM 5140 C C . THR A 1 692 ? -81.458 0.064 16.666 1.00 30.39 692 THR A C 1
ATOM 5142 O O . THR A 1 692 ? -80.315 0.085 16.218 1.00 30.39 692 THR A O 1
ATOM 5145 N N . ASP A 1 693 ? -81.868 -0.618 17.755 1.00 30.48 693 ASP A N 1
ATOM 5146 C CA . ASP A 1 693 ? -81.507 -1.985 18.236 1.00 30.48 693 ASP A CA 1
ATOM 5147 C C . ASP A 1 693 ? -80.037 -2.437 18.378 1.00 30.48 693 ASP A C 1
ATOM 5149 O O . ASP A 1 693 ? -79.182 -2.098 17.576 1.00 30.48 693 ASP A O 1
ATOM 5153 N N . GLU A 1 694 ? -79.619 -3.269 19.338 1.00 31.72 694 GLU A N 1
ATOM 5154 C CA . GLU A 1 694 ? -80.258 -4.141 20.345 1.00 31.72 694 GLU A CA 1
ATOM 5155 C C . GLU A 1 694 ? -79.136 -4.519 21.354 1.00 31.72 694 GLU A C 1
ATOM 5157 O O . GLU A 1 694 ? -77.973 -4.611 20.965 1.00 31.72 694 GLU A O 1
ATOM 5162 N N . GLY A 1 695 ? -79.401 -4.577 22.666 1.00 29.52 695 GLY A N 1
ATOM 5163 C CA . GLY A 1 695 ? -79.388 -5.824 23.466 1.00 29.52 695 GLY A CA 1
ATOM 5164 C C . GLY A 1 695 ? -77.980 -6.309 23.898 1.00 29.52 695 GLY A C 1
ATOM 5165 O O . GLY A 1 695 ? -77.241 -6.813 23.067 1.00 29.52 695 GLY A O 1
ATOM 5166 N N . GLN A 1 696 ? -77.481 -6.027 25.118 1.00 29.91 696 GLN A N 1
ATOM 5167 C CA . GLN A 1 696 ? -77.636 -6.798 26.387 1.00 29.91 696 GLN A CA 1
ATOM 5168 C C . GLN A 1 696 ? -77.078 -8.253 26.363 1.00 29.91 696 GLN A C 1
ATOM 5170 O O . GLN A 1 696 ? -77.095 -8.878 25.310 1.00 29.91 696 GLN A O 1
ATOM 5175 N N . PRO A 1 697 ? -76.796 -8.903 27.516 1.00 38.91 697 PRO A N 1
ATOM 5176 C CA . PRO A 1 697 ? -76.026 -8.472 28.698 1.00 38.91 697 PRO A CA 1
ATOM 5177 C C . PRO A 1 697 ? -75.120 -9.603 29.278 1.00 38.91 697 PRO A C 1
ATOM 5179 O O . PRO A 1 697 ? -75.341 -10.780 29.011 1.00 38.91 697 PRO A O 1
ATOM 5182 N N . ASP A 1 698 ? -74.113 -9.240 30.077 1.00 31.80 698 ASP A N 1
ATOM 5183 C CA . ASP A 1 698 ? -73.846 -9.720 31.457 1.00 31.80 698 ASP A CA 1
ATOM 5184 C C . ASP A 1 698 ? -72.554 -9.082 31.993 1.00 31.80 698 ASP A C 1
ATOM 5186 O O . ASP A 1 698 ? -71.525 -9.107 31.274 1.00 31.80 698 ASP A O 1
#

Organism: NCBI:txid282301